Protein AF-A0A259Q2E7-F1 (afdb_monomer_lite)

Structure (mmCIF, N/CA/C/O backbone):
data_AF-A0A259Q2E7-F1
#
_entry.id   AF-A0A259Q2E7-F1
#
loop_
_atom_site.group_PDB
_atom_site.id
_atom_site.type_symbol
_atom_site.label_atom_id
_atom_site.labe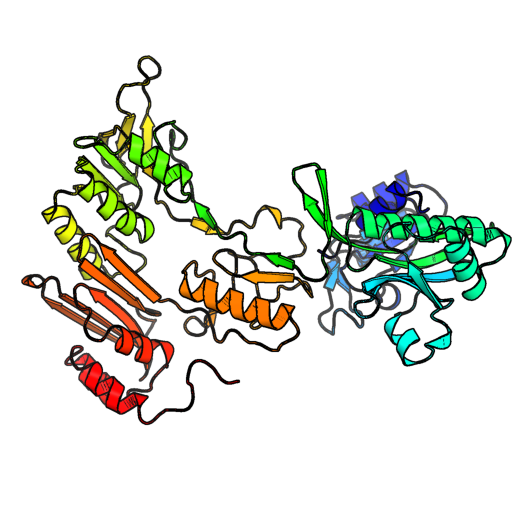l_alt_id
_atom_site.label_comp_id
_atom_site.label_asym_id
_atom_site.label_entity_id
_atom_site.label_seq_id
_atom_site.pdbx_PDB_ins_code
_atom_site.Cartn_x
_atom_site.Cartn_y
_atom_site.Cartn_z
_atom_site.occupancy
_atom_site.B_iso_or_equiv
_atom_site.auth_seq_id
_atom_site.auth_comp_id
_atom_site.auth_asym_id
_atom_site.auth_atom_id
_atom_site.pdbx_PDB_model_num
ATOM 1 N N . MET A 1 1 ? 10.352 0.093 -11.462 1.00 43.09 1 MET A N 1
ATOM 2 C CA . MET A 1 1 ? 10.428 1.561 -11.491 1.00 43.09 1 MET A CA 1
ATOM 3 C C . MET A 1 1 ? 11.126 1.940 -12.788 1.00 43.09 1 MET A C 1
ATOM 5 O O . MET A 1 1 ? 12.031 1.200 -13.150 1.00 43.09 1 MET A O 1
ATOM 9 N N . LYS A 1 2 ? 10.723 2.995 -13.514 1.00 50.88 2 LYS A N 1
ATOM 10 C CA . LYS A 1 2 ? 11.556 3.531 -14.607 1.00 50.88 2 LYS A CA 1
ATOM 11 C C . LYS A 1 2 ? 12.634 4.399 -13.967 1.00 50.88 2 LYS A C 1
ATOM 13 O O . LYS A 1 2 ? 12.293 5.363 -13.295 1.00 50.88 2 LYS A O 1
ATOM 18 N N . ILE A 1 3 ? 13.903 4.064 -14.150 1.00 61.28 3 ILE A N 1
ATOM 19 C CA . ILE A 1 3 ? 14.995 4.929 -13.691 1.00 61.28 3 ILE A CA 1
ATOM 20 C C . ILE A 1 3 ? 15.293 6.014 -14.732 1.00 61.28 3 ILE A C 1
ATOM 22 O O . ILE A 1 3 ? 14.985 5.855 -15.916 1.00 61.28 3 ILE A O 1
ATOM 26 N N . HIS A 1 4 ? 15.852 7.138 -14.292 1.00 71.56 4 HIS A N 1
ATOM 27 C CA . HIS A 1 4 ? 16.372 8.166 -15.191 1.00 71.56 4 HIS A CA 1
ATOM 28 C C . HIS A 1 4 ? 17.685 7.717 -15.843 1.00 71.56 4 HIS A C 1
ATOM 30 O O . HIS A 1 4 ? 18.417 6.896 -15.291 1.00 71.56 4 HIS A O 1
ATOM 36 N N . GLU A 1 5 ? 18.008 8.299 -16.997 1.00 79.00 5 GLU A N 1
ATOM 37 C CA . GLU A 1 5 ? 19.186 7.950 -17.801 1.00 79.00 5 GLU A CA 1
ATOM 38 C C . GLU A 1 5 ? 20.487 8.024 -16.989 1.00 79.00 5 GLU A C 1
ATOM 40 O O . GLU A 1 5 ? 21.319 7.125 -17.079 1.00 79.00 5 GLU A O 1
ATOM 45 N N . TYR A 1 6 ? 20.650 9.036 -16.126 1.00 78.12 6 TYR A N 1
ATOM 46 C CA . TYR A 1 6 ? 21.849 9.160 -15.283 1.00 78.12 6 TYR A CA 1
ATOM 47 C C . TYR A 1 6 ? 22.021 7.974 -14.309 1.00 78.12 6 TYR A C 1
ATOM 49 O O . TYR A 1 6 ? 23.143 7.540 -14.044 1.00 78.12 6 TYR A O 1
ATOM 57 N N . GLN A 1 7 ? 20.915 7.406 -13.815 1.00 75.38 7 GLN A N 1
ATOM 58 C CA . GLN A 1 7 ? 20.918 6.235 -12.931 1.00 75.38 7 GLN A CA 1
ATOM 59 C C . GLN A 1 7 ? 21.215 4.960 -13.724 1.00 75.38 7 GLN A C 1
ATOM 61 O O . GLN A 1 7 ? 22.003 4.129 -13.275 1.00 75.38 7 GLN A O 1
ATOM 66 N N . GLY A 1 8 ? 20.634 4.823 -14.922 1.00 79.19 8 GLY A N 1
ATOM 67 C CA . GLY A 1 8 ? 20.939 3.716 -15.829 1.00 79.19 8 GLY A CA 1
ATOM 68 C C . GLY A 1 8 ? 22.418 3.695 -16.211 1.00 79.19 8 GLY A C 1
ATOM 69 O O . GLY A 1 8 ? 23.067 2.654 -16.134 1.00 79.19 8 GLY A O 1
ATOM 70 N N . LYS A 1 9 ? 22.993 4.865 -16.504 1.00 83.56 9 LYS A N 1
ATOM 71 C CA . LYS A 1 9 ? 24.424 5.020 -16.790 1.00 83.56 9 LYS A CA 1
ATOM 72 C C . LYS A 1 9 ? 25.313 4.621 -15.619 1.00 83.56 9 LYS A C 1
ATOM 74 O O . LYS A 1 9 ? 26.355 4.012 -15.838 1.00 83.56 9 LYS A O 1
ATOM 79 N N . ALA A 1 10 ? 24.912 4.914 -14.383 1.00 81.19 10 ALA A N 1
ATOM 80 C CA . ALA A 1 10 ? 25.651 4.463 -13.206 1.00 81.19 10 ALA A CA 1
ATOM 81 C C . ALA A 1 10 ? 25.669 2.925 -13.086 1.00 81.19 10 ALA A C 1
ATOM 83 O O . ALA A 1 10 ? 26.722 2.354 -12.803 1.00 81.19 10 ALA A O 1
ATOM 84 N N . LEU A 1 11 ? 24.543 2.254 -13.369 1.00 80.50 11 LEU A N 1
ATOM 85 C CA . LEU A 1 11 ? 24.467 0.785 -13.384 1.00 80.50 11 LEU A CA 1
ATOM 86 C C . LEU A 1 11 ? 25.360 0.179 -14.472 1.00 80.50 11 LEU A C 1
ATOM 88 O O . LEU A 1 11 ? 26.127 -0.741 -14.199 1.00 80.50 11 LEU A O 1
ATOM 92 N N . LEU A 1 12 ? 25.296 0.732 -15.685 1.00 86.00 12 LEU A N 1
ATOM 93 C CA . LEU A 1 12 ? 26.120 0.313 -16.819 1.00 86.00 12 LEU A CA 1
ATOM 94 C C . LEU A 1 12 ? 27.617 0.492 -16.545 1.00 86.00 12 LEU A C 1
ATOM 96 O O . LEU A 1 12 ? 28.401 -0.438 -16.752 1.00 86.00 12 LEU A O 1
ATOM 100 N N . ARG A 1 13 ? 28.009 1.644 -15.988 1.00 87.88 13 ARG A N 1
ATOM 101 C CA . ARG A 1 13 ? 29.396 1.920 -15.589 1.00 87.88 13 ARG A CA 1
ATOM 102 C C . ARG A 1 13 ? 29.904 0.892 -14.578 1.00 87.88 13 ARG A C 1
ATOM 104 O O . ARG A 1 13 ? 31.007 0.379 -14.729 1.00 87.88 13 ARG A O 1
ATOM 111 N N . GLY A 1 14 ? 29.073 0.528 -13.599 1.00 82.12 14 GLY A N 1
ATOM 112 C CA . GLY A 1 14 ? 29.371 -0.518 -12.613 1.00 82.12 14 GLY A CA 1
ATOM 113 C C . GLY A 1 14 ? 29.479 -1.938 -13.187 1.00 82.12 14 GLY A C 1
ATOM 114 O O . GLY A 1 14 ? 29.803 -2.866 -12.445 1.00 82.12 14 GLY A O 1
ATOM 115 N N . ARG A 1 15 ? 29.198 -2.131 -14.482 1.00 90.19 15 ARG A N 1
ATOM 116 C CA . ARG A 1 15 ? 29.349 -3.395 -15.222 1.00 90.19 15 ARG A CA 1
ATOM 117 C C . ARG A 1 15 ? 30.327 -3.292 -16.391 1.00 90.19 15 ARG A C 1
ATOM 119 O O . ARG A 1 15 ? 30.357 -4.177 -17.241 1.00 90.19 15 ARG A O 1
ATOM 126 N N . GLY A 1 16 ? 31.147 -2.239 -16.405 1.00 87.88 16 GLY A N 1
ATOM 127 C CA . GLY A 1 16 ? 32.200 -2.044 -17.398 1.00 87.88 16 GLY A CA 1
ATOM 128 C C . GLY A 1 16 ? 31.703 -1.554 -18.757 1.00 87.88 16 GLY A C 1
ATOM 129 O O . GLY A 1 16 ? 32.487 -1.527 -19.699 1.00 87.88 16 GLY A O 1
ATOM 130 N N . VAL A 1 17 ? 30.434 -1.149 -18.876 1.00 92.44 17 VAL A N 1
ATOM 131 C CA . VAL A 1 17 ? 29.919 -0.544 -20.108 1.00 92.44 17 VAL A CA 1
ATOM 132 C C . VAL A 1 17 ? 30.342 0.929 -20.139 1.00 92.44 17 VAL A C 1
ATOM 134 O O . VAL A 1 17 ? 29.961 1.686 -19.237 1.00 92.44 17 VAL A O 1
ATOM 137 N N . PRO A 1 18 ? 31.117 1.370 -21.147 1.00 91.38 18 PRO A N 1
ATOM 138 C CA . PRO A 1 18 ? 31.534 2.760 -21.247 1.00 91.38 18 PRO A CA 1
ATOM 139 C C . PRO A 1 18 ? 30.323 3.669 -21.455 1.00 91.38 18 PRO A C 1
ATOM 141 O O . PRO A 1 18 ? 29.528 3.475 -22.370 1.00 91.38 18 PRO A O 1
ATOM 144 N N . VAL A 1 19 ? 30.193 4.683 -20.611 1.00 91.88 19 VAL A N 1
ATOM 145 C CA . VAL A 1 19 ? 29.165 5.729 -20.694 1.00 91.88 19 VAL A CA 1
ATOM 146 C C . VAL A 1 19 ? 29.867 7.079 -20.577 1.00 91.88 19 VAL A C 1
ATOM 148 O O . VAL A 1 19 ? 30.903 7.148 -19.902 1.00 91.88 19 VAL A O 1
ATOM 151 N N . PRO A 1 20 ? 29.353 8.158 -21.185 1.00 90.75 20 PRO A N 1
ATOM 152 C CA . PRO A 1 20 ? 29.958 9.466 -20.995 1.00 90.75 20 PRO A CA 1
ATOM 153 C C . PRO A 1 20 ? 29.922 9.896 -19.517 1.00 90.75 20 PRO A C 1
ATOM 155 O O . PRO A 1 20 ? 29.098 9.432 -18.712 1.00 90.75 20 PRO A O 1
ATOM 158 N N . ARG A 1 21 ? 30.861 10.764 -19.137 1.00 91.06 21 ARG A N 1
ATOM 159 C CA . ARG A 1 21 ? 30.836 11.415 -17.822 1.00 91.06 21 ARG A CA 1
ATOM 160 C C . ARG A 1 21 ? 29.732 12.464 -17.808 1.00 91.06 21 ARG A C 1
ATOM 162 O O . ARG A 1 21 ? 29.618 13.259 -18.736 1.00 91.06 21 ARG A O 1
ATOM 169 N N . GLY A 1 22 ? 28.938 12.470 -16.748 1.00 91.81 22 GLY A N 1
ATOM 170 C CA . GLY A 1 22 ? 27.852 13.422 -16.609 1.00 91.81 22 GLY A CA 1
ATOM 171 C C . GLY A 1 22 ? 27.283 13.452 -15.203 1.00 91.81 22 GLY A C 1
ATOM 172 O O . GLY A 1 22 ? 27.422 12.489 -14.444 1.00 91.81 22 GLY A O 1
ATOM 173 N N . GLU A 1 23 ? 26.633 14.562 -14.890 1.00 91.56 23 GLU A N 1
ATOM 174 C CA . GLU A 1 23 ? 26.089 14.875 -13.578 1.00 91.56 23 GLU A CA 1
ATOM 175 C C . GLU A 1 23 ? 24.659 15.411 -13.705 1.00 91.56 23 GLU A C 1
ATOM 177 O O . GLU A 1 23 ? 24.311 16.126 -14.651 1.00 91.56 23 GLU A O 1
ATOM 182 N N . ALA A 1 24 ? 23.797 15.001 -12.775 1.00 90.88 24 ALA A N 1
ATOM 183 C CA . ALA A 1 24 ? 22.419 15.463 -12.735 1.00 90.88 24 ALA A CA 1
ATOM 184 C C . ALA A 1 24 ? 22.351 16.850 -12.088 1.00 90.88 24 ALA A C 1
ATOM 186 O O . ALA A 1 24 ? 22.944 17.065 -11.038 1.00 90.88 24 ALA A O 1
ATOM 187 N N . ALA A 1 25 ? 21.574 17.750 -12.684 1.00 90.50 25 ALA A N 1
ATOM 188 C CA . ALA A 1 25 ? 21.369 19.105 -12.192 1.00 90.50 25 ALA A CA 1
ATOM 189 C C . ALA A 1 25 ? 19.873 19.400 -12.025 1.00 90.50 25 ALA A C 1
ATOM 191 O O . ALA A 1 25 ? 19.060 19.125 -12.914 1.00 90.50 25 ALA A O 1
ATOM 192 N N . TYR A 1 26 ? 19.509 19.975 -10.887 1.00 91.94 26 TYR A N 1
ATOM 193 C CA . TYR A 1 26 ? 18.155 20.400 -10.526 1.00 91.94 26 TYR A CA 1
ATOM 194 C C . TYR A 1 26 ? 17.976 21.910 -10.664 1.00 91.94 26 TYR A C 1
ATOM 196 O O . TYR A 1 26 ? 16.852 22.393 -10.800 1.00 91.94 26 TYR A O 1
ATOM 204 N N . THR A 1 27 ? 19.083 22.648 -10.674 1.00 94.75 27 THR A N 1
ATOM 205 C CA . THR A 1 27 ? 19.111 24.095 -10.870 1.00 94.75 27 THR A CA 1
ATOM 206 C C . THR A 1 27 ? 20.037 24.474 -12.023 1.00 94.75 27 THR A C 1
ATOM 208 O O . THR A 1 27 ? 20.866 23.688 -12.483 1.00 94.75 27 THR A O 1
ATOM 211 N N . VAL A 1 28 ? 19.883 25.704 -12.511 1.00 96.38 28 VAL A N 1
ATOM 212 C CA . VAL A 1 28 ? 20.761 26.266 -13.546 1.00 96.38 28 VAL A CA 1
ATOM 213 C C . VAL A 1 28 ? 22.198 26.410 -13.033 1.00 96.38 28 VAL A C 1
ATOM 215 O O . VAL A 1 28 ? 23.137 26.163 -13.785 1.00 96.38 28 VAL A O 1
ATOM 218 N N . ASP A 1 29 ? 22.372 26.758 -11.756 1.00 95.25 29 ASP A N 1
ATOM 219 C CA . ASP A 1 29 ? 23.695 26.906 -11.141 1.00 95.25 29 ASP A CA 1
ATOM 220 C C . ASP A 1 29 ? 24.403 25.551 -10.994 1.00 95.25 29 ASP A C 1
ATOM 222 O O . ASP A 1 29 ? 25.585 25.441 -11.313 1.00 95.25 29 ASP A O 1
ATOM 226 N N . GLU A 1 30 ? 23.674 24.497 -10.607 1.00 95.81 30 GLU A N 1
ATOM 227 C CA . GLU A 1 30 ? 24.200 23.124 -10.608 1.00 95.81 30 GLU A CA 1
ATOM 228 C C . GLU A 1 30 ? 24.604 22.671 -12.014 1.00 95.81 30 GLU A C 1
ATOM 230 O O . GLU A 1 30 ? 25.648 22.049 -12.184 1.00 95.81 30 GLU A O 1
ATOM 235 N N . ALA A 1 31 ? 23.817 23.013 -13.040 1.00 95.94 31 ALA A N 1
ATOM 236 C CA . ALA A 1 31 ? 24.141 22.661 -14.420 1.00 95.94 31 ALA A CA 1
ATOM 237 C C . ALA A 1 31 ? 25.429 23.346 -14.905 1.00 95.94 31 ALA A C 1
ATOM 239 O O . ALA A 1 31 ? 26.247 22.738 -15.598 1.00 95.94 31 ALA A O 1
ATOM 240 N N . GLU A 1 32 ? 25.621 24.610 -14.526 1.00 96.31 32 GLU A N 1
ATOM 241 C CA . GLU A 1 32 ? 26.844 25.347 -14.822 1.00 96.31 32 GLU A CA 1
ATOM 242 C C . GLU A 1 32 ? 28.052 24.761 -14.080 1.00 96.31 32 GLU A C 1
ATOM 244 O O . GLU A 1 32 ? 29.116 24.585 -14.676 1.00 96.31 32 GLU A O 1
ATOM 249 N N . HIS A 1 33 ? 27.887 24.435 -12.796 1.00 95.12 33 HIS A N 1
ATOM 250 C CA . HIS A 1 33 ? 28.933 23.811 -11.993 1.00 95.12 33 HIS A CA 1
ATOM 251 C C . HIS A 1 33 ? 29.357 22.459 -12.579 1.00 95.12 33 HIS A C 1
ATOM 253 O O . HIS A 1 33 ? 30.541 22.266 -12.850 1.00 95.12 33 HIS A O 1
ATOM 259 N N . ALA A 1 34 ? 28.395 21.590 -12.899 1.00 94.44 34 ALA A N 1
ATOM 260 C CA . ALA A 1 34 ? 28.642 20.306 -13.551 1.00 94.44 34 ALA A CA 1
ATOM 261 C C . ALA A 1 34 ? 29.429 20.465 -14.862 1.00 94.44 34 ALA A C 1
ATOM 263 O O . ALA A 1 34 ? 30.363 19.712 -15.131 1.00 94.44 34 ALA A O 1
ATOM 264 N N . ALA A 1 35 ? 29.104 21.471 -15.683 1.00 96.06 35 ALA A N 1
ATOM 265 C CA . ALA A 1 35 ? 29.851 21.731 -16.911 1.00 96.06 35 ALA A CA 1
ATOM 266 C C . ALA A 1 35 ? 31.315 22.121 -16.640 1.00 96.06 35 ALA A C 1
ATOM 268 O O . ALA A 1 35 ? 32.217 21.647 -17.335 1.00 96.06 35 ALA A O 1
ATOM 269 N N . ARG A 1 36 ? 31.565 22.949 -15.616 1.00 94.19 36 ARG A N 1
ATOM 270 C CA . ARG A 1 36 ? 32.927 23.340 -15.213 1.00 94.19 36 ARG A CA 1
ATOM 271 C C . ARG A 1 36 ? 33.740 22.138 -14.734 1.00 94.19 36 ARG A C 1
ATOM 273 O O . ARG A 1 36 ? 34.875 21.988 -15.176 1.00 94.19 36 ARG A O 1
ATOM 280 N N . GLU A 1 37 ? 33.150 21.280 -13.904 1.00 94.69 37 GLU A N 1
ATOM 281 C CA . GLU A 1 37 ? 33.806 20.078 -13.368 1.00 94.69 37 GLU A CA 1
ATOM 282 C C . GLU A 1 37 ? 34.097 19.033 -14.454 1.00 94.69 37 GLU A C 1
ATOM 284 O O . GLU A 1 37 ? 35.176 18.440 -14.491 1.00 94.69 37 GLU A O 1
ATOM 289 N N . LEU A 1 38 ? 33.161 18.820 -15.386 1.00 92.81 38 LEU A N 1
ATOM 290 C CA . LEU A 1 38 ? 33.359 17.885 -16.500 1.00 92.81 38 LEU A CA 1
ATOM 291 C C . LEU A 1 38 ? 34.497 18.328 -17.432 1.00 92.81 38 LEU A C 1
ATOM 293 O O . LEU A 1 38 ? 35.240 17.477 -17.944 1.00 92.81 38 LEU A O 1
ATOM 297 N N . GLY A 1 39 ? 34.622 19.645 -17.635 1.00 88.81 39 GLY A N 1
ATOM 298 C CA . GLY A 1 39 ? 35.561 20.258 -18.567 1.00 88.81 39 GLY A CA 1
ATOM 299 C C . GLY A 1 39 ? 35.335 19.829 -20.024 1.00 88.81 39 GLY A C 1
ATOM 300 O O . GLY A 1 39 ? 34.390 19.115 -20.356 1.00 88.81 39 GLY A O 1
ATOM 301 N N . GLY A 1 40 ? 36.236 20.255 -20.909 1.00 88.56 40 GLY A N 1
ATOM 302 C CA . GLY A 1 40 ? 36.216 19.883 -22.326 1.00 88.56 40 GLY A CA 1
ATOM 303 C C . GLY A 1 40 ? 35.577 20.927 -23.253 1.00 88.56 40 GLY A C 1
ATOM 304 O O . GLY A 1 40 ? 35.217 22.016 -22.814 1.00 88.56 40 GLY A O 1
ATOM 305 N N . PRO A 1 41 ? 35.509 20.639 -24.565 1.00 90.44 41 PRO A N 1
ATOM 306 C CA . PRO A 1 41 ? 35.090 21.618 -25.572 1.00 90.44 41 PRO A CA 1
ATOM 307 C C . PRO A 1 41 ? 33.579 21.622 -25.863 1.00 90.44 41 PRO A C 1
ATOM 309 O O . PRO A 1 41 ? 33.086 22.553 -26.499 1.00 90.44 41 PRO A O 1
ATOM 312 N N . VAL A 1 42 ? 32.847 20.571 -25.468 1.00 94.12 42 VAL A N 1
ATOM 313 C CA . VAL A 1 42 ? 31.422 20.378 -25.784 1.00 94.12 42 VAL A CA 1
ATOM 314 C C . VAL A 1 42 ? 30.718 19.662 -24.631 1.00 94.12 42 VAL A C 1
ATOM 316 O O . VAL A 1 42 ? 31.228 18.666 -24.118 1.00 94.12 42 VAL A O 1
ATOM 319 N N . TRP A 1 43 ? 29.511 20.118 -24.298 1.00 96.56 43 TRP A N 1
ATOM 320 C CA . TRP A 1 43 ? 28.591 19.492 -23.351 1.00 96.56 43 TRP A CA 1
ATOM 321 C C . TRP A 1 43 ? 27.249 19.187 -24.010 1.00 96.56 43 TRP A C 1
ATOM 323 O O . TRP A 1 43 ? 26.851 19.818 -24.991 1.00 96.56 43 TRP A O 1
ATOM 333 N N . VAL A 1 44 ? 26.515 18.246 -23.432 1.00 95.00 44 VAL A N 1
ATOM 334 C CA . VAL A 1 44 ? 25.134 17.935 -23.783 1.00 95.00 44 VAL A CA 1
ATOM 335 C C . VAL A 1 44 ? 24.246 18.241 -22.584 1.00 95.00 44 VAL A C 1
ATOM 337 O O . VAL A 1 44 ? 24.458 17.713 -21.496 1.00 95.00 44 VAL A O 1
ATOM 340 N N . VAL A 1 45 ? 23.229 19.073 -22.790 1.00 96.19 45 VAL A N 1
ATOM 341 C CA . VAL A 1 45 ? 22.177 19.372 -21.816 1.00 96.19 45 VAL A CA 1
ATOM 342 C C . VAL A 1 45 ? 20.966 18.508 -22.152 1.00 96.19 45 VAL A C 1
ATOM 344 O O . VAL A 1 45 ? 20.338 18.676 -23.201 1.00 96.19 45 VAL A O 1
ATOM 347 N N . LYS A 1 46 ? 20.647 17.544 -21.285 1.00 93.25 46 LYS A N 1
ATOM 348 C CA . LYS A 1 46 ? 19.594 16.544 -21.519 1.00 93.25 46 LYS A CA 1
ATOM 349 C C . LYS A 1 46 ? 18.487 16.635 -20.478 1.00 93.25 46 LYS A C 1
ATOM 351 O O . LYS A 1 46 ? 18.723 16.416 -19.295 1.00 93.25 46 LYS A O 1
ATOM 356 N N . ALA A 1 47 ? 17.253 16.844 -20.916 1.00 92.19 47 ALA A N 1
ATOM 357 C CA . ALA A 1 47 ? 16.069 16.761 -20.075 1.00 92.19 47 ALA A CA 1
ATOM 358 C C . ALA A 1 47 ? 15.880 15.337 -19.528 1.00 92.19 47 ALA A C 1
ATOM 360 O O . ALA A 1 47 ? 15.853 14.352 -20.278 1.00 92.19 47 ALA A O 1
ATOM 361 N N . GLN A 1 48 ? 15.711 15.230 -18.211 1.00 85.31 48 GLN A N 1
ATOM 362 C CA . GLN A 1 48 ? 15.497 13.961 -17.523 1.00 85.31 48 GLN A CA 1
ATOM 363 C C . GLN A 1 48 ? 13.999 13.759 -17.250 1.00 85.31 48 GLN A C 1
ATOM 365 O O . GLN A 1 48 ? 13.479 14.102 -16.189 1.00 85.31 48 GLN A O 1
ATOM 370 N N . ILE A 1 49 ? 13.307 13.177 -18.231 1.00 77.69 49 ILE A N 1
ATOM 371 C CA . ILE A 1 49 ? 11.893 12.773 -18.158 1.00 77.69 49 ILE A CA 1
ATOM 372 C C . ILE A 1 49 ? 11.746 11.283 -18.502 1.00 77.69 49 ILE A C 1
ATOM 374 O O . ILE A 1 49 ? 12.633 10.707 -19.129 1.00 77.69 49 ILE A O 1
ATOM 378 N N . HIS A 1 50 ? 10.642 10.636 -18.116 1.00 70.56 50 HIS A N 1
ATOM 379 C CA . HIS A 1 50 ? 10.440 9.192 -18.331 1.00 70.56 50 HIS A CA 1
ATOM 380 C C . HIS A 1 50 ? 9.778 8.872 -19.682 1.00 70.56 50 HIS A C 1
ATOM 382 O O . HIS A 1 50 ? 8.846 8.064 -19.755 1.00 70.56 50 HIS A O 1
ATOM 388 N N . ALA A 1 51 ? 10.282 9.501 -20.743 1.00 66.75 51 ALA A N 1
ATOM 389 C CA . ALA A 1 51 ? 9.811 9.334 -22.112 1.00 66.75 51 ALA A CA 1
ATOM 390 C C . ALA A 1 51 ? 10.986 9.329 -23.102 1.00 66.75 51 ALA A C 1
ATOM 392 O O . ALA A 1 51 ? 11.981 10.029 -22.911 1.00 66.75 51 ALA A O 1
ATOM 393 N N . GLY A 1 52 ? 10.856 8.545 -24.167 1.00 70.81 52 GLY A N 1
ATOM 394 C CA . GLY A 1 52 ? 11.707 8.573 -25.352 1.00 70.81 52 GLY A CA 1
ATOM 395 C C . GLY A 1 52 ? 11.369 9.742 -26.284 1.00 70.81 52 GLY A C 1
ATOM 396 O O . GLY A 1 52 ? 10.455 10.531 -26.032 1.00 70.81 52 GLY A O 1
ATOM 397 N N . GLY A 1 53 ? 12.142 9.889 -27.365 1.00 72.69 53 GLY A N 1
ATOM 398 C CA . GLY A 1 53 ? 11.945 10.959 -28.354 1.00 72.69 53 GLY A CA 1
ATOM 399 C C . GLY A 1 53 ? 12.322 12.366 -27.869 1.00 72.69 53 GLY A C 1
ATOM 400 O O . GLY A 1 53 ? 11.950 13.354 -28.500 1.00 72.69 53 GLY A O 1
ATOM 401 N N . ARG A 1 54 ? 13.068 12.472 -26.762 1.00 83.00 54 ARG A N 1
ATOM 402 C CA . ARG A 1 54 ? 13.450 13.743 -26.120 1.00 83.00 54 ARG A CA 1
ATOM 403 C C . ARG A 1 54 ? 14.219 14.669 -27.057 1.00 83.00 54 ARG A C 1
ATOM 405 O O . ARG A 1 54 ? 13.953 15.863 -27.053 1.00 83.00 54 ARG A O 1
ATOM 412 N N . GLY A 1 55 ? 15.112 14.130 -27.891 1.00 82.06 55 GLY A N 1
ATOM 413 C CA . GLY A 1 55 ? 15.852 14.919 -28.882 1.00 82.06 55 GLY A CA 1
ATOM 414 C C . GLY A 1 55 ? 14.930 15.635 -29.872 1.00 82.06 55 GLY A C 1
ATOM 415 O O . GLY A 1 55 ? 15.039 16.846 -30.041 1.00 82.06 55 GLY A O 1
ATOM 416 N N . LYS A 1 56 ? 13.945 14.915 -30.434 1.00 80.38 56 LYS A N 1
ATOM 417 C CA . LYS A 1 56 ? 12.934 15.482 -31.348 1.00 80.38 56 LYS A CA 1
ATOM 418 C C . LYS A 1 56 ? 12.065 16.547 -30.668 1.00 80.38 56 LYS A C 1
ATOM 420 O O . LYS A 1 56 ? 11.694 17.523 -31.306 1.00 80.38 56 LYS A O 1
ATOM 425 N N . GLY A 1 57 ? 11.785 16.387 -29.372 1.00 81.44 57 GLY A N 1
ATOM 426 C CA . GLY A 1 57 ? 11.040 17.361 -28.564 1.00 81.44 57 GLY A CA 1
ATOM 427 C C . GLY A 1 57 ? 11.858 18.567 -28.080 1.00 81.44 57 GLY A C 1
ATOM 428 O O . GLY A 1 57 ? 11.340 19.385 -27.330 1.00 81.44 57 GLY A O 1
ATOM 429 N N . GLY A 1 58 ? 13.140 18.683 -28.449 1.00 87.50 58 GLY A N 1
ATOM 430 C CA . GLY A 1 58 ? 14.017 19.765 -27.982 1.00 87.50 58 GLY A CA 1
ATOM 431 C C . GLY A 1 58 ? 14.596 19.561 -26.577 1.00 87.50 58 GLY A C 1
ATOM 432 O O . GLY A 1 58 ? 15.250 20.453 -26.047 1.00 87.50 58 GLY A O 1
ATOM 433 N N . GLY A 1 59 ? 14.405 18.379 -25.992 1.00 88.44 59 GLY A N 1
ATOM 434 C CA . GLY A 1 59 ? 14.909 17.976 -24.683 1.00 88.44 59 GLY A CA 1
ATOM 435 C C . GLY A 1 59 ? 16.372 17.523 -24.659 1.00 88.44 59 GLY A C 1
ATOM 436 O O . GLY A 1 59 ? 16.819 17.028 -23.632 1.00 88.44 59 GLY A O 1
ATOM 437 N N . VAL A 1 60 ? 17.113 17.631 -25.762 1.00 91.69 60 VAL A N 1
ATOM 438 C CA . VAL A 1 60 ? 18.554 17.338 -25.834 1.00 91.69 60 VAL A CA 1
ATOM 439 C C . VAL A 1 60 ? 19.215 18.438 -26.658 1.00 91.69 60 VAL A C 1
ATOM 441 O O . VAL A 1 60 ? 18.821 18.660 -27.804 1.00 91.69 60 VAL A O 1
ATOM 444 N N . LYS A 1 61 ? 20.185 19.150 -26.078 1.00 94.12 61 LYS A N 1
ATOM 445 C CA . LYS A 1 61 ? 20.862 20.293 -26.707 1.00 94.12 61 LYS A CA 1
ATOM 446 C C . LYS A 1 61 ? 22.370 20.216 -26.501 1.00 94.12 61 LYS A C 1
ATOM 448 O O . LYS A 1 61 ? 22.824 19.806 -25.440 1.00 94.12 61 LYS A O 1
ATOM 453 N N . LEU A 1 62 ? 23.134 20.612 -27.514 1.00 94.44 62 LEU A N 1
ATOM 454 C CA . LEU A 1 62 ? 24.590 20.732 -27.433 1.00 94.44 62 LEU A CA 1
ATOM 455 C C . LEU A 1 62 ? 24.971 22.140 -26.981 1.00 94.44 62 LEU A C 1
ATOM 457 O O . LEU A 1 62 ? 24.336 23.102 -27.401 1.00 94.44 62 LEU A O 1
ATOM 461 N N . ALA A 1 63 ? 26.023 22.234 -26.176 1.00 95.56 63 ALA A N 1
ATOM 462 C CA . ALA A 1 63 ? 26.629 23.477 -25.726 1.00 95.56 63 ALA A CA 1
ATOM 463 C C . ALA A 1 63 ? 28.141 23.439 -25.976 1.00 95.56 63 ALA A C 1
ATOM 465 O O . ALA A 1 63 ? 28.782 22.415 -25.754 1.00 95.56 63 ALA A O 1
ATOM 466 N N . ARG A 1 64 ? 28.726 24.553 -26.410 1.00 95.62 64 ARG A N 1
ATOM 467 C CA . ARG A 1 64 ? 30.166 24.726 -26.681 1.00 95.62 64 ARG A CA 1
ATOM 468 C C . ARG A 1 64 ? 30.856 25.635 -25.667 1.00 95.62 64 ARG A C 1
ATOM 470 O O . ARG A 1 64 ? 32.037 25.941 -25.793 1.00 95.62 64 ARG A O 1
ATOM 477 N N . SER A 1 65 ? 30.120 26.097 -24.663 1.00 96.06 65 SER A N 1
ATOM 478 C CA . SER A 1 65 ? 30.660 26.850 -23.537 1.00 96.06 65 SER A CA 1
ATOM 479 C C . SER A 1 65 ? 29.817 26.624 -22.287 1.00 96.06 65 SER A C 1
ATOM 481 O O . SER A 1 65 ? 28.621 26.345 -22.371 1.00 96.06 65 SER A O 1
ATOM 483 N N . VAL A 1 66 ? 30.428 26.817 -21.120 1.00 95.88 66 VAL A N 1
ATOM 484 C CA . VAL A 1 66 ? 29.734 26.799 -19.822 1.00 95.88 66 VAL A CA 1
ATOM 485 C C . VAL A 1 66 ? 28.594 27.830 -19.784 1.00 95.88 66 VAL A C 1
ATOM 487 O O . VAL A 1 66 ? 27.515 27.547 -19.267 1.00 95.88 66 VAL A O 1
ATOM 490 N N . GLY A 1 67 ? 28.787 29.001 -20.405 1.00 96.31 67 GLY A N 1
ATOM 491 C CA . GLY A 1 67 ? 27.734 30.013 -20.537 1.00 96.31 67 GLY A CA 1
ATOM 492 C C . GLY A 1 67 ? 26.536 29.520 -21.355 1.00 96.31 67 GLY A C 1
ATOM 493 O O . GLY A 1 67 ? 25.392 29.734 -20.963 1.00 96.31 67 GLY A O 1
ATOM 494 N N . GLU A 1 68 ? 26.783 28.790 -22.444 1.00 96.94 68 GLU A N 1
ATOM 495 C CA . GLU A 1 68 ? 25.723 28.181 -23.255 1.00 96.94 68 GLU A CA 1
ATOM 496 C C . GLU A 1 68 ? 24.993 27.058 -22.499 1.00 96.94 68 GLU A C 1
ATOM 498 O O . GLU A 1 68 ? 23.769 26.968 -22.596 1.00 96.94 68 GLU A O 1
ATOM 503 N N . VAL A 1 69 ? 25.694 26.269 -21.667 1.00 97.31 69 VAL A N 1
ATOM 504 C CA . VAL A 1 69 ? 25.048 25.307 -20.751 1.00 97.31 69 VAL A CA 1
ATOM 505 C C . VAL A 1 69 ? 24.079 26.026 -19.814 1.00 97.31 69 VAL A C 1
ATOM 507 O O . VAL A 1 69 ? 22.933 25.595 -19.693 1.00 97.31 69 VAL A O 1
ATOM 510 N N . ARG A 1 70 ? 24.496 27.144 -19.202 1.00 97.50 70 ARG A N 1
ATOM 511 C CA . ARG A 1 70 ? 23.641 27.956 -18.319 1.00 97.50 70 ARG A CA 1
ATOM 512 C C . ARG A 1 70 ? 22.382 28.437 -19.046 1.00 97.50 70 ARG A C 1
ATOM 514 O O . ARG A 1 70 ? 21.273 28.291 -18.531 1.00 97.50 70 ARG A O 1
ATOM 521 N N . THR A 1 71 ? 22.539 28.980 -20.255 1.00 97.44 71 THR A N 1
ATOM 522 C CA . THR A 1 71 ? 21.418 29.459 -21.077 1.00 97.44 71 THR A CA 1
ATOM 523 C C . THR A 1 71 ? 20.441 28.335 -21.416 1.00 97.44 71 THR A C 1
ATOM 525 O O . THR A 1 71 ? 19.239 28.482 -21.194 1.00 97.44 71 THR A O 1
ATOM 528 N N . LEU A 1 72 ? 20.939 27.201 -21.913 1.00 97.44 72 LEU A N 1
ATOM 529 C CA . LEU A 1 72 ? 20.105 26.056 -22.280 1.00 97.44 72 LEU A CA 1
ATOM 530 C C . LEU A 1 72 ? 19.423 25.436 -21.057 1.00 97.44 72 LEU A C 1
ATOM 532 O O . LEU A 1 72 ? 18.246 25.090 -21.123 1.00 97.44 72 LEU A O 1
ATOM 536 N N . ALA A 1 73 ? 20.120 25.351 -19.923 1.00 96.88 73 ALA A N 1
ATOM 537 C CA . ALA A 1 73 ? 19.547 24.852 -18.681 1.00 96.88 73 ALA A CA 1
ATOM 538 C C . ALA A 1 73 ? 18.373 25.719 -18.205 1.00 96.88 73 ALA A C 1
ATOM 540 O O . ALA A 1 73 ? 17.336 25.178 -17.822 1.00 96.88 73 ALA A O 1
ATOM 541 N N . GLY A 1 74 ? 18.500 27.048 -18.296 1.00 96.25 74 GLY A N 1
ATOM 542 C CA . GLY A 1 74 ? 17.424 27.985 -17.963 1.00 96.25 74 GLY A CA 1
ATOM 543 C C . GLY A 1 74 ? 16.222 27.910 -18.907 1.00 96.25 74 GLY A C 1
ATOM 544 O O . GLY A 1 74 ? 15.097 28.136 -18.476 1.00 96.25 74 GLY A O 1
ATOM 545 N N . GLN A 1 75 ? 16.439 27.556 -20.176 1.00 95.56 75 GLN A N 1
ATOM 546 C CA . GLN A 1 75 ? 15.357 27.331 -21.142 1.00 95.56 75 GLN A CA 1
ATOM 547 C C . GLN A 1 75 ? 14.658 25.982 -20.937 1.00 95.56 75 GLN A C 1
ATOM 549 O O . GLN A 1 75 ? 13.463 25.862 -21.198 1.00 95.56 75 GLN A O 1
ATOM 554 N N . MET A 1 76 ? 15.402 24.957 -20.515 1.00 95.75 76 MET A N 1
ATOM 555 C CA . MET A 1 76 ? 14.895 23.591 -20.407 1.00 95.75 76 MET A CA 1
ATOM 556 C C . MET A 1 76 ? 14.258 23.294 -19.049 1.00 95.75 76 MET A C 1
ATOM 558 O O . MET A 1 76 ? 13.261 22.579 -19.014 1.00 95.75 76 MET A O 1
ATOM 562 N N . LEU A 1 77 ? 14.790 23.800 -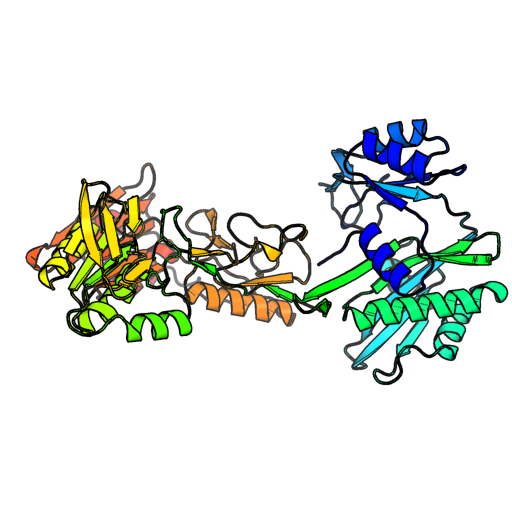17.934 1.00 92.50 77 LEU A N 1
ATOM 563 C CA . LEU A 1 77 ? 14.174 23.609 -16.616 1.00 92.50 77 LEU A CA 1
ATOM 564 C C . LEU A 1 77 ? 12.831 24.346 -16.546 1.00 92.50 77 LEU A C 1
ATOM 566 O O . LEU A 1 77 ? 12.733 25.528 -16.850 1.00 92.50 77 LEU A O 1
ATOM 570 N N . GLY A 1 78 ? 11.778 23.632 -16.150 1.00 88.00 78 GLY A N 1
ATOM 571 C CA . GLY A 1 78 ? 10.403 24.138 -16.140 1.00 88.00 78 GLY A CA 1
ATOM 572 C C . GLY A 1 78 ? 9.683 24.054 -17.490 1.00 88.00 78 GLY A C 1
ATOM 573 O O . GLY A 1 78 ? 8.468 24.235 -17.529 1.00 88.00 78 GLY A O 1
ATOM 574 N N . MET A 1 79 ? 10.379 23.712 -18.580 1.00 92.56 79 MET A N 1
ATOM 575 C CA . MET A 1 79 ? 9.766 23.516 -19.896 1.00 92.56 79 MET A CA 1
ATOM 576 C C . MET A 1 79 ? 8.802 22.325 -19.885 1.00 92.56 79 MET A C 1
ATOM 578 O O . MET A 1 79 ? 9.105 21.269 -19.322 1.00 92.56 79 MET A O 1
ATOM 582 N N . GLN A 1 80 ? 7.666 22.461 -20.572 1.00 91.38 80 GLN A N 1
ATOM 583 C CA . GLN A 1 80 ? 6.774 21.341 -20.861 1.00 91.38 80 GLN A CA 1
ATOM 584 C C . GLN A 1 80 ? 7.282 20.595 -22.103 1.00 91.38 80 GLN A C 1
ATOM 586 O O . GLN A 1 80 ? 7.081 21.034 -23.233 1.00 91.38 80 GLN A O 1
ATOM 591 N N . LEU A 1 81 ? 7.978 19.477 -21.902 1.00 89.00 81 LEU A N 1
ATOM 592 C CA . LEU A 1 81 ? 8.577 18.711 -22.991 1.00 89.00 81 LEU A CA 1
ATOM 593 C C . LEU A 1 81 ? 7.547 17.761 -23.602 1.00 89.00 81 LEU A C 1
ATOM 595 O O . LEU A 1 81 ? 7.129 16.795 -22.963 1.00 89.00 81 LEU A O 1
ATOM 599 N N . VAL A 1 82 ? 7.154 18.037 -24.843 1.00 87.25 82 VAL A N 1
ATOM 600 C CA . VAL A 1 82 ? 6.238 17.197 -25.620 1.00 87.25 82 VAL A CA 1
ATOM 601 C C . VAL A 1 82 ? 7.038 16.235 -26.492 1.00 87.25 82 VAL A C 1
ATOM 603 O O . VAL A 1 82 ? 7.873 16.637 -27.301 1.00 87.25 82 VAL A O 1
ATOM 606 N N . THR A 1 83 ? 6.763 14.947 -26.341 1.00 81.31 83 THR A N 1
ATOM 607 C CA . THR A 1 83 ? 7.230 13.871 -27.213 1.00 81.31 83 THR A CA 1
ATOM 608 C C . THR A 1 83 ? 6.037 13.014 -27.637 1.00 81.31 83 THR A C 1
ATOM 610 O O . THR A 1 83 ? 4.954 13.095 -27.052 1.00 81.31 83 THR A O 1
ATOM 613 N N . HIS A 1 84 ? 6.234 12.142 -28.627 1.00 75.00 84 HIS A N 1
ATOM 614 C CA . HIS A 1 84 ? 5.217 11.167 -29.034 1.00 75.00 84 HIS A CA 1
ATOM 615 C C . HIS A 1 84 ? 4.764 10.247 -27.875 1.00 75.00 84 HIS A C 1
ATOM 617 O O . HIS A 1 84 ? 3.654 9.729 -27.915 1.00 75.00 84 HIS A O 1
ATOM 623 N N . GLN A 1 85 ? 5.577 10.099 -26.816 1.00 68.50 85 GLN A N 1
ATOM 624 C CA . GLN A 1 85 ? 5.278 9.276 -25.634 1.00 68.50 85 GLN A CA 1
ATOM 625 C C . GLN A 1 85 ? 4.673 10.053 -24.455 1.00 68.50 85 GLN A C 1
ATOM 627 O O . GLN A 1 85 ? 4.070 9.438 -23.579 1.00 68.50 85 GLN A O 1
ATOM 632 N N . THR A 1 86 ? 4.814 11.381 -24.394 1.00 74.56 86 THR A N 1
ATOM 633 C CA . THR A 1 86 ? 4.218 12.199 -23.314 1.00 74.56 86 THR A CA 1
ATOM 634 C C . THR A 1 86 ? 2.813 12.705 -23.647 1.00 74.56 86 THR A C 1
ATOM 636 O O . THR A 1 86 ? 2.133 13.241 -22.775 1.00 74.56 86 THR A O 1
ATOM 639 N N . GLY A 1 87 ? 2.384 12.589 -24.908 1.00 78.25 87 GLY A N 1
ATOM 640 C CA . GLY A 1 87 ? 1.125 13.152 -25.395 1.00 78.25 87 GLY A CA 1
ATOM 641 C C . GLY A 1 87 ? 1.108 14.692 -25.436 1.00 78.25 87 GLY A C 1
ATOM 642 O O . GLY A 1 87 ? 2.119 15.330 -25.125 1.00 78.25 87 GLY A O 1
ATOM 643 N N . PRO A 1 88 ? -0.041 15.306 -25.791 1.00 77.81 88 PRO A N 1
ATOM 644 C CA . PRO A 1 88 ? -0.159 16.753 -26.020 1.00 77.81 88 PRO A CA 1
ATOM 645 C C . PRO A 1 88 ? 0.139 17.614 -24.787 1.00 77.81 88 PRO A C 1
ATOM 647 O O . PRO A 1 88 ? 0.558 18.758 -24.920 1.00 77.81 88 PRO A O 1
ATOM 650 N N . GLY A 1 89 ? -0.072 17.065 -23.586 1.00 79.56 89 GLY A N 1
ATOM 651 C CA . GLY A 1 89 ? 0.200 17.755 -22.324 1.00 79.56 89 GLY A CA 1
ATOM 652 C C . GLY A 1 89 ? 1.684 17.823 -21.954 1.00 79.56 89 GLY A C 1
ATOM 653 O O . GLY A 1 89 ? 2.037 18.576 -21.052 1.00 79.56 89 GLY A O 1
ATOM 654 N N . GLY A 1 90 ? 2.553 17.060 -22.628 1.00 85.06 90 GLY A N 1
ATOM 655 C CA . GLY A 1 90 ? 3.988 16.994 -22.341 1.00 85.06 90 GLY A CA 1
ATOM 656 C C . GLY A 1 90 ? 4.326 16.549 -20.914 1.00 85.06 90 GLY A C 1
ATOM 657 O O . GLY A 1 90 ? 3.455 16.205 -20.116 1.00 85.06 90 GLY A O 1
ATOM 658 N N . GLN A 1 91 ? 5.608 16.606 -20.560 1.00 82.12 91 GLN A N 1
ATOM 659 C CA . GLN A 1 91 ? 6.070 16.441 -19.183 1.00 82.12 91 GLN A CA 1
ATOM 660 C C . GLN A 1 91 ? 6.972 17.607 -18.772 1.00 82.12 91 GLN A C 1
ATOM 662 O O . GLN A 1 91 ? 7.903 17.960 -19.493 1.00 82.12 91 GLN A O 1
ATOM 667 N N . THR A 1 92 ? 6.724 18.189 -17.596 1.00 88.56 92 THR A N 1
ATOM 668 C CA . THR A 1 92 ? 7.558 19.272 -17.067 1.00 88.56 92 THR A CA 1
ATOM 669 C C . THR A 1 92 ? 8.956 18.751 -16.751 1.00 88.56 92 THR A C 1
ATOM 671 O O . THR A 1 92 ? 9.122 17.803 -15.977 1.00 88.56 92 THR A O 1
ATOM 674 N N . VAL A 1 93 ? 9.971 19.394 -17.313 1.00 89.69 93 VAL A N 1
ATOM 675 C CA . VAL A 1 93 ? 11.374 19.071 -17.062 1.00 89.69 93 VAL A CA 1
ATOM 676 C C . VAL A 1 93 ? 11.782 19.663 -15.714 1.00 89.69 93 VAL A C 1
ATOM 678 O O . VAL A 1 93 ? 11.884 20.874 -15.558 1.00 89.69 93 VAL A O 1
ATOM 681 N N . ARG A 1 94 ? 12.010 18.807 -14.717 1.00 89.81 94 ARG A N 1
ATOM 682 C CA . ARG A 1 94 ? 12.409 19.222 -13.353 1.00 89.81 94 ARG A CA 1
ATOM 683 C C . ARG A 1 94 ? 13.889 19.003 -13.048 1.00 89.81 94 ARG A C 1
ATOM 685 O O . ARG A 1 94 ? 14.331 19.236 -11.931 1.00 89.81 94 ARG A O 1
ATOM 692 N N . ARG A 1 95 ? 14.608 18.429 -14.005 1.00 90.50 95 ARG A N 1
ATOM 693 C CA . ARG A 1 95 ? 15.974 17.945 -13.845 1.00 90.50 95 ARG A CA 1
ATOM 694 C C . ARG A 1 95 ? 16.623 17.781 -15.204 1.00 90.50 95 ARG A C 1
ATOM 696 O O . ARG A 1 95 ? 15.965 17.396 -16.179 1.00 90.50 95 ARG A O 1
ATOM 703 N N . LEU A 1 96 ? 17.916 18.036 -15.232 1.00 93.69 96 LEU A N 1
ATOM 704 C CA . LEU A 1 96 ? 18.785 17.905 -16.383 1.00 93.69 96 LEU A CA 1
ATOM 705 C C . LEU A 1 96 ? 19.896 16.904 -16.076 1.00 93.69 96 LEU A C 1
ATOM 707 O O . LEU A 1 96 ? 20.201 16.620 -14.922 1.00 93.69 96 LEU A O 1
ATOM 711 N N . LEU A 1 97 ? 20.490 16.367 -17.128 1.00 93.81 97 LEU A N 1
ATOM 712 C CA . LEU A 1 97 ? 21.771 15.682 -17.103 1.00 93.81 97 LEU A CA 1
ATOM 713 C C . LEU A 1 97 ? 22.715 16.514 -17.964 1.00 93.81 97 LEU A C 1
ATOM 715 O O . LEU A 1 97 ? 22.420 16.736 -19.142 1.00 93.81 97 LEU A O 1
ATOM 719 N N . ILE A 1 98 ? 23.799 16.986 -17.359 1.00 96.56 98 ILE A N 1
ATOM 720 C CA . ILE A 1 98 ? 24.895 17.657 -18.051 1.00 96.56 98 ILE A CA 1
ATOM 721 C C . ILE A 1 98 ? 25.966 16.615 -18.294 1.00 96.56 98 ILE A C 1
ATOM 723 O O . ILE A 1 98 ? 26.395 15.932 -17.370 1.00 96.56 98 ILE A O 1
ATOM 727 N N . GLU A 1 99 ? 26.349 16.445 -19.547 1.00 93.44 99 GLU A N 1
ATOM 728 C CA . GLU A 1 99 ? 27.196 15.341 -19.977 1.00 93.44 99 GLU A CA 1
ATOM 729 C C . GLU A 1 99 ? 28.277 15.838 -20.933 1.00 93.44 99 GLU A C 1
ATOM 731 O O . GLU A 1 99 ? 28.058 16.801 -21.663 1.00 93.44 99 GLU A O 1
ATOM 736 N N . GLU A 1 100 ? 29.444 15.198 -20.944 1.00 92.62 100 GLU A N 1
ATOM 737 C CA . GLU A 1 100 ? 30.471 15.479 -21.952 1.00 92.62 100 GLU A CA 1
ATOM 738 C C . GLU A 1 100 ? 29.980 15.120 -23.368 1.00 92.62 100 GLU A C 1
ATOM 740 O O . GLU A 1 100 ? 29.245 14.149 -23.572 1.00 92.62 100 GLU A O 1
ATOM 745 N N . GLY A 1 101 ? 30.387 15.898 -24.371 1.00 88.06 101 GLY A N 1
ATOM 746 C CA . GLY A 1 101 ? 30.101 15.583 -25.769 1.00 88.06 101 GLY A CA 1
ATOM 747 C C . GLY A 1 101 ? 30.732 14.256 -26.208 1.00 88.06 101 GLY A C 1
ATOM 748 O O . GLY A 1 101 ? 31.838 13.908 -25.793 1.00 88.06 101 GLY A O 1
ATOM 749 N N . ALA A 1 102 ? 30.046 13.530 -27.090 1.00 87.06 102 ALA A N 1
ATOM 750 C CA . ALA A 1 102 ? 30.582 12.346 -27.752 1.00 87.06 102 ALA A CA 1
ATOM 751 C C . ALA A 1 102 ? 30.727 12.603 -29.258 1.00 87.06 102 ALA A C 1
ATOM 753 O O . ALA A 1 102 ? 29.842 13.191 -29.878 1.00 87.06 102 ALA A O 1
ATOM 754 N N . ASP A 1 103 ? 31.839 12.156 -29.840 1.00 88.38 103 ASP A N 1
ATOM 755 C CA . ASP A 1 103 ? 32.081 12.203 -31.288 1.00 88.38 103 ASP A CA 1
ATOM 756 C C . ASP A 1 103 ? 31.359 11.034 -31.966 1.00 88.38 103 ASP A C 1
ATOM 758 O O . ASP A 1 103 ? 31.926 9.956 -32.087 1.00 88.38 103 ASP A O 1
ATOM 762 N N . ILE A 1 104 ? 30.082 11.204 -32.306 1.00 89.81 104 ILE A N 1
ATOM 763 C CA . ILE A 1 104 ? 29.225 10.131 -32.828 1.00 89.81 104 ILE A CA 1
ATOM 764 C C . ILE A 1 104 ? 29.512 9.924 -34.319 1.00 89.81 104 ILE A C 1
ATOM 766 O O . ILE A 1 104 ? 29.180 10.782 -35.135 1.00 89.81 104 ILE A O 1
ATOM 770 N N . ARG A 1 105 ? 30.067 8.765 -34.695 1.00 90.88 105 ARG A N 1
ATOM 771 C CA . ARG A 1 105 ? 30.174 8.360 -36.108 1.00 90.88 105 ARG A CA 1
ATOM 772 C C . ARG A 1 105 ? 29.036 7.471 -36.566 1.00 90.88 105 ARG A C 1
ATOM 774 O O . ARG A 1 105 ? 28.608 7.576 -37.711 1.00 90.88 105 ARG A O 1
ATOM 781 N N . GLN A 1 106 ? 28.577 6.581 -35.695 1.00 91.75 106 GLN A N 1
ATOM 782 C CA . GLN A 1 106 ? 27.492 5.664 -36.008 1.00 91.75 106 GLN A CA 1
ATOM 783 C C . GLN A 1 106 ? 26.720 5.298 -34.745 1.00 91.75 106 GLN A C 1
ATOM 785 O O . GLN A 1 106 ? 27.310 5.176 -33.669 1.00 91.75 106 GLN A O 1
ATOM 790 N N . GLU A 1 107 ? 25.410 5.126 -34.888 1.00 93.25 107 GLU A N 1
ATOM 791 C CA . GLU A 1 107 ? 24.481 4.823 -33.803 1.00 93.25 107 GLU A CA 1
ATOM 792 C C . GLU A 1 107 ? 23.858 3.444 -34.012 1.00 93.25 107 GLU A C 1
ATOM 794 O O . GLU A 1 107 ? 23.443 3.096 -35.112 1.00 93.25 107 GLU A O 1
ATOM 799 N N . TYR A 1 108 ? 23.762 2.679 -32.933 1.00 95.56 108 TYR A N 1
ATOM 800 C CA . TYR A 1 108 ? 23.193 1.340 -32.889 1.00 95.56 108 TYR A CA 1
ATOM 801 C C . TYR A 1 108 ? 22.173 1.237 -31.761 1.00 95.56 108 TYR A C 1
ATOM 803 O O . TYR A 1 108 ? 22.157 2.041 -30.826 1.00 95.56 108 TYR A O 1
ATOM 811 N N . TYR A 1 109 ? 21.340 0.210 -31.829 1.00 94.25 109 TYR A N 1
ATOM 812 C CA . TYR A 1 109 ? 20.415 -0.167 -30.770 1.00 94.25 109 TYR A CA 1
ATOM 813 C C . TYR A 1 109 ? 20.881 -1.457 -30.094 1.00 94.25 109 TYR A C 1
ATOM 815 O O . TYR A 1 109 ? 21.299 -2.390 -30.783 1.00 94.25 109 TYR A O 1
ATOM 823 N N . ALA A 1 110 ? 20.741 -1.545 -28.769 1.00 95.25 110 ALA A N 1
ATOM 824 C CA . ALA A 1 110 ? 20.853 -2.798 -28.028 1.00 95.25 110 ALA A CA 1
ATOM 825 C C . ALA A 1 110 ? 19.790 -2.874 -26.923 1.00 95.25 110 ALA A C 1
ATOM 827 O O . ALA A 1 110 ? 19.678 -1.966 -26.105 1.00 95.25 110 ALA A O 1
ATOM 828 N N . GLY A 1 111 ? 19.037 -3.968 -26.858 1.00 92.25 111 GLY A N 1
ATOM 829 C CA . GLY A 1 111 ? 17.958 -4.163 -25.891 1.00 92.25 111 GLY A CA 1
ATOM 830 C C . GLY A 1 111 ? 17.838 -5.613 -25.441 1.00 92.25 111 GLY A C 1
ATOM 831 O O . GLY A 1 111 ? 18.081 -6.531 -26.217 1.00 92.25 111 GLY A O 1
ATOM 832 N N . LEU A 1 112 ? 17.478 -5.832 -24.180 1.00 92.06 112 LEU A N 1
ATOM 833 C CA . LEU A 1 112 ? 17.253 -7.151 -23.596 1.00 92.06 112 LEU A CA 1
ATOM 834 C C . LEU A 1 112 ? 15.865 -7.216 -22.992 1.00 92.06 112 LEU A C 1
ATOM 836 O O . LEU A 1 112 ? 15.487 -6.327 -22.229 1.00 92.06 112 LEU A O 1
ATOM 840 N N . VAL A 1 113 ? 15.145 -8.289 -23.298 1.00 86.12 113 VAL A N 1
ATOM 841 C CA . VAL A 1 113 ? 13.835 -8.616 -22.723 1.00 86.12 113 VAL A CA 1
ATOM 842 C C . VAL A 1 113 ? 13.744 -10.117 -22.463 1.00 86.12 113 VAL A C 1
ATOM 844 O O . VAL A 1 113 ? 14.552 -10.894 -22.970 1.00 86.12 113 VAL A O 1
ATOM 847 N N . ILE A 1 114 ? 12.749 -10.540 -21.686 1.00 84.06 114 ILE A N 1
ATOM 848 C CA . ILE A 1 114 ? 12.430 -11.961 -21.520 1.00 84.06 114 ILE A CA 1
ATOM 849 C C . ILE A 1 114 ? 11.545 -12.405 -22.687 1.00 84.06 114 ILE A C 1
ATOM 851 O O . ILE A 1 114 ? 10.432 -11.901 -22.860 1.00 84.06 114 ILE A O 1
ATOM 855 N N . ASP A 1 115 ? 12.014 -13.377 -23.467 1.00 85.12 115 ASP A N 1
ATOM 856 C CA . ASP A 1 115 ? 11.168 -14.086 -24.418 1.00 85.12 115 ASP A CA 1
ATOM 857 C C . ASP A 1 115 ? 10.389 -15.165 -23.662 1.00 85.12 115 ASP A C 1
ATOM 859 O O . ASP A 1 115 ? 10.928 -16.193 -23.252 1.00 85.12 115 ASP A O 1
ATOM 863 N N . ARG A 1 116 ? 9.095 -14.920 -23.453 1.00 80.50 116 ARG A N 1
ATOM 864 C CA . ARG A 1 116 ? 8.229 -15.823 -22.684 1.00 80.50 116 ARG A CA 1
ATOM 865 C C . ARG A 1 116 ? 7.993 -17.164 -23.372 1.00 80.50 116 ARG A C 1
ATOM 867 O O . ARG A 1 116 ? 7.725 -18.136 -22.675 1.00 80.50 116 ARG A O 1
ATOM 874 N N . ALA A 1 117 ? 8.058 -17.214 -24.703 1.00 77.75 117 ALA A N 1
ATOM 875 C CA . ALA A 1 117 ? 7.861 -18.452 -25.448 1.00 77.75 117 ALA A CA 1
ATOM 876 C C . ALA A 1 117 ? 9.110 -19.335 -25.362 1.00 77.75 117 ALA A C 1
ATOM 878 O O . ALA A 1 117 ? 8.995 -20.535 -25.130 1.00 77.75 117 ALA A O 1
ATOM 879 N N . ALA A 1 118 ? 10.292 -18.727 -25.490 1.00 83.69 118 ALA A N 1
ATOM 880 C CA . ALA A 1 118 ? 11.573 -19.421 -25.353 1.00 83.69 118 ALA A CA 1
ATOM 881 C C . ALA A 1 118 ? 12.022 -19.607 -23.888 1.00 83.69 118 ALA A C 1
ATOM 883 O O . ALA A 1 118 ? 12.968 -20.344 -23.626 1.00 83.69 118 ALA A O 1
ATOM 884 N N . GLN A 1 119 ? 11.344 -18.952 -22.940 1.00 85.62 119 GLN A N 1
ATOM 885 C CA . GLN A 1 119 ? 11.621 -18.983 -21.498 1.00 85.62 119 GLN A CA 1
ATOM 886 C C . GLN A 1 119 ? 13.054 -18.566 -21.131 1.00 85.62 119 GLN A C 1
ATOM 888 O O . GLN A 1 119 ? 13.628 -19.056 -20.159 1.00 85.62 119 GLN A O 1
ATOM 893 N N . CYS A 1 120 ? 13.635 -17.642 -21.893 1.00 90.19 120 CYS A N 1
ATOM 894 C CA . CYS A 1 120 ? 14.988 -17.150 -21.669 1.00 90.19 120 CYS A CA 1
ATOM 895 C C . CYS A 1 120 ? 15.125 -15.671 -22.054 1.00 90.19 120 CYS A C 1
ATOM 897 O O . CYS A 1 120 ? 14.204 -15.049 -22.591 1.00 90.19 120 CYS A O 1
ATOM 899 N N . VAL A 1 121 ? 16.279 -15.083 -21.740 1.00 91.56 121 VAL A N 1
ATOM 900 C CA . VAL A 1 121 ? 16.584 -13.696 -22.105 1.00 91.56 121 VAL A CA 1
ATOM 901 C C . VAL A 1 121 ? 16.929 -13.640 -23.589 1.00 91.56 121 VAL A C 1
ATOM 903 O O . VAL A 1 121 ? 17.795 -14.380 -24.055 1.00 91.56 121 VAL A O 1
ATOM 906 N N . VAL A 1 122 ? 16.289 -12.732 -24.324 1.00 95.44 122 VAL A N 1
ATOM 907 C CA . VAL A 1 122 ? 16.652 -12.416 -25.705 1.00 95.44 122 VAL A CA 1
ATOM 908 C C . VAL A 1 122 ? 17.379 -11.077 -25.752 1.00 95.44 122 VAL A C 1
ATOM 910 O O . VAL A 1 122 ? 16.866 -10.050 -25.305 1.00 95.44 122 VAL A O 1
ATOM 913 N N . VAL A 1 123 ? 18.591 -11.095 -26.302 1.00 96.88 123 VAL A N 1
ATOM 914 C CA . VAL A 1 123 ? 19.372 -9.904 -26.638 1.00 96.88 123 VAL A CA 1
ATOM 915 C C . VAL A 1 123 ? 19.034 -9.526 -28.069 1.00 96.88 123 VAL A C 1
ATOM 917 O O . VAL A 1 123 ? 19.161 -10.340 -28.980 1.00 96.88 123 VAL A O 1
ATOM 920 N N . MET A 1 124 ? 18.599 -8.292 -28.267 1.00 96.31 124 MET A N 1
ATOM 921 C CA . MET A 1 124 ? 18.245 -7.718 -29.555 1.00 96.31 124 MET A CA 1
ATOM 922 C C . MET A 1 124 ? 19.198 -6.570 -29.859 1.00 96.31 124 MET A C 1
ATOM 924 O O . MET A 1 124 ? 19.464 -5.741 -28.992 1.00 96.31 124 MET A O 1
ATOM 928 N N . ALA A 1 125 ? 19.690 -6.489 -31.087 1.00 97.00 125 ALA A N 1
ATOM 929 C CA . ALA A 1 125 ? 20.486 -5.357 -31.533 1.00 97.00 125 ALA A CA 1
ATOM 930 C C . ALA A 1 125 ? 20.127 -4.973 -32.969 1.00 97.00 125 ALA A C 1
ATOM 932 O O . ALA A 1 125 ? 19.687 -5.820 -33.746 1.00 97.00 125 ALA A O 1
ATOM 933 N N . SER A 1 126 ? 20.307 -3.701 -33.317 1.00 97.12 126 SER A N 1
ATOM 934 C CA . SER A 1 126 ? 20.002 -3.179 -34.654 1.00 97.12 126 SER A CA 1
ATOM 935 C C . SER A 1 126 ? 20.999 -2.104 -35.085 1.00 97.12 126 SER A C 1
ATOM 937 O O . SER A 1 126 ? 21.575 -1.409 -34.244 1.00 97.12 126 SER A O 1
ATOM 939 N N . SER A 1 127 ? 21.178 -1.958 -36.402 1.00 95.00 127 SER A N 1
ATOM 940 C CA . SER A 1 127 ? 21.897 -0.837 -37.029 1.00 95.00 127 SER A CA 1
ATOM 941 C C . SER A 1 127 ? 21.161 0.500 -36.894 1.00 95.00 127 SER A C 1
ATOM 943 O O . SER A 1 127 ? 21.723 1.547 -37.188 1.00 95.00 127 SER A O 1
ATOM 945 N N . GLU A 1 128 ? 19.899 0.471 -36.468 1.00 91.69 128 GLU A N 1
ATOM 946 C CA . GLU A 1 128 ? 19.018 1.632 -36.370 1.00 91.69 128 GLU A CA 1
ATOM 947 C C . GLU A 1 128 ? 19.016 2.211 -34.944 1.00 91.69 128 GLU A C 1
ATOM 949 O O . GLU A 1 128 ? 18.019 2.136 -34.222 1.00 91.69 128 GLU A O 1
ATOM 954 N N . GLY A 1 129 ? 20.153 2.758 -34.505 1.00 85.62 129 GLY A N 1
ATOM 955 C CA . GLY A 1 129 ? 20.241 3.486 -33.235 1.00 85.62 129 GLY A CA 1
ATOM 956 C C . GLY A 1 129 ? 19.587 4.870 -33.282 1.00 85.62 129 GLY A C 1
ATOM 957 O O . GLY A 1 129 ? 19.398 5.450 -34.347 1.00 85.62 129 GLY A O 1
ATOM 958 N N . GLY A 1 130 ? 19.215 5.409 -32.118 1.00 76.88 130 GLY A N 1
ATOM 959 C CA . GLY A 1 130 ? 18.641 6.757 -31.987 1.00 76.88 130 GLY A CA 1
ATOM 960 C C . GLY A 1 130 ? 17.170 6.870 -32.417 1.00 76.88 130 GLY A C 1
ATOM 961 O O . GLY A 1 130 ? 16.568 7.945 -32.311 1.00 76.88 130 GLY A O 1
ATOM 962 N N . MET A 1 131 ? 16.571 5.764 -32.865 1.00 77.75 131 MET A N 1
ATOM 963 C CA . MET A 1 131 ? 15.179 5.657 -33.307 1.00 77.75 131 MET A CA 1
ATOM 964 C C . MET A 1 131 ? 14.348 4.785 -32.362 1.00 77.75 131 MET A C 1
ATOM 966 O O . MET A 1 131 ? 14.883 4.134 -31.466 1.00 77.75 131 MET A O 1
ATOM 970 N N . ASP A 1 132 ? 13.027 4.829 -32.518 1.00 76.19 132 ASP A N 1
ATOM 971 C CA . ASP A 1 132 ? 12.105 3.988 -31.756 1.00 76.19 132 ASP A CA 1
ATOM 972 C C . ASP A 1 132 ? 12.188 2.544 -32.289 1.00 76.19 132 ASP A C 1
ATOM 974 O O . ASP A 1 132 ? 12.084 2.322 -33.499 1.00 76.19 132 ASP A O 1
ATOM 978 N N . ILE A 1 133 ? 12.473 1.568 -31.420 1.00 84.75 133 ILE A N 1
ATOM 979 C CA . ILE A 1 133 ? 12.745 0.194 -31.867 1.00 84.75 133 ILE A CA 1
ATOM 980 C C . ILE A 1 133 ? 11.461 -0.509 -32.308 1.00 84.75 133 ILE A C 1
ATOM 982 O O . ILE A 1 133 ? 11.502 -1.383 -33.172 1.00 84.75 133 ILE A O 1
ATOM 986 N N . GLU A 1 134 ? 10.315 -0.106 -31.768 1.00 82.81 134 GLU A N 1
ATOM 987 C CA . GLU A 1 134 ? 9.006 -0.596 -32.162 1.00 82.81 134 GLU A CA 1
ATOM 988 C C . GLU A 1 134 ? 8.676 -0.184 -33.605 1.00 82.81 134 GLU A C 1
ATOM 990 O O . GLU A 1 134 ? 8.155 -1.003 -34.367 1.00 82.81 134 GLU A O 1
ATOM 995 N N . ASP A 1 135 ? 9.066 1.027 -34.022 1.00 79.38 135 ASP A N 1
ATOM 996 C CA . ASP A 1 135 ? 8.939 1.473 -35.417 1.00 79.38 135 ASP A CA 1
ATOM 997 C C . ASP A 1 135 ? 9.808 0.624 -36.358 1.00 79.38 135 ASP A C 1
ATOM 999 O O . ASP A 1 135 ? 9.341 0.205 -37.422 1.00 79.38 135 ASP A O 1
ATOM 1003 N N . VAL A 1 136 ? 11.051 0.327 -35.959 1.00 87.06 136 VAL A N 1
ATOM 1004 C CA . VAL A 1 136 ? 11.959 -0.551 -36.719 1.00 87.06 136 VAL A CA 1
ATOM 1005 C C . VAL A 1 136 ? 11.382 -1.965 -36.797 1.00 87.06 136 VAL A C 1
ATOM 1007 O O . VAL A 1 136 ? 11.397 -2.566 -37.865 1.00 87.06 136 VAL A O 1
ATOM 1010 N N . ALA A 1 137 ? 10.818 -2.493 -35.709 1.00 87.19 137 ALA A N 1
ATOM 1011 C CA . ALA A 1 137 ? 10.207 -3.821 -35.68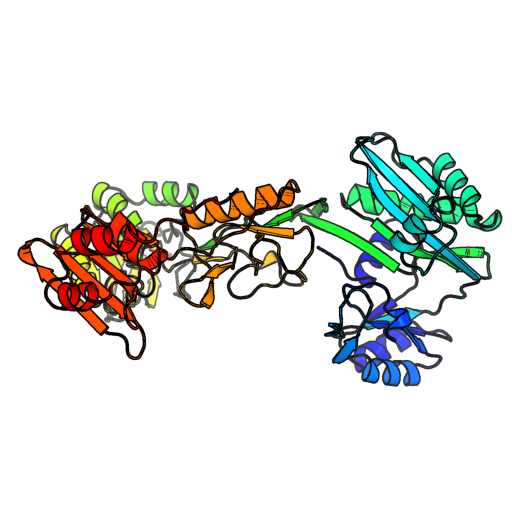5 1.00 87.19 137 ALA A CA 1
ATOM 1012 C C . ALA A 1 137 ? 8.958 -3.923 -36.576 1.00 87.19 137 ALA A C 1
ATOM 1014 O O . ALA A 1 137 ? 8.692 -4.986 -37.133 1.00 87.19 137 ALA A O 1
ATOM 1015 N N . ALA A 1 138 ? 8.194 -2.838 -36.713 1.00 86.69 138 ALA A N 1
ATOM 1016 C CA . ALA A 1 138 ? 6.997 -2.805 -37.545 1.00 86.69 138 ALA A CA 1
ATOM 1017 C C . ALA A 1 138 ? 7.310 -2.668 -39.044 1.00 86.69 138 ALA A C 1
ATOM 1019 O O . ALA A 1 138 ? 6.621 -3.275 -39.864 1.00 86.69 138 ALA A O 1
ATOM 1020 N N . HIS A 1 139 ? 8.328 -1.879 -39.405 1.00 91.00 139 HIS A N 1
ATOM 1021 C CA . HIS A 1 139 ? 8.581 -1.502 -40.802 1.00 91.00 139 HIS A CA 1
ATOM 1022 C C . HIS A 1 139 ? 9.813 -2.169 -41.422 1.00 91.00 139 HIS A C 1
ATOM 1024 O O . HIS A 1 139 ? 9.806 -2.450 -42.617 1.00 91.00 139 HIS A O 1
ATOM 1030 N N . THR A 1 140 ? 10.858 -2.415 -40.631 1.00 93.44 140 THR A N 1
ATOM 1031 C CA . THR A 1 140 ? 12.132 -3.016 -41.070 1.00 93.44 140 THR A CA 1
ATOM 1032 C C . THR A 1 140 ? 12.632 -4.065 -40.060 1.00 93.44 140 THR A C 1
ATOM 1034 O O . THR A 1 140 ? 13.729 -3.920 -39.499 1.00 93.44 140 THR A O 1
ATOM 1037 N N . PRO A 1 141 ? 11.826 -5.099 -39.738 1.00 92.94 141 PRO A N 1
ATOM 1038 C CA . PRO A 1 141 ? 12.163 -6.092 -38.715 1.00 92.94 141 PRO A CA 1
ATOM 1039 C C . PRO A 1 141 ? 13.457 -6.859 -39.009 1.00 92.94 141 PRO A C 1
ATOM 1041 O O . PRO A 1 141 ? 14.107 -7.339 -38.083 1.00 92.94 141 PRO A O 1
ATOM 1044 N N . GLU A 1 142 ? 13.858 -6.961 -40.277 1.00 94.56 142 GLU A N 1
ATOM 1045 C CA . GLU A 1 142 ? 15.078 -7.632 -40.728 1.00 94.56 142 GLU A CA 1
ATOM 1046 C C . GLU A 1 142 ? 16.367 -6.994 -40.197 1.00 94.56 142 GLU A C 1
ATOM 1048 O O . GLU A 1 142 ? 17.394 -7.670 -40.124 1.00 94.56 142 GLU A O 1
ATOM 1053 N N . LYS A 1 143 ? 16.311 -5.720 -39.785 1.00 94.69 143 LYS A N 1
ATOM 1054 C CA . LYS A 1 143 ? 17.438 -5.009 -39.167 1.00 94.69 143 LYS A CA 1
ATOM 1055 C C . LYS A 1 143 ? 17.626 -5.348 -37.686 1.00 94.69 143 LYS A C 1
ATOM 1057 O O . LYS A 1 143 ? 18.646 -4.992 -37.101 1.00 94.69 143 LYS A O 1
ATOM 1062 N N . ILE A 1 144 ? 16.653 -6.021 -37.065 1.00 96.75 144 ILE A N 1
ATOM 1063 C CA . ILE A 1 144 ? 16.717 -6.436 -35.662 1.00 96.75 144 ILE A CA 1
ATOM 1064 C C . ILE A 1 144 ? 17.241 -7.864 -35.596 1.00 96.75 144 ILE A C 1
ATOM 1066 O O . ILE A 1 144 ? 16.554 -8.836 -35.911 1.00 96.75 144 ILE A O 1
ATOM 1070 N N . HIS A 1 145 ? 18.463 -8.001 -35.108 1.00 97.75 145 HIS A N 1
ATOM 1071 C CA . HIS A 1 145 ? 19.090 -9.292 -34.887 1.00 97.75 145 HIS A CA 1
ATOM 1072 C C . HIS A 1 145 ? 18.919 -9.718 -33.434 1.00 97.75 145 HIS A C 1
ATOM 1074 O O . HIS A 1 145 ? 18.979 -8.891 -32.526 1.00 97.75 145 HIS A O 1
ATOM 1080 N N . LYS A 1 146 ? 18.692 -11.017 -33.217 1.00 96.81 146 LYS A N 1
ATOM 1081 C CA . LYS A 1 146 ? 18.380 -11.584 -31.903 1.00 96.81 146 LYS A CA 1
ATOM 1082 C C . LYS A 1 146 ? 19.318 -12.732 -31.548 1.00 96.81 146 LYS A C 1
ATOM 1084 O O . LYS A 1 146 ? 19.724 -13.493 -32.427 1.00 96.81 146 LYS A O 1
ATOM 1089 N N . VAL A 1 147 ? 19.616 -12.855 -30.261 1.00 97.06 147 VAL A N 1
ATOM 1090 C CA . VAL A 1 147 ? 20.317 -13.981 -29.636 1.00 97.06 147 VAL A CA 1
ATOM 1091 C C . VAL A 1 147 ? 19.533 -14.372 -28.389 1.00 97.06 147 VAL A C 1
ATOM 1093 O O . VAL A 1 147 ? 19.291 -13.529 -27.528 1.00 97.06 147 VAL A O 1
ATOM 1096 N N . TRP A 1 148 ? 19.146 -15.640 -28.287 1.00 96.31 148 TRP A N 1
ATOM 1097 C CA . TRP A 1 148 ? 18.545 -16.205 -27.080 1.00 96.31 148 TRP A CA 1
ATOM 1098 C C . TRP A 1 148 ? 19.652 -16.777 -26.209 1.00 96.31 148 TRP A C 1
ATOM 1100 O O . TRP A 1 148 ? 20.459 -17.575 -26.679 1.00 96.31 148 TRP A O 1
ATOM 1110 N N . VAL A 1 149 ? 19.708 -16.334 -24.961 1.00 94.31 149 VAL A N 1
ATOM 1111 C CA . VAL A 1 149 ? 20.808 -16.643 -24.051 1.00 94.31 149 VAL A CA 1
ATOM 1112 C C . VAL A 1 149 ? 20.430 -17.813 -23.158 1.00 94.31 149 VAL A C 1
ATOM 1114 O O . VAL A 1 149 ? 19.350 -17.814 -22.568 1.00 94.31 149 VAL A O 1
ATOM 1117 N N . ASP A 1 150 ? 21.334 -18.785 -23.026 1.00 88.00 150 ASP A N 1
ATOM 1118 C CA . ASP A 1 150 ? 21.198 -19.858 -22.043 1.00 88.00 150 ASP A CA 1
ATOM 1119 C C . ASP A 1 150 ? 21.184 -19.261 -20.618 1.00 88.00 150 ASP A C 1
ATOM 1121 O O . ASP A 1 150 ? 22.165 -18.616 -20.216 1.00 88.00 150 ASP A O 1
ATOM 1125 N N . PRO A 1 151 ? 20.112 -19.478 -19.830 1.00 79.38 151 PRO A N 1
ATOM 1126 C CA . PRO A 1 151 ? 20.015 -18.986 -18.458 1.00 79.38 151 PRO A CA 1
ATOM 1127 C C . PRO A 1 151 ? 21.167 -19.420 -17.538 1.00 79.38 151 PRO A C 1
ATOM 1129 O O . PRO A 1 151 ? 21.408 -18.761 -16.528 1.00 79.38 151 PRO A O 1
ATOM 1132 N N . LEU A 1 152 ? 21.872 -20.512 -17.854 1.00 82.12 152 LEU A N 1
ATOM 1133 C CA . LEU A 1 152 ? 22.967 -21.042 -17.036 1.00 82.12 152 LEU A CA 1
ATOM 1134 C C . LEU A 1 152 ? 24.323 -20.379 -17.317 1.00 82.12 152 LEU A C 1
ATOM 1136 O O . LEU A 1 152 ? 25.187 -20.379 -16.440 1.00 82.12 152 LEU A O 1
ATOM 1140 N N . GLY A 1 153 ? 24.531 -19.841 -18.524 1.00 80.19 153 GLY A N 1
ATOM 1141 C CA . GLY A 1 153 ? 25.851 -19.396 -18.996 1.00 80.19 153 GLY A CA 1
ATOM 1142 C C . GLY A 1 153 ? 26.036 -17.881 -19.105 1.00 80.19 153 GLY A C 1
ATOM 1143 O O . GLY A 1 153 ? 27.171 -17.408 -19.183 1.00 80.19 153 GLY A O 1
ATOM 1144 N N . GLY A 1 154 ? 24.943 -17.112 -19.110 1.00 89.44 154 GLY A N 1
ATOM 1145 C CA . GLY A 1 154 ? 24.979 -15.698 -19.493 1.00 89.44 154 GLY A CA 1
ATOM 1146 C C . GLY A 1 154 ? 25.342 -15.502 -20.971 1.00 89.44 154 GLY A C 1
ATOM 1147 O O . GLY A 1 154 ? 25.543 -16.474 -21.689 1.00 89.44 154 GLY A O 1
ATOM 1148 N N . LEU A 1 155 ? 25.395 -14.254 -21.457 1.00 95.56 155 LEU A N 1
ATOM 1149 C CA . LEU A 1 155 ? 25.651 -13.976 -22.880 1.00 95.56 155 LEU A CA 1
ATOM 1150 C C . LEU A 1 155 ? 27.089 -14.381 -23.283 1.00 95.56 155 LEU A C 1
ATOM 1152 O O . LEU A 1 155 ? 28.040 -13.703 -22.860 1.00 95.56 155 LEU A O 1
ATOM 1156 N N . PRO A 1 156 ? 27.278 -15.418 -24.125 1.00 95.44 156 PRO A N 1
ATOM 1157 C CA . PRO A 1 156 ? 28.604 -15.824 -24.571 1.00 95.44 156 PRO A CA 1
ATOM 1158 C C . PRO A 1 156 ? 29.252 -14.740 -25.434 1.00 95.44 156 PRO A C 1
ATOM 1160 O O . PRO A 1 156 ? 28.586 -14.060 -26.216 1.00 95.44 156 PRO A O 1
ATOM 1163 N N . GLU A 1 157 ? 30.571 -14.591 -25.324 1.00 95.38 157 GLU A N 1
ATOM 1164 C CA . GLU A 1 157 ? 31.312 -13.580 -26.091 1.00 95.38 157 GLU A CA 1
ATOM 1165 C C . GLU A 1 157 ? 31.178 -13.802 -27.603 1.00 95.38 157 GLU A C 1
ATOM 1167 O O . GLU A 1 157 ? 30.970 -12.848 -28.348 1.00 95.38 157 GLU A O 1
ATOM 1172 N N . ALA A 1 158 ? 31.220 -15.061 -28.052 1.00 96.62 158 ALA A N 1
ATOM 1173 C CA . ALA A 1 158 ? 31.051 -15.416 -29.459 1.00 96.62 158 ALA A CA 1
ATOM 1174 C C . ALA A 1 158 ? 29.696 -14.951 -30.019 1.00 96.62 158 ALA A C 1
ATOM 1176 O O . ALA A 1 158 ? 29.642 -14.406 -31.123 1.00 96.62 158 ALA A O 1
ATOM 1177 N N . ASP A 1 159 ? 28.620 -15.093 -29.243 1.00 97.00 159 ASP A N 1
ATOM 1178 C CA . ASP A 1 159 ? 27.286 -14.657 -29.654 1.00 97.00 159 ASP A CA 1
ATOM 1179 C C . ASP A 1 159 ? 27.169 -13.132 -29.663 1.00 97.00 159 ASP A C 1
ATOM 1181 O O . ASP A 1 159 ? 26.591 -12.557 -30.587 1.00 97.00 159 ASP A O 1
ATOM 1185 N N . ALA A 1 160 ? 27.762 -12.460 -28.672 1.00 97.19 160 ALA A N 1
ATOM 1186 C CA . ALA A 1 160 ? 27.824 -11.004 -28.630 1.00 97.19 160 ALA A CA 1
ATOM 1187 C C . ALA A 1 160 ? 28.615 -10.436 -29.826 1.00 97.19 160 ALA A C 1
ATOM 1189 O O . ALA A 1 160 ? 28.154 -9.503 -30.484 1.00 97.19 160 ALA A O 1
ATOM 1190 N N . LEU A 1 161 ? 29.762 -11.036 -30.166 1.00 97.56 161 LEU A N 1
ATOM 1191 C CA . LEU A 1 161 ? 30.565 -10.685 -31.342 1.00 97.56 161 LEU A CA 1
ATOM 1192 C C . LEU A 1 161 ? 29.806 -10.931 -32.647 1.00 97.56 161 LEU A C 1
ATOM 1194 O O . LEU A 1 161 ? 29.819 -10.076 -33.537 1.00 97.56 161 LEU A O 1
ATOM 1198 N N . ALA A 1 162 ? 29.123 -12.072 -32.762 1.00 97.38 162 ALA A N 1
ATOM 1199 C CA . ALA A 1 162 ? 28.299 -12.390 -33.922 1.00 97.38 162 ALA A CA 1
ATOM 1200 C C . ALA A 1 162 ? 27.146 -11.389 -34.077 1.00 97.38 162 ALA A C 1
ATOM 1202 O O . ALA A 1 162 ? 26.849 -10.957 -35.192 1.00 97.38 162 ALA A O 1
ATOM 1203 N N . LEU A 1 163 ? 26.523 -10.976 -32.969 1.00 97.19 163 LEU A N 1
ATOM 1204 C CA . LEU A 1 163 ? 25.470 -9.969 -32.973 1.00 97.19 163 LEU A CA 1
ATOM 1205 C C . LEU A 1 163 ? 26.007 -8.597 -33.407 1.00 97.19 163 LEU A C 1
ATOM 1207 O O . LEU A 1 163 ? 25.413 -7.978 -34.289 1.00 97.19 163 LEU A O 1
ATOM 1211 N N . CYS A 1 164 ? 27.163 -8.168 -32.884 1.00 97.69 164 CYS A N 1
ATOM 1212 C CA . CYS A 1 164 ? 27.857 -6.956 -33.333 1.00 97.69 164 CYS A CA 1
ATOM 1213 C C . CYS A 1 164 ? 28.195 -7.000 -34.831 1.00 97.69 164 CYS A C 1
ATOM 1215 O O . CYS A 1 164 ? 27.989 -6.018 -35.542 1.00 97.69 164 CYS A O 1
ATOM 1217 N N . ALA A 1 165 ? 28.684 -8.133 -35.337 1.00 97.12 165 ALA A N 1
ATOM 1218 C CA . ALA A 1 165 ? 28.975 -8.285 -36.759 1.00 97.12 165 ALA A CA 1
ATOM 1219 C C . ALA A 1 165 ? 27.708 -8.156 -37.623 1.00 97.12 165 ALA A C 1
ATOM 1221 O O . ALA A 1 165 ? 27.748 -7.474 -38.645 1.00 97.12 165 ALA A O 1
ATOM 1222 N N . LYS A 1 166 ? 26.583 -8.751 -37.196 1.00 97.00 166 LYS A N 1
ATOM 1223 C CA . LYS A 1 166 ? 25.300 -8.694 -37.919 1.00 97.00 166 LYS A CA 1
ATOM 1224 C C . LYS A 1 166 ? 24.735 -7.280 -38.029 1.00 97.00 166 LYS A C 1
ATOM 1226 O O . LYS A 1 166 ? 24.293 -6.902 -39.104 1.00 97.00 166 LYS A O 1
ATOM 1231 N N . ILE A 1 167 ? 24.805 -6.487 -36.956 1.00 96.25 167 ILE A N 1
ATOM 1232 C CA . ILE A 1 167 ? 24.351 -5.083 -36.985 1.00 96.25 167 ILE A CA 1
ATOM 1233 C C . ILE A 1 167 ? 25.315 -4.154 -37.733 1.00 96.25 167 ILE A C 1
ATOM 1235 O O . ILE A 1 167 ? 25.020 -2.973 -37.877 1.00 96.25 167 ILE A O 1
ATOM 1239 N N . GLY A 1 168 ? 26.458 -4.663 -38.205 1.00 95.38 168 GLY A N 1
ATOM 1240 C CA . GLY A 1 168 ? 27.421 -3.893 -38.985 1.00 95.38 168 GLY A CA 1
ATOM 1241 C C . GLY A 1 168 ? 28.436 -3.108 -38.155 1.00 95.38 168 GLY A C 1
ATOM 1242 O O . GLY A 1 168 ? 29.042 -2.185 -38.696 1.00 95.38 168 GLY A O 1
ATOM 1243 N N . LEU A 1 169 ? 28.673 -3.469 -36.883 1.00 95.50 169 LEU A N 1
ATOM 1244 C CA . LEU A 1 169 ? 29.735 -2.827 -36.100 1.00 95.50 169 LEU A CA 1
ATOM 1245 C C . LEU A 1 169 ? 31.101 -3.012 -36.803 1.00 95.50 169 LEU A C 1
ATOM 1247 O O . LEU A 1 169 ? 31.437 -4.152 -37.176 1.00 95.50 169 LEU A O 1
ATOM 1251 N N . PRO A 1 170 ? 31.914 -1.942 -36.947 1.00 95.31 170 PRO A N 1
ATOM 1252 C CA . PRO A 1 170 ? 33.254 -2.030 -37.520 1.00 95.31 170 PRO A CA 1
ATOM 1253 C C . PRO A 1 170 ? 34.105 -3.049 -36.773 1.00 95.31 170 PRO A C 1
ATOM 1255 O O . PRO A 1 170 ? 34.033 -3.134 -35.550 1.00 95.31 170 PRO A O 1
ATOM 1258 N N . GLU A 1 171 ? 34.934 -3.801 -37.497 1.00 94.69 171 GLU A N 1
ATOM 1259 C CA . GLU A 1 171 ? 35.728 -4.902 -36.937 1.00 94.69 171 GLU A CA 1
ATOM 1260 C C . GLU A 1 171 ? 36.546 -4.483 -35.708 1.00 94.69 171 GLU A C 1
ATOM 1262 O O . GLU A 1 171 ? 36.481 -5.146 -34.675 1.00 94.69 171 GLU A O 1
ATOM 1267 N N . ALA A 1 172 ? 37.200 -3.320 -35.780 1.00 93.50 172 ALA A N 1
ATOM 1268 C CA . ALA A 1 172 ? 37.977 -2.747 -34.682 1.00 93.50 172 ALA A CA 1
ATOM 1269 C C . ALA A 1 172 ? 37.146 -2.438 -33.418 1.00 93.50 172 ALA A C 1
ATOM 1271 O O . ALA A 1 172 ? 37.684 -2.432 -32.315 1.00 93.50 172 ALA A O 1
ATOM 1272 N N . SER A 1 173 ? 35.836 -2.214 -33.557 1.00 96.12 173 SER A N 1
ATOM 1273 C CA . SER A 1 173 ? 34.919 -1.871 -32.461 1.00 96.12 173 SER A CA 1
ATOM 1274 C C . SER A 1 173 ? 34.173 -3.085 -31.896 1.00 96.12 173 SER A C 1
ATOM 1276 O O . SER A 1 173 ? 33.556 -2.983 -30.835 1.00 96.12 173 SER A O 1
ATOM 1278 N N . ARG A 1 174 ? 34.198 -4.245 -32.575 1.00 96.62 174 ARG A N 1
ATOM 1279 C CA . ARG A 1 174 ? 33.372 -5.416 -32.214 1.00 96.62 174 ARG A CA 1
ATOM 1280 C C . ARG A 1 174 ? 33.686 -5.972 -30.834 1.00 96.62 174 ARG A C 1
ATOM 1282 O O . ARG A 1 174 ? 32.751 -6.308 -30.120 1.00 96.62 174 ARG A O 1
ATOM 1289 N N . ALA A 1 175 ? 34.958 -6.029 -30.441 1.00 96.19 175 ALA A N 1
ATOM 1290 C CA . ALA A 1 175 ? 35.343 -6.515 -29.114 1.00 96.19 175 ALA A CA 1
ATOM 1291 C C . ALA A 1 175 ? 34.740 -5.643 -27.999 1.00 96.19 175 ALA A C 1
ATOM 1293 O O . ALA A 1 175 ? 34.155 -6.149 -27.043 1.00 96.19 175 ALA A O 1
ATOM 1294 N N . GLN A 1 176 ? 34.797 -4.318 -28.157 1.00 96.00 176 GLN A N 1
ATOM 1295 C CA . GLN A 1 176 ? 34.211 -3.394 -27.189 1.00 96.00 176 GLN A CA 1
ATOM 1296 C C . GLN A 1 176 ? 32.677 -3.400 -27.237 1.00 96.00 176 GLN A C 1
ATOM 1298 O O . GLN A 1 176 ? 32.034 -3.311 -26.193 1.00 96.00 176 GLN A O 1
ATOM 1303 N N . GLY A 1 177 ? 32.086 -3.551 -28.425 1.00 96.25 177 GLY A N 1
ATOM 1304 C CA . GLY A 1 177 ? 30.647 -3.749 -28.593 1.00 96.25 177 GLY A CA 1
ATOM 1305 C C . GLY A 1 177 ? 30.152 -5.016 -27.893 1.00 96.25 177 GLY A C 1
ATOM 1306 O O . GLY A 1 177 ? 29.187 -4.957 -27.135 1.00 96.25 177 GLY A O 1
ATOM 1307 N N . ALA A 1 178 ? 30.856 -6.136 -28.061 1.00 97.38 178 ALA A N 1
ATOM 1308 C CA . ALA A 1 178 ? 30.550 -7.392 -27.387 1.00 97.38 178 ALA A CA 1
ATOM 1309 C C . ALA A 1 178 ? 30.664 -7.253 -25.863 1.00 97.38 178 ALA A C 1
ATOM 1311 O O . ALA A 1 178 ? 29.743 -7.639 -25.142 1.00 97.38 178 ALA A O 1
ATOM 1312 N N . ALA A 1 179 ? 31.727 -6.607 -25.371 1.00 96.81 179 ALA A N 1
ATOM 1313 C CA . ALA A 1 179 ? 31.883 -6.313 -23.948 1.00 96.81 179 ALA A CA 1
ATOM 1314 C C . ALA A 1 179 ? 30.742 -5.428 -23.409 1.00 96.81 179 ALA A C 1
ATOM 1316 O O . ALA A 1 179 ? 30.239 -5.666 -22.309 1.00 96.81 179 ALA A O 1
ATOM 1317 N N . ALA A 1 180 ? 30.281 -4.444 -24.191 1.00 95.94 180 ALA A N 1
ATOM 1318 C CA . ALA A 1 180 ? 29.139 -3.605 -23.836 1.00 95.94 180 ALA A CA 1
ATOM 1319 C C . ALA A 1 180 ? 27.825 -4.404 -23.779 1.00 95.94 180 ALA A C 1
ATOM 1321 O O . ALA A 1 180 ? 27.061 -4.234 -22.830 1.00 95.94 180 ALA A O 1
ATOM 1322 N N . LEU A 1 181 ? 27.579 -5.310 -24.732 1.00 97.00 181 LEU A N 1
ATOM 1323 C CA . LEU A 1 181 ? 26.411 -6.202 -24.723 1.00 97.00 181 LEU A CA 1
ATOM 1324 C C . LEU A 1 181 ? 26.435 -7.165 -23.530 1.00 97.00 181 LEU A C 1
ATOM 1326 O O . LEU A 1 181 ? 25.414 -7.356 -22.874 1.00 97.00 181 LEU A O 1
ATOM 1330 N N . GLN A 1 182 ? 27.597 -7.730 -23.196 1.00 96.56 182 GLN A N 1
ATOM 1331 C CA . GLN A 1 182 ? 27.755 -8.577 -22.012 1.00 96.56 182 GLN A CA 1
ATOM 1332 C C . GLN A 1 182 ? 27.579 -7.785 -20.712 1.00 96.56 182 GLN A C 1
ATOM 1334 O O . GLN A 1 182 ? 26.958 -8.272 -19.769 1.00 96.56 182 GLN A O 1
ATOM 1339 N N . GLY A 1 183 ? 28.085 -6.553 -20.649 1.00 94.38 183 GLY A N 1
ATOM 1340 C CA . GLY A 1 183 ? 27.866 -5.659 -19.514 1.00 94.38 183 GLY A CA 1
ATOM 1341 C C . GLY A 1 183 ? 26.394 -5.262 -19.363 1.00 94.38 183 GLY A C 1
ATOM 1342 O O . GLY A 1 183 ? 25.877 -5.267 -18.246 1.00 94.38 183 GLY A O 1
ATOM 1343 N N . LEU A 1 184 ? 25.694 -5.009 -20.474 1.00 93.12 184 LEU A N 1
ATOM 1344 C CA . LEU A 1 184 ? 24.248 -4.787 -20.498 1.00 93.12 184 LEU A CA 1
ATOM 1345 C C . LEU A 1 184 ? 23.483 -6.039 -20.043 1.00 93.12 184 LEU A C 1
ATOM 1347 O O . LEU A 1 184 ? 22.554 -5.914 -19.251 1.00 93.12 184 LEU A O 1
ATOM 1351 N N . TYR A 1 185 ? 23.911 -7.236 -20.458 1.00 94.12 185 TYR A N 1
ATOM 1352 C CA . TYR A 1 185 ? 23.364 -8.503 -19.969 1.00 94.12 185 TYR A CA 1
ATOM 1353 C C . TYR A 1 185 ? 23.541 -8.661 -18.461 1.00 94.12 185 TYR A C 1
ATOM 1355 O O . TYR A 1 185 ? 22.576 -8.950 -17.766 1.00 94.12 185 TYR A O 1
ATOM 1363 N N . ARG A 1 186 ? 24.737 -8.411 -17.918 1.00 92.31 186 ARG A N 1
ATOM 1364 C CA . ARG A 1 186 ? 24.960 -8.451 -16.462 1.00 92.31 186 ARG A CA 1
ATOM 1365 C C . ARG A 1 186 ? 24.131 -7.393 -15.738 1.00 92.31 186 ARG A C 1
ATOM 1367 O O . ARG A 1 186 ? 23.591 -7.663 -14.676 1.00 92.31 186 ARG A O 1
ATOM 1374 N N . ALA A 1 187 ? 23.985 -6.197 -16.308 1.00 84.06 187 ALA A N 1
ATOM 1375 C CA . ALA A 1 187 ? 23.117 -5.167 -15.744 1.00 84.06 187 ALA A CA 1
ATOM 1376 C C . ALA A 1 187 ? 21.637 -5.590 -15.761 1.00 84.06 187 ALA A C 1
ATOM 1378 O O . ALA A 1 187 ? 20.924 -5.330 -14.796 1.00 84.06 187 ALA A O 1
ATOM 1379 N N . PHE A 1 188 ? 21.180 -6.266 -16.816 1.00 85.56 188 PHE A N 1
ATOM 1380 C CA . PHE A 1 188 ? 19.852 -6.869 -16.877 1.00 85.56 188 PHE A CA 1
ATOM 1381 C C . PHE A 1 188 ? 19.699 -7.960 -15.810 1.00 85.56 188 PHE A C 1
ATOM 1383 O O . PHE A 1 188 ? 18.795 -7.880 -14.989 1.00 85.56 188 PHE A O 1
ATOM 1390 N N . TRP A 1 189 ? 20.621 -8.921 -15.777 1.00 86.88 189 TRP A N 1
ATOM 1391 C CA . TRP A 1 189 ? 20.553 -10.129 -14.959 1.00 86.88 189 TRP A CA 1
ATOM 1392 C C . TRP A 1 189 ? 20.751 -9.868 -13.464 1.00 86.88 189 TRP A C 1
ATOM 1394 O O . TRP A 1 189 ? 19.901 -10.226 -12.658 1.00 86.88 189 TRP A O 1
ATOM 1404 N N . ASP A 1 190 ? 21.821 -9.170 -13.075 1.00 84.94 190 ASP A N 1
ATOM 1405 C CA . ASP A 1 190 ? 22.146 -8.908 -11.662 1.00 84.94 190 ASP A CA 1
ATOM 1406 C C . ASP A 1 190 ? 21.120 -8.006 -10.973 1.00 84.94 190 ASP A C 1
ATOM 1408 O O . ASP A 1 190 ? 21.068 -7.926 -9.746 1.00 84.94 190 ASP A O 1
ATOM 1412 N N . ASN A 1 191 ? 20.363 -7.251 -11.768 1.00 69.94 191 ASN A N 1
ATOM 1413 C CA . ASN A 1 191 ? 19.297 -6.403 -11.267 1.00 69.94 191 ASN A CA 1
ATOM 1414 C C . ASN A 1 191 ? 17.906 -6.963 -11.602 1.00 69.94 191 ASN A C 1
ATOM 1416 O O . ASN A 1 191 ? 16.920 -6.272 -11.343 1.00 69.94 191 ASN A O 1
ATOM 1420 N N . ASP A 1 192 ? 17.854 -8.164 -12.191 1.00 72.69 192 ASP A N 1
ATOM 1421 C CA . ASP A 1 192 ? 16.662 -8.930 -12.570 1.00 72.69 192 ASP A CA 1
ATOM 1422 C C . ASP A 1 192 ? 15.639 -8.104 -13.394 1.00 72.69 192 ASP A C 1
ATOM 1424 O O . ASP A 1 192 ? 14.423 -8.237 -13.326 1.00 72.69 192 ASP A O 1
ATOM 1428 N N . ALA A 1 193 ? 16.152 -7.180 -14.212 1.00 66.75 193 ALA A N 1
ATOM 1429 C CA . ALA A 1 193 ? 15.353 -6.234 -14.979 1.00 66.75 193 ALA A CA 1
ATOM 1430 C C . ALA A 1 193 ? 14.456 -6.922 -16.022 1.00 66.75 193 ALA A C 1
ATOM 1432 O O . ALA A 1 193 ? 14.880 -7.859 -16.674 1.00 66.75 193 ALA A O 1
ATOM 1433 N N . SER A 1 194 ? 13.250 -6.400 -16.286 1.00 67.88 194 SER A N 1
ATOM 1434 C CA . SER A 1 194 ? 12.419 -6.905 -17.406 1.00 67.88 194 SER A CA 1
ATOM 1435 C C . SER A 1 194 ? 12.808 -6.359 -18.776 1.00 67.88 194 SER A C 1
ATOM 1437 O O . SER A 1 194 ? 12.372 -6.853 -19.810 1.00 67.88 194 SER A O 1
ATOM 1439 N N . LEU A 1 195 ? 13.489 -5.218 -18.769 1.00 76.44 195 LEU A N 1
ATOM 1440 C CA . LEU A 1 195 ? 13.965 -4.513 -19.948 1.00 76.44 195 LEU A CA 1
ATOM 1441 C C . LEU A 1 195 ? 15.270 -3.840 -19.553 1.00 76.44 195 LEU A C 1
ATOM 1443 O O . LEU A 1 195 ? 15.288 -3.114 -18.556 1.00 76.44 195 LEU A O 1
ATOM 1447 N N . ALA A 1 196 ? 16.319 -4.064 -20.330 1.00 83.00 196 ALA A N 1
ATOM 1448 C CA . ALA A 1 196 ? 17.523 -3.252 -20.302 1.00 83.00 196 ALA A CA 1
ATOM 1449 C C . ALA A 1 196 ? 17.798 -2.772 -21.720 1.00 83.00 196 ALA A C 1
ATOM 1451 O O . ALA A 1 196 ? 17.951 -3.586 -22.620 1.00 83.00 196 ALA A O 1
ATOM 1452 N N . GLU A 1 197 ? 17.828 -1.464 -21.924 1.00 86.94 197 GLU A N 1
ATOM 1453 C CA . GLU A 1 197 ? 17.957 -0.874 -23.256 1.00 86.94 197 GLU A CA 1
ATOM 1454 C C . GLU A 1 197 ? 19.070 0.163 -23.269 1.00 86.94 197 GLU A C 1
ATOM 1456 O O . GLU A 1 197 ? 19.111 1.010 -22.378 1.00 86.94 197 GLU A O 1
ATOM 1461 N N . ILE A 1 198 ? 19.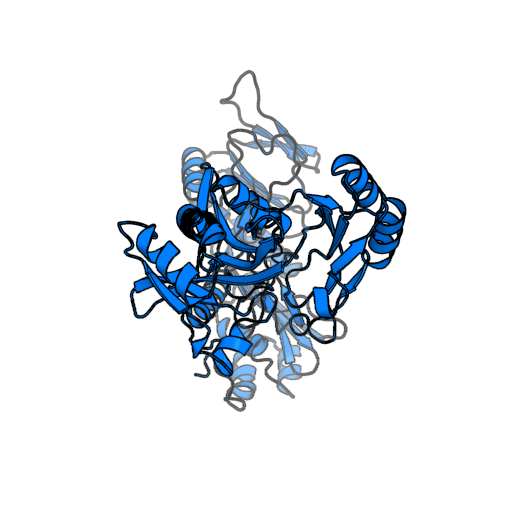917 0.104 -24.298 1.00 88.81 198 ILE A N 1
ATOM 1462 C CA . ILE A 1 198 ? 20.864 1.135 -24.705 1.00 88.81 198 ILE A CA 1
ATOM 1463 C C . ILE A 1 198 ? 20.435 1.665 -26.071 1.00 88.81 198 ILE A C 1
ATOM 1465 O O . ILE A 1 198 ? 20.498 0.951 -27.074 1.00 88.81 198 ILE A O 1
ATOM 1469 N N . ASN A 1 199 ? 20.027 2.933 -26.114 1.00 88.38 199 ASN A N 1
ATOM 1470 C CA . ASN A 1 199 ? 19.591 3.564 -27.354 1.00 88.38 199 ASN A CA 1
ATOM 1471 C C . ASN A 1 199 ? 19.914 5.076 -27.391 1.00 88.38 199 ASN A C 1
ATOM 1473 O O . ASN A 1 199 ? 19.144 5.866 -26.839 1.00 88.38 199 ASN A O 1
ATOM 1477 N N . PRO A 1 200 ? 21.013 5.512 -28.037 1.00 88.69 200 PRO A N 1
ATOM 1478 C CA . PRO A 1 200 ? 21.916 4.714 -28.869 1.00 88.69 200 PRO A CA 1
ATOM 1479 C C . PRO A 1 200 ? 23.121 4.123 -28.114 1.00 88.69 200 PRO A C 1
ATOM 1481 O O . PRO A 1 200 ? 23.627 4.688 -27.139 1.00 88.69 200 PRO A O 1
ATOM 1484 N N . LEU A 1 201 ? 23.619 2.997 -28.624 1.00 92.25 201 LEU A N 1
ATOM 1485 C CA . LEU A 1 201 ? 24.995 2.528 -28.460 1.00 92.25 201 LEU A CA 1
ATOM 1486 C C . LEU A 1 201 ? 25.801 3.110 -29.627 1.00 92.25 201 LEU A C 1
ATOM 1488 O O . LEU A 1 201 ? 25.461 2.861 -30.777 1.00 92.25 201 LEU A O 1
ATOM 1492 N N . ILE A 1 202 ? 26.835 3.900 -29.368 1.00 93.50 202 ILE A N 1
ATOM 1493 C CA . ILE A 1 202 ? 27.563 4.614 -30.423 1.00 93.50 202 ILE A CA 1
ATOM 1494 C C . ILE A 1 202 ? 28.938 4.020 -30.681 1.00 93.50 202 ILE A C 1
ATOM 1496 O O . ILE A 1 202 ? 29.560 3.479 -29.769 1.00 93.50 202 ILE A O 1
ATOM 1500 N N . VAL A 1 203 ? 29.430 4.216 -31.903 1.00 94.12 203 VAL A N 1
ATOM 1501 C CA . VAL A 1 203 ? 30.851 4.121 -32.252 1.00 94.12 203 VAL A CA 1
ATOM 1502 C C . VAL A 1 203 ? 31.395 5.532 -32.456 1.00 94.12 203 VAL A C 1
ATOM 1504 O O . VAL A 1 203 ? 30.802 6.341 -33.178 1.00 94.12 203 VAL A O 1
ATOM 1507 N N . GLN A 1 204 ? 32.517 5.822 -31.806 1.00 91.38 204 GLN A N 1
ATOM 1508 C CA . GLN A 1 204 ? 33.201 7.102 -31.867 1.00 91.38 204 GLN A CA 1
ATOM 1509 C C . GLN A 1 204 ? 34.197 7.185 -33.025 1.00 91.38 204 GLN A C 1
ATOM 1511 O O . GLN A 1 204 ? 34.509 6.184 -33.673 1.00 91.38 204 GLN A O 1
ATOM 1516 N N . GLY A 1 205 ? 34.725 8.382 -33.302 1.00 87.94 205 GLY A N 1
ATOM 1517 C CA . GLY A 1 205 ? 35.672 8.563 -34.398 1.00 87.94 205 GLY A CA 1
ATOM 1518 C C . GLY A 1 205 ? 37.022 7.873 -34.244 1.00 87.94 205 GLY A C 1
ATOM 1519 O O . GLY A 1 205 ? 37.663 7.574 -35.252 1.00 87.94 205 GLY A O 1
ATOM 1520 N N . ASP A 1 206 ? 37.407 7.555 -33.013 1.00 89.06 206 ASP A N 1
ATOM 1521 C CA . ASP A 1 206 ? 38.562 6.721 -32.675 1.00 89.06 206 ASP A CA 1
ATOM 1522 C C . ASP A 1 206 ? 38.244 5.211 -32.682 1.00 89.06 206 ASP A C 1
ATOM 1524 O O . ASP A 1 206 ? 39.117 4.394 -32.403 1.00 89.06 206 ASP A O 1
ATOM 1528 N N . GLY A 1 207 ? 37.004 4.833 -33.013 1.00 88.12 207 GLY A N 1
ATOM 1529 C CA . GLY A 1 207 ? 36.528 3.451 -33.020 1.00 88.12 207 GLY A CA 1
ATOM 1530 C C . GLY A 1 207 ? 36.018 2.946 -31.669 1.00 88.12 207 GLY A C 1
ATOM 1531 O O . GLY A 1 207 ? 35.573 1.798 -31.600 1.00 88.12 207 GLY A O 1
ATOM 1532 N N . SER A 1 208 ? 36.037 3.762 -30.610 1.00 91.81 208 SER A N 1
ATOM 1533 C CA . SER A 1 208 ? 35.554 3.346 -29.291 1.00 91.81 208 SER A CA 1
ATOM 1534 C C . SER A 1 208 ? 34.022 3.293 -29.201 1.00 91.81 208 SER A C 1
ATOM 1536 O O . SER A 1 208 ? 33.313 4.023 -29.888 1.00 91.81 208 SER A O 1
ATOM 1538 N N . VAL A 1 209 ? 33.486 2.416 -28.353 1.00 93.00 209 VAL A N 1
ATOM 1539 C CA . VAL A 1 209 ? 32.049 2.187 -28.153 1.00 93.00 209 VAL A CA 1
ATOM 1540 C C . VAL A 1 209 ? 31.584 2.796 -26.832 1.00 93.00 209 VAL A C 1
ATOM 1542 O O . VAL A 1 209 ? 32.185 2.537 -25.788 1.00 93.00 209 VAL A O 1
ATOM 1545 N N . LYS A 1 210 ? 30.481 3.557 -26.853 1.00 90.94 210 LYS A N 1
ATOM 1546 C CA . LYS A 1 210 ? 29.839 4.119 -25.647 1.00 90.94 210 LYS A CA 1
ATOM 1547 C C . LYS A 1 210 ? 28.321 3.949 -25.665 1.00 90.94 210 LYS A C 1
ATOM 1549 O O . LYS A 1 210 ? 27.682 4.064 -26.703 1.00 90.94 210 LYS A O 1
ATOM 1554 N N . ALA A 1 211 ? 27.726 3.744 -24.497 1.00 87.62 211 ALA A N 1
ATOM 1555 C CA . ALA A 1 211 ? 26.283 3.744 -24.293 1.00 87.62 211 ALA A CA 1
ATOM 1556 C C . ALA A 1 211 ? 25.795 5.159 -23.943 1.00 87.62 211 ALA A C 1
ATOM 1558 O O . ALA A 1 211 ? 26.170 5.714 -22.905 1.00 87.62 211 ALA A O 1
ATOM 1559 N N . LEU A 1 212 ? 24.969 5.763 -24.803 1.00 80.88 212 LEU A N 1
ATOM 1560 C CA . LEU A 1 212 ? 24.489 7.135 -24.608 1.00 80.88 212 LEU A CA 1
ATOM 1561 C C . LEU A 1 212 ? 23.154 7.242 -23.867 1.00 80.88 212 LEU A C 1
ATOM 1563 O O . LEU A 1 212 ? 22.881 8.323 -23.354 1.00 80.88 212 LEU A O 1
ATOM 1567 N N . ASP A 1 213 ? 22.355 6.180 -23.775 1.00 74.25 213 ASP A N 1
ATOM 1568 C CA . ASP A 1 213 ? 21.118 6.111 -22.976 1.00 74.25 213 ASP A CA 1
ATOM 1569 C C . ASP A 1 213 ? 21.013 4.719 -22.330 1.00 74.25 213 ASP A C 1
ATOM 1571 O O . ASP A 1 213 ? 21.559 3.763 -22.873 1.00 74.25 213 ASP A O 1
ATOM 1575 N N . ALA A 1 214 ? 20.363 4.607 -21.170 1.00 60.78 214 ALA A N 1
ATOM 1576 C CA . ALA A 1 214 ? 20.201 3.352 -20.438 1.00 60.78 214 ALA A CA 1
ATOM 1577 C C . ALA A 1 214 ? 18.922 3.337 -19.585 1.00 60.78 214 ALA A C 1
ATOM 1579 O O . ALA A 1 214 ? 18.730 4.226 -18.750 1.00 60.78 214 ALA A O 1
ATOM 1580 N N . ARG A 1 215 ? 18.076 2.303 -19.716 1.00 59.09 215 ARG A N 1
ATOM 1581 C CA . ARG A 1 215 ? 16.863 2.117 -18.880 1.00 59.09 215 ARG A CA 1
ATOM 1582 C C . ARG A 1 215 ? 16.783 0.702 -18.300 1.00 59.09 215 ARG A C 1
ATOM 1584 O O . ARG A 1 215 ? 16.946 -0.239 -19.062 1.00 59.09 215 ARG A O 1
ATOM 1591 N N . THR A 1 216 ? 16.471 0.545 -17.002 1.00 54.72 216 THR A N 1
ATOM 1592 C CA . THR A 1 216 ? 16.196 -0.765 -16.351 1.00 54.72 216 THR A CA 1
ATOM 1593 C C . THR A 1 216 ? 15.035 -0.720 -15.333 1.00 54.72 216 THR A C 1
ATOM 1595 O O . THR A 1 216 ? 14.714 0.352 -14.809 1.00 54.72 216 THR A O 1
ATOM 1598 N N . LYS A 1 217 ? 14.380 -1.871 -15.055 1.00 55.81 217 LYS A N 1
ATOM 1599 C CA . LYS A 1 217 ? 13.306 -2.029 -14.038 1.00 55.81 217 LYS A CA 1
ATOM 1600 C C . LYS A 1 217 ? 13.738 -2.903 -12.855 1.00 55.81 217 LYS A C 1
ATOM 1602 O O . LYS A 1 217 ? 13.706 -4.119 -12.961 1.00 55.81 217 LYS A O 1
ATOM 1607 N N . THR A 1 218 ? 14.053 -2.296 -11.715 1.00 59.41 218 THR A N 1
ATOM 1608 C CA . THR A 1 218 ? 14.628 -3.025 -10.569 1.00 59.41 218 THR A CA 1
ATOM 1609 C C . THR A 1 218 ? 13.996 -2.570 -9.244 1.00 59.41 218 THR A C 1
ATOM 1611 O O . THR A 1 218 ? 13.541 -1.430 -9.126 1.00 59.41 218 THR A O 1
ATOM 1614 N N . LEU A 1 219 ? 13.994 -3.441 -8.243 1.00 58.19 219 LEU A N 1
ATOM 1615 C CA . LEU A 1 219 ? 13.771 -3.228 -6.817 1.00 58.19 219 LEU A CA 1
ATOM 1616 C C . LEU A 1 219 ? 15.118 -3.337 -6.102 1.00 58.19 219 LEU A C 1
ATOM 1618 O O . LEU A 1 219 ? 15.890 -4.250 -6.380 1.00 58.19 219 LEU A O 1
ATOM 1622 N N . ALA A 1 220 ? 15.390 -2.436 -5.165 1.00 58.47 220 ALA A N 1
ATOM 1623 C CA . ALA A 1 220 ? 16.490 -2.602 -4.223 1.00 58.47 220 ALA A CA 1
ATOM 1624 C C . ALA A 1 220 ? 15.957 -3.272 -2.952 1.00 58.47 220 ALA A C 1
ATOM 1626 O O . ALA A 1 220 ? 14.914 -2.871 -2.435 1.00 58.47 220 ALA A O 1
ATOM 1627 N N . LEU A 1 221 ? 16.663 -4.288 -2.466 1.00 62.38 221 LEU A N 1
ATOM 1628 C CA . LEU A 1 221 ? 16.389 -4.944 -1.194 1.00 62.38 221 LEU A CA 1
ATOM 1629 C C . LEU A 1 221 ? 17.208 -4.275 -0.089 1.00 62.38 221 LEU A C 1
ATOM 1631 O O . LEU A 1 221 ? 18.351 -3.879 -0.312 1.00 62.38 221 LEU A O 1
ATOM 1635 N N . GLU A 1 222 ? 16.664 -4.219 1.127 1.00 49.72 222 GLU A N 1
ATOM 1636 C CA . GLU A 1 222 ? 17.394 -3.713 2.303 1.00 49.72 222 GLU A CA 1
ATOM 1637 C C . GLU A 1 222 ? 18.671 -4.520 2.594 1.00 49.72 222 GLU A C 1
ATOM 1639 O O . GLU A 1 222 ? 19.633 -3.989 3.138 1.00 49.72 222 GLU A O 1
ATOM 1644 N N . THR A 1 223 ? 18.721 -5.785 2.167 1.00 60.19 223 THR A N 1
ATOM 1645 C CA . THR A 1 223 ? 19.896 -6.663 2.276 1.00 60.19 223 THR A CA 1
ATOM 1646 C C . THR A 1 223 ? 21.008 -6.342 1.268 1.00 60.19 223 THR A C 1
ATOM 1648 O O . THR A 1 223 ? 22.016 -7.043 1.231 1.00 60.19 223 THR A O 1
ATOM 1651 N N . GLY A 1 224 ? 20.841 -5.308 0.433 1.00 42.03 224 GLY A N 1
ATOM 1652 C CA . GLY A 1 224 ? 21.816 -4.877 -0.576 1.00 42.03 224 GLY A CA 1
ATOM 1653 C C . GLY A 1 224 ? 21.675 -5.560 -1.942 1.00 42.03 224 GLY A C 1
ATOM 1654 O O . GLY A 1 224 ? 22.369 -5.180 -2.884 1.00 42.03 224 GLY A O 1
ATOM 1655 N N . GLY A 1 225 ? 20.766 -6.532 -2.076 1.00 48.62 225 GLY A N 1
ATOM 1656 C CA . GLY A 1 225 ? 20.444 -7.186 -3.346 1.00 48.62 225 GLY A CA 1
ATOM 1657 C C . GLY A 1 225 ? 19.522 -6.352 -4.238 1.00 48.62 225 GLY A C 1
ATOM 1658 O O . GLY A 1 225 ? 18.885 -5.396 -3.790 1.00 48.62 225 GLY A O 1
ATOM 1659 N N . ARG A 1 226 ? 19.419 -6.733 -5.511 1.00 59.72 226 ARG A N 1
ATOM 1660 C CA . ARG A 1 226 ? 18.428 -6.184 -6.436 1.00 59.72 226 ARG A CA 1
ATOM 1661 C C . ARG A 1 226 ? 17.636 -7.315 -7.063 1.00 59.72 226 ARG A C 1
ATOM 1663 O O . ARG A 1 226 ? 18.196 -8.346 -7.408 1.00 59.72 226 ARG A O 1
ATOM 1670 N N . LEU A 1 227 ? 16.335 -7.100 -7.159 1.00 56.19 227 LEU A N 1
ATOM 1671 C CA . LEU A 1 227 ? 15.421 -7.930 -7.931 1.00 56.19 227 LEU A CA 1
ATOM 1672 C C . LEU A 1 227 ? 14.903 -7.061 -9.056 1.00 56.19 227 LEU A C 1
ATOM 1674 O O . LEU A 1 227 ? 14.890 -5.843 -8.933 1.00 56.19 227 LEU A O 1
ATOM 1678 N N . GLY A 1 228 ? 14.382 -7.628 -10.108 1.00 60.06 228 GLY A N 1
ATOM 1679 C CA . GLY A 1 228 ? 13.590 -6.874 -11.037 1.00 60.06 228 GLY A CA 1
ATOM 1680 C C . GLY A 1 228 ? 12.371 -7.685 -11.379 1.00 60.06 228 GLY A C 1
ATOM 1681 O O . GLY A 1 228 ? 11.951 -8.575 -10.641 1.00 60.06 228 GLY A O 1
ATOM 1682 N N . PHE A 1 229 ? 11.631 -7.166 -12.340 1.00 65.88 229 PHE A N 1
ATOM 1683 C CA . PHE A 1 229 ? 10.256 -7.583 -12.491 1.00 65.88 229 PHE A CA 1
ATOM 1684 C C . PHE A 1 229 ? 9.705 -7.183 -13.842 1.00 65.88 229 PHE A C 1
ATOM 1686 O O . PHE A 1 229 ? 9.863 -6.040 -14.286 1.00 65.88 229 PHE A O 1
ATOM 1693 N N . ASP A 1 230 ? 8.935 -8.093 -14.431 1.00 65.25 230 ASP A N 1
ATOM 1694 C CA . ASP A 1 230 ? 8.053 -7.800 -15.559 1.00 65.25 230 ASP A CA 1
ATOM 1695 C C . ASP A 1 230 ? 6.897 -6.905 -15.133 1.00 65.25 230 ASP A C 1
ATOM 1697 O O . ASP A 1 230 ? 6.569 -5.908 -15.785 1.00 65.25 230 ASP A O 1
ATOM 1701 N N . THR A 1 231 ? 6.277 -7.281 -14.016 1.00 80.50 231 THR A N 1
ATOM 1702 C CA . THR A 1 231 ? 5.114 -6.627 -13.430 1.00 80.50 231 THR A CA 1
ATOM 1703 C C . THR A 1 231 ? 5.253 -6.619 -11.914 1.00 80.50 231 THR A C 1
ATOM 1705 O O . THR A 1 231 ? 5.654 -7.617 -11.324 1.00 80.50 231 THR A O 1
ATOM 1708 N N . LEU A 1 232 ? 4.924 -5.495 -11.284 1.00 87.25 232 LEU A N 1
ATOM 1709 C CA . LEU A 1 232 ? 5.037 -5.311 -9.838 1.00 87.25 232 LEU A CA 1
ATOM 1710 C C . LEU A 1 232 ? 3.668 -5.025 -9.234 1.00 87.25 232 LEU A C 1
ATOM 1712 O O . LEU A 1 232 ? 2.953 -4.159 -9.732 1.00 87.25 232 LEU A O 1
ATOM 1716 N N . LEU A 1 233 ? 3.350 -5.689 -8.125 1.00 96.25 233 LEU A N 1
ATOM 1717 C CA . LEU A 1 233 ? 2.238 -5.320 -7.256 1.00 96.25 233 LEU A CA 1
ATOM 1718 C C . LEU A 1 233 ? 2.774 -4.715 -5.957 1.00 96.25 233 LEU A C 1
ATOM 1720 O O . LEU A 1 233 ? 3.501 -5.365 -5.210 1.00 96.25 233 LEU A O 1
ATOM 1724 N N . ILE A 1 234 ? 2.374 -3.483 -5.667 1.00 96.31 234 ILE A N 1
ATOM 1725 C CA . ILE A 1 234 ? 2.595 -2.829 -4.382 1.00 96.31 234 ILE A CA 1
ATOM 1726 C C . ILE A 1 234 ? 1.418 -3.187 -3.469 1.00 96.31 234 ILE A C 1
ATOM 1728 O O . ILE A 1 234 ? 0.322 -2.651 -3.614 1.00 96.31 234 ILE A O 1
ATOM 1732 N N . ALA A 1 235 ? 1.652 -4.109 -2.537 1.00 96.88 235 ALA A N 1
ATOM 1733 C CA . ALA A 1 235 ? 0.671 -4.566 -1.548 1.00 96.88 235 ALA A CA 1
ATOM 1734 C C . ALA A 1 235 ? 1.221 -4.419 -0.119 1.00 96.88 235 ALA A C 1
ATOM 1736 O O . ALA A 1 235 ? 1.143 -5.325 0.706 1.00 96.88 235 ALA A O 1
ATOM 1737 N N . THR A 1 236 ? 1.848 -3.276 0.169 1.00 95.50 236 THR A N 1
ATOM 1738 C CA . THR A 1 236 ? 2.560 -3.031 1.435 1.00 95.50 236 THR A CA 1
ATOM 1739 C C . THR A 1 236 ? 1.647 -2.703 2.611 1.00 95.50 236 THR A C 1
ATOM 1741 O O . THR A 1 236 ? 2.128 -2.581 3.740 1.00 95.50 236 THR A O 1
ATOM 1744 N N . GLY A 1 237 ? 0.342 -2.580 2.357 1.00 96.38 237 GLY A N 1
ATOM 1745 C CA . GLY A 1 237 ? -0.668 -2.314 3.369 1.00 96.38 237 GLY A CA 1
ATOM 1746 C C . GLY A 1 237 ? -0.427 -0.993 4.102 1.00 96.38 237 GLY A C 1
ATOM 1747 O O . GLY A 1 237 ? 0.027 -0.000 3.529 1.00 96.38 237 GLY A O 1
ATOM 1748 N N . SER A 1 238 ? -0.731 -0.986 5.394 1.00 95.75 238 SER A N 1
ATOM 1749 C CA . SER A 1 238 ? -0.537 0.165 6.272 1.00 95.75 238 SER A CA 1
ATOM 1750 C C . SER A 1 238 ? 0.414 -0.140 7.430 1.00 95.75 238 SER A C 1
ATOM 1752 O O . SER A 1 238 ? 0.819 -1.278 7.667 1.00 95.75 238 SER A O 1
ATOM 1754 N N . ARG A 1 239 ? 0.779 0.910 8.164 1.00 93.94 239 ARG A N 1
ATOM 1755 C CA . ARG A 1 239 ? 1.435 0.843 9.469 1.00 93.94 239 ARG A CA 1
ATOM 1756 C C . ARG A 1 239 ? 0.625 1.619 10.512 1.00 93.94 239 ARG A C 1
ATOM 1758 O O . ARG A 1 239 ? -0.043 2.591 10.145 1.00 93.94 239 ARG A O 1
ATOM 1765 N N . PRO A 1 240 ? 0.704 1.259 11.801 1.00 93.50 240 PRO A N 1
ATOM 1766 C CA . PRO A 1 240 ? 0.078 2.035 12.865 1.00 93.50 240 PRO A CA 1
ATOM 1767 C C . PRO A 1 240 ? 0.573 3.478 12.891 1.00 93.50 240 PRO A C 1
ATOM 1769 O O . PRO A 1 240 ? 1.761 3.753 12.711 1.00 93.50 240 PRO A O 1
ATOM 1772 N N . ALA A 1 241 ? -0.340 4.408 13.145 1.00 91.50 241 ALA A N 1
ATOM 1773 C CA . ALA A 1 241 ? 0.013 5.779 13.453 1.00 91.50 241 ALA A CA 1
ATOM 1774 C C . ALA A 1 241 ? 0.437 5.864 14.923 1.00 91.50 241 ALA A C 1
ATOM 1776 O O . ALA A 1 241 ? -0.320 5.491 15.819 1.00 91.50 241 ALA A O 1
ATOM 1777 N N . LEU A 1 242 ? 1.637 6.387 15.171 1.00 89.38 242 LEU A N 1
ATOM 1778 C CA . LEU A 1 242 ? 2.085 6.730 16.515 1.00 89.38 242 LEU A CA 1
ATOM 1779 C C . LEU A 1 242 ? 1.873 8.232 16.732 1.00 89.38 242 LEU A C 1
ATOM 1781 O O . LEU A 1 242 ? 2.444 9.037 15.990 1.00 89.38 242 LEU A O 1
ATOM 1785 N N . PRO A 1 243 ? 1.025 8.630 17.692 1.00 92.19 243 PRO A N 1
ATOM 1786 C CA . PRO A 1 243 ? 0.865 10.031 18.037 1.00 92.19 243 PRO A CA 1
ATOM 1787 C C . PRO A 1 243 ? 2.115 10.538 18.775 1.00 92.19 243 PRO A C 1
ATOM 1789 O O . PRO A 1 243 ? 2.784 9.753 19.452 1.00 92.19 243 PRO A O 1
ATOM 1792 N N . PRO A 1 244 ? 2.435 11.839 18.675 1.00 94.44 244 PRO A N 1
ATOM 1793 C CA . PRO A 1 244 ? 3.625 12.433 19.282 1.00 94.44 244 PRO A CA 1
ATOM 1794 C C . PRO A 1 244 ? 3.439 12.633 20.796 1.00 94.44 244 PRO A C 1
ATOM 1796 O O . PRO A 1 244 ? 3.356 13.756 21.284 1.00 94.44 244 PRO A O 1
ATOM 1799 N N . ILE A 1 245 ? 3.325 11.534 21.540 1.00 96.62 245 ILE A N 1
ATOM 1800 C CA . ILE A 1 245 ? 3.123 11.523 22.991 1.00 96.62 245 ILE A CA 1
ATOM 1801 C C . ILE A 1 245 ? 4.449 11.133 23.660 1.00 96.62 245 ILE A C 1
ATOM 1803 O O . ILE A 1 245 ? 4.987 10.063 23.358 1.00 96.62 245 ILE A O 1
ATOM 1807 N N . PRO A 1 246 ? 4.993 11.948 24.580 1.00 97.56 246 PRO A N 1
ATOM 1808 C CA . PRO A 1 246 ? 6.126 11.556 25.411 1.00 97.56 246 PRO A CA 1
ATOM 1809 C C . PRO A 1 246 ? 5.891 10.195 26.082 1.00 97.56 246 PRO A C 1
ATOM 1811 O O . PRO A 1 246 ? 4.901 10.010 26.787 1.00 97.56 246 PRO A O 1
ATOM 1814 N N . GLY A 1 247 ? 6.793 9.241 25.838 1.00 95.25 247 GLY A N 1
ATOM 1815 C CA . GLY A 1 247 ? 6.697 7.875 26.363 1.00 95.25 247 GLY A CA 1
ATOM 1816 C C . GLY A 1 247 ? 5.883 6.885 25.524 1.00 95.25 247 GLY A C 1
ATOM 1817 O O . GLY A 1 247 ? 5.751 5.733 25.926 1.00 95.25 247 GLY A O 1
ATOM 1818 N N . ILE A 1 248 ? 5.397 7.266 24.334 1.00 96.12 248 ILE A N 1
ATOM 1819 C CA . ILE A 1 248 ? 4.676 6.355 23.418 1.00 96.12 248 ILE A CA 1
ATOM 1820 C C . ILE A 1 248 ? 5.502 5.133 22.976 1.00 96.12 248 ILE A C 1
ATOM 1822 O O . ILE A 1 248 ? 4.942 4.137 22.534 1.00 96.12 248 ILE A O 1
ATOM 1826 N N . HIS A 1 249 ? 6.828 5.201 23.109 1.00 94.44 249 HIS A N 1
ATOM 1827 C CA . HIS A 1 249 ? 7.763 4.120 22.785 1.00 94.44 249 HIS A CA 1
ATOM 1828 C C . HIS A 1 249 ? 8.203 3.300 24.010 1.00 94.44 249 HIS A C 1
ATOM 1830 O O . HIS A 1 249 ? 9.132 2.501 23.904 1.00 94.44 249 HIS A O 1
ATOM 1836 N N . ALA A 1 250 ? 7.596 3.507 25.184 1.00 93.56 250 ALA A N 1
ATOM 1837 C CA . ALA A 1 250 ? 7.929 2.719 26.366 1.00 93.56 250 ALA A CA 1
ATOM 1838 C C . ALA A 1 250 ? 7.577 1.233 26.158 1.00 93.56 250 ALA A C 1
ATOM 1840 O O . ALA A 1 250 ? 6.630 0.896 25.456 1.00 93.56 250 ALA A O 1
ATOM 1841 N N . GLN A 1 251 ? 8.326 0.333 26.802 1.00 91.81 251 GLN A N 1
ATOM 1842 C CA . GLN A 1 251 ? 8.292 -1.116 26.541 1.00 91.81 251 GLN A CA 1
ATOM 1843 C C . GLN A 1 251 ? 6.899 -1.767 26.656 1.00 91.81 251 GLN A C 1
ATOM 1845 O O . GLN A 1 251 ? 6.629 -2.740 25.962 1.00 91.81 251 GLN A O 1
ATOM 1850 N N . ARG A 1 252 ? 6.029 -1.246 27.532 1.00 95.38 252 ARG A N 1
ATOM 1851 C CA . ARG A 1 252 ? 4.657 -1.742 27.770 1.00 95.38 252 ARG A CA 1
ATOM 1852 C C . ARG A 1 252 ? 3.592 -0.968 26.981 1.00 95.38 252 ARG A C 1
ATOM 1854 O O . ARG A 1 252 ? 2.404 -1.064 27.287 1.00 95.38 252 ARG A O 1
ATOM 1861 N N . VAL A 1 253 ? 4.009 -0.166 26.003 1.00 96.69 253 VAL A N 1
ATOM 1862 C CA . VAL A 1 253 ? 3.126 0.510 25.053 1.00 96.69 253 VAL A CA 1
ATOM 1863 C C . VAL A 1 253 ? 3.178 -0.260 23.743 1.00 96.69 253 VAL A C 1
ATOM 1865 O O . VAL A 1 253 ? 4.225 -0.357 23.108 1.00 96.69 253 VAL A O 1
ATOM 1868 N N . HIS A 1 254 ? 2.043 -0.807 23.329 1.00 96.62 254 HIS A N 1
ATOM 1869 C CA . HIS A 1 254 ? 1.951 -1.621 22.124 1.00 96.62 254 HIS A CA 1
ATOM 1870 C C . HIS A 1 254 ? 0.948 -1.022 21.147 1.00 96.62 254 HIS A C 1
ATOM 1872 O O . HIS A 1 254 ? -0.125 -0.561 21.526 1.00 96.62 254 HIS A O 1
ATOM 1878 N N . THR A 1 255 ? 1.261 -1.068 19.859 1.00 94.81 255 THR A N 1
ATOM 1879 C CA . THR A 1 255 ? 0.215 -1.091 18.831 1.00 94.81 255 THR A CA 1
ATOM 1880 C C . THR A 1 255 ? -0.427 -2.475 18.818 1.00 94.81 255 THR A C 1
ATOM 1882 O O . THR A 1 255 ? 0.106 -3.396 19.421 1.00 94.81 255 THR A O 1
ATOM 1885 N N . CYS A 1 256 ? -1.553 -2.656 18.134 1.00 93.06 256 CYS A N 1
ATOM 1886 C CA . CYS A 1 256 ? -2.124 -3.985 17.898 1.00 93.06 256 CYS A CA 1
ATOM 1887 C C . CYS A 1 256 ? -2.366 -4.154 16.397 1.00 93.06 256 CYS A C 1
ATOM 1889 O O . CYS A 1 256 ? -3.472 -3.947 15.902 1.00 93.06 256 CYS A O 1
ATOM 1891 N N . TRP A 1 257 ? -1.288 -4.417 15.662 1.00 92.44 257 TRP A N 1
ATOM 1892 C CA . TRP A 1 257 ? -1.286 -4.492 14.200 1.00 92.44 257 TRP A CA 1
ATOM 1893 C C . TRP A 1 257 ? -0.762 -5.826 13.690 1.00 92.44 257 TRP A C 1
ATOM 1895 O O . TRP A 1 257 ? -1.305 -6.391 12.745 1.00 92.44 257 TRP A O 1
ATOM 1905 N N . THR A 1 258 ? 0.287 -6.349 14.324 1.00 90.62 258 THR A N 1
ATOM 1906 C CA . THR A 1 258 ? 0.895 -7.626 13.941 1.00 90.62 258 THR A CA 1
ATOM 1907 C C . THR A 1 258 ? 0.514 -8.755 14.897 1.00 90.62 258 THR A C 1
ATOM 1909 O O . THR A 1 258 ? 0.099 -8.537 16.034 1.00 90.62 258 THR A O 1
ATOM 1912 N N . LEU A 1 259 ? 0.720 -10.003 14.470 1.00 89.75 259 LEU A N 1
ATOM 1913 C CA . LEU A 1 259 ? 0.572 -11.157 15.362 1.00 89.75 259 LEU A CA 1
ATOM 1914 C C . LEU A 1 259 ? 1.549 -11.102 16.550 1.00 89.75 259 LEU A C 1
ATOM 1916 O O . LEU A 1 259 ? 1.231 -11.582 17.637 1.00 89.75 259 LEU A O 1
ATOM 1920 N N . ASN A 1 260 ? 2.729 -10.509 16.358 1.00 91.00 260 ASN A N 1
ATOM 1921 C CA . ASN A 1 260 ? 3.697 -10.321 17.437 1.00 91.00 260 ASN A CA 1
ATOM 1922 C C . ASN A 1 260 ? 3.185 -9.316 18.469 1.00 91.00 260 ASN A C 1
ATOM 1924 O O . ASN A 1 260 ? 3.289 -9.585 19.664 1.00 91.00 260 ASN A O 1
ATOM 1928 N N . ASP A 1 261 ? 2.552 -8.233 18.018 1.00 93.00 261 ASP A N 1
ATOM 1929 C CA . ASP A 1 261 ? 1.881 -7.280 18.902 1.00 93.00 261 ASP A CA 1
ATOM 1930 C C . ASP A 1 261 ? 0.818 -7.985 19.750 1.00 93.00 261 ASP A C 1
ATOM 1932 O O . ASP A 1 261 ? 0.817 -7.868 20.972 1.00 93.00 261 ASP A O 1
ATOM 1936 N N . ALA A 1 262 ? -0.049 -8.781 19.114 1.00 91.81 262 ALA A N 1
ATOM 1937 C CA . ALA A 1 262 ? -1.106 -9.514 19.805 1.00 91.81 262 ALA A CA 1
ATOM 1938 C C . ALA A 1 262 ? -0.547 -10.491 20.856 1.00 91.81 262 ALA A C 1
ATOM 1940 O O . ALA A 1 262 ? -1.095 -10.601 21.953 1.00 91.81 262 ALA A O 1
ATOM 1941 N N . ARG A 1 263 ? 0.564 -11.176 20.552 1.00 93.81 263 ARG A N 1
ATOM 1942 C CA . ARG A 1 263 ? 1.257 -12.065 21.501 1.00 93.81 263 ARG A CA 1
ATOM 1943 C C . ARG A 1 263 ? 1.849 -11.292 22.680 1.00 93.81 263 ARG A C 1
ATOM 1945 O O . ARG A 1 263 ? 1.679 -11.730 23.814 1.00 93.81 263 ARG A O 1
ATOM 1952 N N . ALA A 1 264 ? 2.494 -10.153 22.429 1.00 94.19 264 ALA A N 1
ATOM 1953 C CA . ALA A 1 264 ? 3.050 -9.298 23.478 1.00 94.19 264 ALA A CA 1
ATOM 1954 C C . ALA A 1 264 ? 1.946 -8.717 24.379 1.00 94.19 264 ALA A C 1
ATOM 1956 O O . ALA A 1 264 ? 2.022 -8.808 25.603 1.00 94.19 264 ALA A O 1
ATOM 1957 N N . ILE A 1 265 ? 0.858 -8.226 23.779 1.00 96.00 265 ILE A N 1
ATOM 1958 C CA . ILE A 1 265 ? -0.336 -7.764 24.496 1.00 96.00 265 ILE A CA 1
ATOM 1959 C C . ILE A 1 265 ? -0.916 -8.889 25.354 1.00 96.00 265 ILE A C 1
ATOM 1961 O O . ILE A 1 265 ? -1.222 -8.665 26.521 1.00 96.00 265 ILE A O 1
ATOM 1965 N N . ALA A 1 266 ? -1.046 -10.106 24.822 1.00 95.38 266 ALA A N 1
ATOM 1966 C CA . ALA A 1 266 ? -1.616 -11.230 25.560 1.00 95.38 266 ALA A CA 1
ATOM 1967 C C . ALA A 1 266 ? -0.807 -11.602 26.817 1.00 95.38 266 ALA A C 1
ATOM 1969 O O . ALA A 1 266 ? -1.405 -12.027 27.806 1.00 95.38 266 ALA A O 1
ATOM 1970 N N . GLN A 1 267 ? 0.517 -11.423 26.803 1.00 95.75 267 GLN A N 1
ATOM 1971 C CA . GLN A 1 267 ? 1.371 -11.665 27.974 1.00 95.75 267 GLN A CA 1
ATOM 1972 C C . GLN A 1 267 ? 1.107 -10.666 29.110 1.00 95.75 267 GLN A C 1
ATOM 1974 O O . GLN A 1 267 ? 1.206 -11.036 30.275 1.00 95.75 267 GLN A O 1
ATOM 1979 N N . LEU A 1 268 ? 0.747 -9.422 28.779 1.00 96.69 268 LEU A N 1
ATOM 1980 C CA . LEU A 1 268 ? 0.509 -8.347 29.751 1.00 96.69 268 LEU A CA 1
ATOM 1981 C C . LEU A 1 268 ? -0.969 -8.212 30.148 1.00 96.69 268 LEU A C 1
ATOM 1983 O O . LEU A 1 268 ? -1.283 -7.856 31.282 1.00 96.69 268 LEU A O 1
ATOM 1987 N N . ALA A 1 269 ? -1.890 -8.517 29.232 1.00 97.38 269 ALA A N 1
ATOM 1988 C CA . ALA A 1 269 ? -3.334 -8.462 29.438 1.00 97.38 269 ALA A CA 1
ATOM 1989 C C . ALA A 1 269 ? -3.828 -9.695 30.213 1.00 97.38 269 ALA A C 1
ATOM 1991 O O . ALA A 1 269 ? -4.536 -10.550 29.674 1.00 97.38 269 ALA A O 1
ATOM 1992 N N . VAL A 1 270 ? -3.410 -9.817 31.468 1.00 97.44 270 VAL A N 1
ATOM 1993 C CA . VAL A 1 270 ? -3.852 -10.860 32.406 1.00 97.44 270 VAL A CA 1
ATOM 1994 C C . VAL A 1 270 ? -5.043 -10.372 33.246 1.00 97.44 270 VAL A C 1
ATOM 1996 O O . VAL A 1 270 ? -5.273 -9.161 33.323 1.00 97.44 270 VAL A O 1
ATOM 1999 N N . PRO A 1 271 ? -5.820 -11.272 33.883 1.00 98.38 271 PRO A N 1
ATOM 2000 C CA . PRO A 1 271 ? -6.936 -10.867 34.735 1.00 98.38 271 PRO A CA 1
ATOM 2001 C C . PRO A 1 271 ? -6.515 -9.838 35.793 1.00 98.38 271 PRO A C 1
ATOM 2003 O O . PRO A 1 271 ? -5.541 -10.042 36.511 1.00 98.38 271 PRO A O 1
ATOM 2006 N N . GLY A 1 272 ? -7.252 -8.730 35.881 1.00 97.44 272 GLY A N 1
ATOM 2007 C CA . GLY A 1 272 ? -6.988 -7.632 36.811 1.00 97.44 272 GLY A CA 1
ATOM 2008 C C . GLY A 1 272 ? -5.942 -6.607 36.357 1.00 97.44 272 GLY A C 1
ATOM 2009 O O . GLY A 1 272 ? -5.864 -5.553 36.984 1.00 97.44 272 GLY A O 1
ATOM 2010 N N . ALA A 1 273 ? -5.189 -6.854 35.276 1.00 98.12 273 ALA A N 1
ATOM 2011 C CA . ALA A 1 273 ? -4.229 -5.883 34.745 1.00 98.12 273 ALA A CA 1
ATOM 2012 C C . ALA A 1 273 ? -4.933 -4.580 34.339 1.00 98.12 273 ALA A C 1
ATOM 2014 O O . ALA A 1 273 ? -6.015 -4.615 33.754 1.00 98.12 273 ALA A O 1
ATOM 2015 N N . ARG A 1 274 ? -4.324 -3.427 34.622 1.00 98.50 274 ARG A N 1
ATOM 2016 C CA . ARG A 1 274 ? -4.848 -2.113 34.229 1.00 98.50 274 ARG A CA 1
ATOM 2017 C C . ARG A 1 274 ? -4.3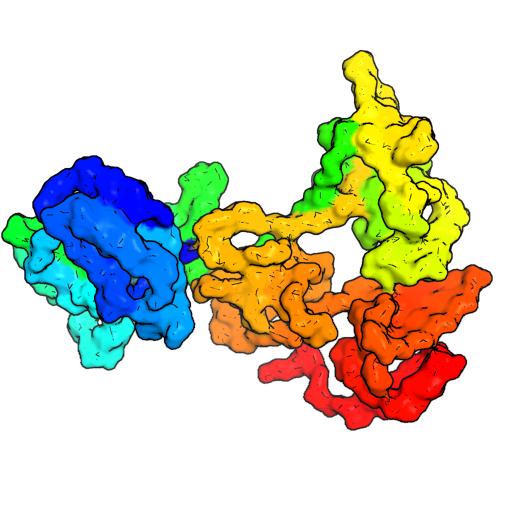81 -1.785 32.826 1.00 98.50 274 ARG A C 1
ATOM 2019 O O . ARG A 1 274 ? -3.183 -1.639 32.582 1.00 98.50 274 ARG A O 1
ATOM 2026 N N . VAL A 1 275 ? -5.326 -1.671 31.907 1.00 98.62 275 VAL A N 1
ATOM 2027 C CA . VAL A 1 275 ? -5.054 -1.443 30.492 1.00 98.62 275 VAL A CA 1
ATOM 2028 C C . VAL A 1 275 ? -5.641 -0.105 30.086 1.00 98.62 275 VAL A C 1
ATOM 2030 O O . VAL A 1 275 ? -6.833 0.134 30.275 1.00 98.62 275 VAL A O 1
ATOM 2033 N N . ILE A 1 276 ? -4.814 0.753 29.491 1.00 98.50 276 ILE A N 1
ATOM 2034 C CA . ILE A 1 276 ? -5.283 1.991 28.866 1.00 98.50 276 ILE A CA 1
ATOM 2035 C C . ILE A 1 276 ? -5.228 1.834 27.354 1.00 98.50 276 ILE A C 1
ATOM 2037 O O . ILE A 1 276 ? -4.167 1.600 26.784 1.00 98.50 276 ILE A O 1
ATOM 2041 N N . GLN A 1 277 ? -6.364 1.992 26.690 1.00 97.88 277 GLN A N 1
ATOM 2042 C CA . GLN A 1 277 ? -6.446 2.012 25.238 1.00 97.88 277 GLN A CA 1
ATOM 2043 C C . GLN A 1 277 ? -6.581 3.450 24.741 1.00 97.88 277 GLN A C 1
ATOM 2045 O O . GLN A 1 277 ? -7.537 4.147 25.072 1.00 97.88 277 GLN A O 1
ATOM 2050 N N . LEU A 1 278 ? -5.648 3.879 23.900 1.00 96.19 278 LEU A N 1
ATOM 2051 C CA . LEU A 1 278 ? -5.721 5.141 23.180 1.00 96.19 278 LEU A CA 1
ATOM 2052 C C . LEU A 1 278 ? -6.496 4.945 21.873 1.00 96.19 278 LEU A C 1
ATOM 2054 O O . LEU A 1 278 ? -6.017 4.274 20.961 1.00 96.19 278 LEU A O 1
ATOM 2058 N N . GLY A 1 279 ? -7.660 5.578 21.777 1.00 94.12 279 GLY A N 1
ATOM 2059 C CA . GLY A 1 279 ? -8.553 5.548 20.625 1.00 94.12 279 GLY A CA 1
ATOM 2060 C C . GLY A 1 279 ? -9.774 4.650 20.832 1.00 94.12 279 GLY A C 1
ATOM 2061 O O . GLY A 1 279 ? -9.669 3.476 21.198 1.00 94.12 279 GLY A O 1
ATOM 2062 N N . ALA A 1 280 ? -10.945 5.201 20.519 1.00 93.38 280 ALA A N 1
ATOM 2063 C CA . ALA A 1 280 ? -12.241 4.525 20.453 1.00 93.38 280 ALA A CA 1
ATOM 2064 C C . ALA A 1 280 ? -12.781 4.475 19.011 1.00 93.38 280 ALA A C 1
ATOM 2066 O O . ALA A 1 280 ? -13.991 4.477 18.775 1.00 93.38 280 ALA A O 1
ATOM 2067 N N . GLY A 1 281 ? -11.878 4.467 18.027 1.00 90.75 281 GLY A N 1
ATOM 2068 C CA . GLY A 1 281 ? -12.205 4.211 16.627 1.00 90.75 281 GLY A CA 1
ATOM 2069 C C . GLY A 1 281 ? -12.449 2.725 16.342 1.00 90.75 281 GLY A C 1
ATOM 2070 O O . GLY A 1 281 ? -12.538 1.902 17.251 1.00 90.75 281 GLY A O 1
ATOM 2071 N N . PHE A 1 282 ? -12.497 2.376 15.055 1.00 87.50 282 PHE A N 1
ATOM 2072 C CA . PHE A 1 282 ? -12.783 1.018 14.577 1.00 87.50 282 PHE A CA 1
ATOM 2073 C C . PHE A 1 282 ? -11.857 -0.047 15.192 1.00 87.50 282 PHE A C 1
ATOM 2075 O O . PHE A 1 282 ? -12.322 -0.970 15.853 1.00 87.50 282 PHE A O 1
ATOM 2082 N N . ILE A 1 283 ? -10.537 0.138 15.062 1.00 88.81 283 ILE A N 1
ATOM 2083 C CA . ILE A 1 283 ? -9.519 -0.767 15.625 1.00 88.81 283 ILE A CA 1
ATOM 2084 C C . ILE A 1 283 ? -9.677 -0.888 17.147 1.00 88.81 283 ILE A C 1
ATOM 2086 O O . ILE A 1 283 ? -9.661 -1.990 17.691 1.00 88.81 283 ILE A O 1
ATOM 2090 N N . GLY A 1 284 ? -9.874 0.242 17.831 1.00 92.44 284 GLY A N 1
ATOM 2091 C CA . GLY A 1 284 ? -10.034 0.268 19.282 1.00 92.44 284 GLY A CA 1
ATOM 2092 C C . GLY A 1 284 ? -11.252 -0.524 19.764 1.00 92.44 284 GLY A C 1
ATOM 2093 O O . GLY A 1 284 ? -11.166 -1.232 20.763 1.00 92.44 284 GLY A O 1
ATOM 2094 N N . CYS A 1 285 ? -12.376 -0.458 19.054 1.00 92.56 285 CYS A N 1
ATOM 2095 C CA . CYS A 1 285 ? -13.578 -1.203 19.431 1.00 92.56 285 CYS A CA 1
ATOM 2096 C C . CYS A 1 285 ? -13.417 -2.720 19.242 1.00 92.56 285 CYS A C 1
ATOM 2098 O O . CYS A 1 285 ? -13.869 -3.482 20.091 1.00 92.56 285 CYS A O 1
ATOM 2100 N N . ILE A 1 286 ? -12.700 -3.161 18.201 1.00 89.12 286 ILE A N 1
ATOM 2101 C CA . ILE A 1 286 ? -12.414 -4.589 17.969 1.00 89.12 286 ILE A CA 1
ATOM 2102 C C . ILE A 1 286 ? -11.510 -5.156 19.074 1.00 89.12 286 ILE A C 1
ATOM 2104 O O . ILE A 1 286 ? -11.755 -6.237 19.610 1.00 89.12 286 ILE A O 1
ATOM 2108 N N . ILE A 1 287 ? -10.456 -4.422 19.443 1.00 92.31 287 ILE A N 1
ATOM 2109 C CA . ILE A 1 287 ? -9.508 -4.862 20.478 1.00 92.31 287 ILE A CA 1
ATOM 2110 C C . ILE A 1 287 ? -10.193 -4.941 21.849 1.00 92.31 287 ILE A C 1
ATOM 2112 O O . ILE A 1 287 ? -9.925 -5.866 22.623 1.00 92.31 287 ILE A O 1
ATOM 2116 N N . MET A 1 288 ? -11.101 -4.003 22.132 1.00 94.19 288 MET A N 1
ATOM 2117 C CA . MET A 1 288 ? -11.818 -3.888 23.402 1.00 94.19 288 MET A CA 1
ATOM 2118 C C . MET A 1 288 ? -12.469 -5.201 23.835 1.00 94.19 288 MET A C 1
ATOM 2120 O O . MET A 1 288 ? -12.342 -5.587 24.995 1.00 94.19 288 MET A O 1
ATOM 2124 N N . GLU A 1 289 ? -13.122 -5.919 22.919 1.00 91.44 289 GLU A N 1
ATOM 2125 C CA . GLU A 1 289 ? -13.772 -7.186 23.257 1.00 91.44 289 GLU A CA 1
ATOM 2126 C C . GLU A 1 289 ? -12.785 -8.232 23.764 1.00 91.44 289 GLU A C 1
ATOM 2128 O O . GLU A 1 289 ? -13.022 -8.881 24.786 1.00 91.44 289 GLU A O 1
ATOM 2133 N N . SER A 1 290 ? -11.642 -8.350 23.094 1.00 93.19 290 SER A N 1
ATOM 2134 C CA . SER A 1 290 ? -10.595 -9.283 23.501 1.00 93.19 290 SER A CA 1
ATOM 2135 C C . SER A 1 290 ? -10.037 -8.929 24.880 1.00 93.19 290 SER A C 1
ATOM 2137 O O . SER A 1 290 ? -9.817 -9.820 25.697 1.00 93.19 290 SER A O 1
ATOM 2139 N N . LEU A 1 291 ? -9.860 -7.640 25.178 1.00 96.06 291 LEU A N 1
ATOM 2140 C CA . LEU A 1 291 ? -9.380 -7.171 26.481 1.00 96.06 291 LEU A CA 1
ATOM 2141 C C . LEU A 1 291 ? -10.391 -7.441 27.600 1.00 96.06 291 LEU A C 1
ATOM 2143 O O . LEU A 1 291 ? -10.032 -8.015 28.629 1.00 96.06 291 LEU A O 1
ATOM 2147 N N . VAL A 1 292 ? -11.664 -7.103 27.383 1.00 96.12 292 VAL A N 1
ATOM 2148 C CA . VAL A 1 292 ? -12.741 -7.344 28.356 1.00 96.12 292 VAL A CA 1
ATOM 2149 C C . VAL A 1 292 ? -12.891 -8.841 28.641 1.00 96.12 292 VAL A C 1
ATOM 2151 O O . VAL A 1 292 ? -12.955 -9.240 29.804 1.00 96.12 292 VAL A O 1
ATOM 2154 N N . ARG A 1 293 ? -12.844 -9.703 27.613 1.00 94.44 293 ARG A N 1
ATOM 2155 C CA . ARG A 1 293 ? -12.883 -11.170 27.787 1.00 94.44 293 ARG A CA 1
ATOM 2156 C C . ARG A 1 293 ? -11.705 -11.710 28.605 1.00 94.44 293 ARG A C 1
ATOM 2158 O O . ARG A 1 293 ? -11.853 -12.723 29.287 1.00 94.44 293 ARG A O 1
ATOM 2165 N N . ARG A 1 294 ? -10.555 -11.028 28.588 1.00 95.75 294 ARG A N 1
ATOM 2166 C CA . ARG A 1 294 ? -9.381 -11.349 29.422 1.00 95.75 294 ARG A CA 1
ATOM 2167 C C . ARG A 1 294 ? -9.479 -10.816 30.854 1.00 95.75 294 ARG A C 1
ATOM 2169 O O . ARG A 1 294 ? -8.581 -11.077 31.650 1.00 95.75 294 ARG A O 1
ATOM 2176 N N . ARG A 1 295 ? -10.585 -10.145 31.206 1.00 97.56 295 ARG A N 1
ATOM 2177 C CA . ARG A 1 295 ? -10.889 -9.622 32.549 1.00 97.56 295 ARG A CA 1
ATOM 2178 C C . ARG A 1 295 ? -9.882 -8.576 33.032 1.00 97.56 295 ARG A C 1
ATOM 2180 O O . ARG A 1 295 ? -9.550 -8.535 34.215 1.00 97.56 295 ARG A O 1
ATOM 2187 N N . VAL A 1 296 ? -9.375 -7.755 32.116 1.00 98.44 296 VAL A N 1
ATOM 2188 C CA . VAL A 1 296 ? -8.532 -6.602 32.463 1.00 98.44 296 VAL A CA 1
ATOM 2189 C C . VAL A 1 296 ? -9.400 -5.450 32.985 1.00 98.44 296 VAL A C 1
ATOM 2191 O O . VAL A 1 296 ? -10.592 -5.380 32.685 1.00 98.44 296 VAL A O 1
ATOM 2194 N N . GLN A 1 297 ? -8.808 -4.520 33.729 1.00 98.44 297 GLN A N 1
ATOM 2195 C CA . GLN A 1 297 ? -9.429 -3.236 34.057 1.00 98.44 297 GLN A CA 1
ATOM 2196 C C . GLN A 1 297 ? -9.156 -2.263 32.906 1.00 98.44 297 GLN A C 1
ATOM 2198 O O . GLN A 1 297 ? -8.033 -1.780 32.765 1.00 98.44 297 GLN A O 1
ATOM 2203 N N . LEU A 1 298 ? -10.151 -2.030 32.049 1.00 98.50 298 LEU A N 1
ATOM 2204 C CA . LEU A 1 298 ? -9.972 -1.279 30.806 1.00 98.50 298 LEU A CA 1
ATOM 2205 C C . LEU A 1 298 ? -10.459 0.171 30.922 1.00 98.50 298 LEU A C 1
ATOM 2207 O O . LEU A 1 298 ? -11.642 0.410 31.178 1.00 98.50 298 LEU A O 1
ATOM 2211 N N . SER A 1 299 ? -9.569 1.114 30.613 1.00 98.31 299 SER A N 1
ATOM 2212 C CA . SER A 1 299 ? -9.899 2.523 30.376 1.00 98.31 299 SER A CA 1
ATOM 2213 C C . SER A 1 299 ? -9.589 2.900 28.927 1.00 98.31 299 SER A C 1
ATOM 2215 O O . SER A 1 299 ? -8.489 2.672 28.430 1.00 98.31 299 SER A O 1
ATOM 2217 N N . VAL A 1 300 ? -10.553 3.490 28.230 1.00 97.81 300 VAL A N 1
ATOM 2218 C CA . VAL A 1 300 ? -10.440 3.932 26.836 1.00 97.81 300 VAL A CA 1
ATOM 2219 C C . VAL A 1 300 ? -10.379 5.450 26.810 1.00 97.81 300 VAL A C 1
ATOM 2221 O O . VAL A 1 300 ? -11.235 6.111 27.391 1.00 97.81 300 VAL A O 1
ATOM 2224 N N . VAL A 1 301 ? -9.390 6.006 26.119 1.00 97.31 301 VAL A N 1
ATOM 2225 C CA . VAL A 1 301 ? -9.197 7.451 25.971 1.00 97.31 301 VAL A CA 1
ATOM 2226 C C . VAL A 1 301 ? -9.401 7.828 24.510 1.00 97.31 301 VAL A C 1
ATOM 2228 O O . VAL A 1 301 ? -8.650 7.384 23.644 1.00 97.31 301 VAL A O 1
ATOM 2231 N N . GLU A 1 302 ? -10.410 8.644 24.231 1.00 95.25 302 GLU A N 1
ATOM 2232 C CA . GLU A 1 302 ? -10.763 9.130 22.900 1.00 95.25 302 GLU A CA 1
ATOM 2233 C C . GLU A 1 302 ? -10.678 10.656 22.852 1.00 95.25 302 GLU A C 1
ATOM 2235 O O . GLU A 1 302 ? -11.261 11.362 23.676 1.00 95.25 302 GLU A O 1
ATOM 2240 N N . MET A 1 303 ? -9.959 11.159 21.848 1.00 93.94 303 MET A N 1
ATOM 2241 C CA . MET A 1 303 ? -9.775 12.592 21.643 1.00 93.94 303 MET A CA 1
ATOM 2242 C C . MET A 1 303 ? -11.059 13.269 21.157 1.00 93.94 303 MET A C 1
ATOM 2244 O O . MET A 1 303 ? -11.295 14.431 21.485 1.00 93.94 303 MET A O 1
ATOM 2248 N N . GLY A 1 304 ? -11.857 12.568 20.354 1.00 91.88 304 GLY A N 1
ATOM 2249 C CA . GLY A 1 304 ? -13.180 12.999 19.935 1.00 91.88 304 GLY A CA 1
ATOM 2250 C C . GLY A 1 304 ? -14.167 13.066 21.097 1.00 91.88 304 GLY A C 1
ATOM 2251 O O . GLY A 1 304 ? -14.003 12.435 22.137 1.00 91.88 304 GLY A O 1
ATOM 2252 N N . ASP A 1 305 ? -15.233 13.824 20.896 1.00 92.88 305 ASP A N 1
ATOM 2253 C CA . ASP A 1 305 ? -16.346 14.000 21.834 1.00 92.88 305 ASP A CA 1
ATOM 2254 C C . ASP A 1 305 ? -17.193 12.728 22.043 1.00 92.88 305 ASP A C 1
ATOM 2256 O O . ASP A 1 305 ? -17.954 12.641 23.007 1.00 92.88 305 ASP A O 1
ATOM 2260 N N . ARG A 1 306 ? -17.039 11.720 21.177 1.00 94.69 306 ARG A N 1
ATOM 2261 C CA . ARG A 1 306 ? -17.788 10.457 21.190 1.00 94.69 306 ARG A CA 1
ATOM 2262 C C . ARG A 1 306 ? -16.952 9.273 20.720 1.00 94.69 306 ARG A C 1
ATOM 2264 O O . ARG A 1 306 ? -15.915 9.445 20.084 1.00 94.69 306 ARG A O 1
ATOM 2271 N N . MET A 1 307 ? -17.454 8.062 20.969 1.00 94.81 307 MET A N 1
ATOM 2272 C CA . MET A 1 307 ? -16.899 6.844 20.375 1.00 94.81 307 MET A CA 1
ATOM 2273 C C . MET A 1 307 ? -17.214 6.758 18.878 1.00 94.81 307 MET A C 1
ATOM 2275 O O . MET A 1 307 ? -18.264 7.205 18.419 1.00 94.81 307 MET A O 1
ATOM 2279 N N . VAL A 1 308 ? -16.296 6.148 18.125 1.00 93.19 308 VAL A N 1
ATOM 2280 C CA . VAL A 1 308 ? -16.396 5.918 16.675 1.00 93.19 308 VAL A CA 1
ATOM 2281 C C . VAL A 1 308 ? -16.785 7.176 15.858 1.00 93.19 308 VAL A C 1
ATOM 2283 O O . VAL A 1 308 ? -17.622 7.102 14.954 1.00 93.19 308 VAL A O 1
ATOM 2286 N N . PRO A 1 309 ? -16.154 8.347 16.094 1.00 90.69 309 PRO A N 1
ATOM 2287 C CA . PRO A 1 309 ? -16.612 9.637 15.553 1.00 90.69 309 PRO A CA 1
ATOM 2288 C C . PRO A 1 309 ? -16.513 9.753 14.023 1.00 90.69 309 PRO A C 1
ATOM 2290 O O . PRO A 1 309 ? -17.081 10.666 13.431 1.00 90.69 309 PRO A O 1
ATOM 2293 N N . ARG A 1 310 ? -15.789 8.834 13.369 1.00 88.00 310 ARG A N 1
ATOM 2294 C CA . ARG A 1 310 ? -15.662 8.750 11.903 1.00 88.00 310 ARG A CA 1
ATOM 2295 C C . ARG A 1 310 ? -16.738 7.888 11.233 1.00 88.00 310 ARG A C 1
ATOM 2297 O O . ARG A 1 310 ? -16.734 7.781 10.011 1.00 88.00 310 ARG A O 1
ATOM 2304 N N . MET A 1 311 ? -17.615 7.257 12.010 1.00 89.62 311 MET A N 1
ATOM 2305 C CA . MET A 1 311 ? -18.690 6.397 11.500 1.00 89.62 311 MET A CA 1
ATOM 2306 C C . MET A 1 311 ? -20.072 6.774 12.019 1.00 89.62 311 MET A C 1
ATOM 2308 O O . MET A 1 311 ? -21.056 6.361 11.415 1.00 89.62 311 MET A O 1
ATOM 2312 N N . MET A 1 312 ? -20.140 7.465 13.156 1.00 92.88 312 MET A N 1
ATOM 2313 C CA . MET A 1 312 ? -21.368 7.631 13.919 1.00 92.88 312 MET A CA 1
ATOM 2314 C C . MET A 1 312 ? -21.597 9.096 14.281 1.00 92.88 312 MET A C 1
ATOM 2316 O O . MET A 1 312 ? -20.674 9.816 14.688 1.00 92.88 312 MET A O 1
ATOM 2320 N N . GLY A 1 313 ? -22.861 9.507 14.184 1.00 92.50 313 GLY A N 1
ATOM 2321 C CA . GLY A 1 313 ? -23.346 10.761 14.750 1.00 92.50 313 GLY A CA 1
ATOM 2322 C C . GLY A 1 313 ? -23.294 10.770 16.281 1.00 92.50 313 GLY A C 1
ATOM 2323 O O . GLY A 1 313 ? -22.972 9.771 16.929 1.00 92.50 313 GLY A O 1
ATOM 2324 N N . GLU A 1 314 ? -23.630 11.915 16.870 1.00 93.31 314 GLU A N 1
ATOM 2325 C CA . GLU A 1 314 ? -23.547 12.147 18.315 1.00 93.31 314 GLU A CA 1
ATOM 2326 C C . GLU A 1 314 ? -24.370 11.154 19.140 1.00 93.31 314 GLU A C 1
ATOM 2328 O O . GLU A 1 314 ? -23.843 10.508 20.049 1.00 93.31 314 GLU A O 1
ATOM 2333 N N . VAL A 1 315 ? -25.639 10.973 18.768 1.00 94.50 315 VAL A N 1
ATOM 2334 C CA . VAL A 1 315 ? -26.572 10.058 19.438 1.00 94.50 315 VAL A CA 1
ATOM 2335 C C . VAL A 1 315 ? -26.023 8.635 19.441 1.00 94.50 315 VAL A C 1
ATOM 2337 O O . VAL A 1 315 ? -25.923 8.004 20.493 1.00 94.50 315 VAL A O 1
ATOM 2340 N N . ALA A 1 316 ? -25.623 8.162 18.264 1.00 95.19 316 ALA A N 1
ATOM 2341 C CA . ALA A 1 316 ? -25.123 6.820 18.046 1.00 95.19 316 ALA A CA 1
ATOM 2342 C C . ALA A 1 316 ? -23.812 6.560 18.815 1.00 95.19 316 ALA A C 1
ATOM 2344 O O . ALA A 1 316 ? -23.710 5.596 19.574 1.00 95.19 316 ALA A O 1
ATOM 2345 N N . GLY A 1 317 ? -22.830 7.458 18.698 1.00 95.44 317 GLY A N 1
ATOM 2346 C CA . GLY A 1 317 ? -21.560 7.345 19.422 1.00 95.44 317 GLY A CA 1
ATOM 2347 C C . GLY A 1 317 ? -21.729 7.381 20.946 1.00 95.44 317 GLY A C 1
ATOM 2348 O O . GLY A 1 317 ? -21.043 6.647 21.658 1.00 95.44 317 GLY A O 1
ATOM 2349 N N . GLY A 1 318 ? -22.676 8.180 21.451 1.00 95.94 318 GLY A N 1
ATOM 2350 C CA . GLY A 1 318 ? -23.042 8.202 22.869 1.00 95.94 318 GLY A CA 1
ATOM 2351 C C . GLY A 1 318 ? -23.668 6.888 23.342 1.00 95.94 318 GLY A C 1
ATOM 2352 O O . GLY A 1 318 ? -23.288 6.373 24.388 1.00 95.94 318 GLY A O 1
ATOM 2353 N N . MET A 1 319 ? -24.555 6.287 22.544 1.00 97.06 319 MET A N 1
ATOM 2354 C CA . MET A 1 319 ? -25.149 4.982 22.868 1.00 97.06 319 MET A CA 1
ATOM 2355 C C . MET A 1 319 ? -24.103 3.861 22.931 1.00 97.06 319 MET A C 1
ATOM 2357 O O . MET A 1 319 ? -24.184 3.007 23.812 1.00 97.06 319 MET A O 1
ATOM 2361 N N . ILE A 1 320 ? -23.098 3.872 22.044 1.00 96.88 320 ILE A N 1
ATOM 2362 C CA . ILE A 1 320 ? -21.978 2.913 22.098 1.00 96.88 320 ILE A CA 1
ATOM 2363 C C . ILE A 1 320 ? -21.183 3.096 23.394 1.00 96.88 320 ILE A C 1
ATOM 2365 O O . ILE A 1 320 ? -20.853 2.108 24.050 1.00 96.88 320 ILE A O 1
ATOM 2369 N N . ARG A 1 321 ? -20.913 4.345 23.796 1.00 96.88 321 ARG A N 1
ATOM 2370 C CA . ARG A 1 321 ? -20.248 4.647 25.070 1.00 96.88 321 ARG A CA 1
ATOM 2371 C C . ARG A 1 321 ? -21.032 4.078 26.252 1.00 96.88 321 ARG A C 1
ATOM 2373 O O . ARG A 1 321 ? -20.466 3.330 27.046 1.00 96.88 321 ARG A O 1
ATOM 2380 N N . ASP A 1 322 ? -22.322 4.381 26.340 1.00 96.81 322 ASP A N 1
ATOM 2381 C CA . ASP A 1 322 ? -23.171 3.926 27.446 1.00 96.81 322 ASP A CA 1
ATOM 2382 C C . ASP A 1 322 ? -23.226 2.384 27.503 1.00 96.81 322 ASP A C 1
ATOM 2384 O O . ASP A 1 322 ? -23.134 1.785 28.576 1.00 96.81 322 ASP A O 1
ATOM 2388 N N . TRP A 1 323 ? -23.274 1.728 26.337 1.00 97.31 323 TRP A N 1
ATOM 2389 C CA . TRP A 1 323 ? -23.253 0.270 26.209 1.00 97.31 323 TRP A CA 1
ATOM 2390 C C . TRP A 1 323 ? -21.971 -0.378 26.745 1.00 97.31 323 TRP A C 1
ATOM 2392 O O . TRP A 1 323 ? -22.037 -1.394 27.444 1.00 97.31 323 TRP A O 1
ATOM 2402 N N . VAL A 1 324 ? -20.797 0.176 26.425 1.00 97.31 324 VAL A N 1
ATOM 2403 C CA . VAL A 1 324 ? -19.523 -0.385 26.908 1.00 97.31 324 VAL A CA 1
ATOM 2404 C C . VAL A 1 324 ? -19.271 -0.049 28.379 1.00 97.31 324 VAL A C 1
ATOM 2406 O O . VAL A 1 324 ? -18.717 -0.877 29.104 1.00 97.31 324 VAL A O 1
ATOM 2409 N N . GLN A 1 325 ? -19.746 1.107 28.855 1.00 97.44 325 GLN A N 1
ATOM 2410 C CA . GLN A 1 325 ? -19.681 1.475 30.272 1.00 97.44 325 GLN A CA 1
ATOM 2411 C C . GLN A 1 325 ? -20.529 0.548 31.143 1.00 97.44 325 GLN A C 1
ATOM 2413 O O . GLN A 1 325 ? -20.061 0.103 32.191 1.00 97.44 325 GLN A O 1
ATOM 2418 N N . ALA A 1 326 ? -21.720 0.159 30.677 1.00 96.56 326 ALA A N 1
ATOM 2419 C CA . ALA A 1 326 ? -22.549 -0.845 31.347 1.00 96.56 326 ALA A CA 1
ATOM 2420 C C . ALA A 1 326 ? -21.859 -2.221 31.468 1.00 96.56 326 ALA A C 1
ATOM 2422 O O . ALA A 1 326 ? -22.246 -3.036 32.303 1.00 96.56 326 ALA A O 1
ATOM 2423 N N . LYS A 1 327 ? -20.813 -2.476 30.669 1.00 96.56 327 LYS A N 1
ATOM 2424 C CA . LYS A 1 327 ? -19.973 -3.683 30.728 1.00 96.56 327 LYS A CA 1
ATOM 2425 C C . LYS A 1 327 ? -18.671 -3.506 31.515 1.00 96.56 327 LYS A C 1
ATOM 2427 O O . LYS A 1 327 ? -17.817 -4.389 31.483 1.00 96.56 327 LYS A O 1
ATOM 2432 N N . GLY A 1 328 ? -18.513 -2.390 32.226 1.00 96.31 328 GLY A N 1
ATOM 2433 C CA . GLY A 1 328 ? -17.369 -2.140 33.103 1.00 96.31 328 GLY A CA 1
ATOM 2434 C C . GLY A 1 328 ? -16.148 -1.518 32.422 1.00 96.31 328 GLY A C 1
ATOM 2435 O O . GLY A 1 328 ? -15.087 -1.466 33.038 1.00 96.31 328 GLY A O 1
ATOM 2436 N N . VAL A 1 329 ? -16.272 -1.030 31.183 1.00 98.12 329 VAL A N 1
ATOM 2437 C CA . VAL A 1 329 ? -15.208 -0.259 30.517 1.00 98.12 329 VAL A CA 1
ATOM 2438 C C . VAL A 1 329 ? -15.311 1.211 30.918 1.00 98.12 329 VAL A C 1
ATOM 2440 O O . VAL A 1 329 ? -16.369 1.821 30.789 1.00 98.12 329 VAL A O 1
ATOM 2443 N N . GLN A 1 330 ? -14.216 1.819 31.366 1.00 97.75 330 GLN A N 1
ATOM 2444 C CA . GLN A 1 330 ? -14.174 3.264 31.594 1.00 97.75 330 GLN A CA 1
ATOM 2445 C C . GLN A 1 330 ? -13.893 3.972 30.269 1.00 97.75 330 GLN A C 1
ATOM 2447 O O . GLN A 1 330 ? -12.974 3.588 29.553 1.00 97.75 330 GLN A O 1
ATOM 2452 N N . VAL A 1 331 ? -14.664 5.003 29.923 1.00 97.44 331 VAL A N 1
ATOM 2453 C CA . VAL A 1 331 ? -14.482 5.739 28.664 1.00 97.44 331 VAL A CA 1
ATOM 2454 C C . VAL A 1 331 ? -14.305 7.222 28.953 1.00 97.44 331 VAL A C 1
ATOM 2456 O O . VAL A 1 331 ? -15.159 7.849 29.574 1.00 97.44 331 VAL A O 1
ATOM 2459 N N . HIS A 1 332 ? -13.203 7.778 28.464 1.00 96.56 332 HIS A N 1
ATOM 2460 C CA . HIS A 1 332 ? -12.849 9.187 28.551 1.00 96.56 332 HIS A CA 1
ATOM 2461 C C . HIS A 1 332 ? -12.889 9.778 27.139 1.00 96.56 332 HIS A C 1
ATOM 2463 O O . HIS A 1 332 ? -11.936 9.625 26.378 1.00 96.56 332 HIS A O 1
ATOM 2469 N N . THR A 1 333 ? -14.001 10.410 26.766 1.00 95.44 333 THR A N 1
ATOM 2470 C CA . THR A 1 333 ? -14.116 11.196 25.526 1.00 95.44 333 THR A CA 1
ATOM 2471 C C . THR A 1 333 ? -13.634 12.628 25.751 1.00 95.44 333 THR A C 1
ATOM 2473 O O . THR A 1 333 ? -13.492 13.068 26.892 1.00 95.44 333 THR A O 1
ATOM 2476 N N . ALA A 1 334 ? -13.379 13.362 24.667 1.00 94.88 334 ALA A N 1
ATOM 2477 C CA . ALA A 1 334 ? -12.787 14.699 24.682 1.00 94.88 334 ALA A CA 1
ATOM 2478 C C . ALA A 1 334 ? -11.488 14.763 25.515 1.00 94.88 334 ALA A C 1
ATOM 2480 O O . ALA A 1 334 ? -11.150 15.794 26.097 1.00 94.88 334 ALA A O 1
ATOM 2481 N N . ALA A 1 335 ? -10.758 13.646 25.579 1.00 95.38 335 ALA A N 1
ATOM 2482 C CA . ALA A 1 335 ? -9.586 13.470 26.421 1.00 95.38 335 ALA A CA 1
ATOM 2483 C C . ALA A 1 335 ? -8.391 12.999 25.591 1.00 95.38 335 ALA A C 1
ATOM 2485 O O . ALA A 1 335 ? -8.515 12.232 24.638 1.00 95.38 335 ALA A O 1
ATOM 2486 N N . ARG A 1 336 ? -7.196 13.458 25.956 1.00 95.81 336 ARG A N 1
ATOM 2487 C CA . ARG A 1 336 ? -5.936 13.066 25.314 1.00 95.81 336 ARG A CA 1
ATOM 2488 C C . ARG A 1 336 ? -4.995 12.497 26.355 1.00 95.81 336 ARG A C 1
ATOM 2490 O O . ARG A 1 336 ? -5.028 12.929 27.501 1.00 95.81 336 ARG A O 1
ATOM 2497 N N . ILE A 1 337 ? -4.132 11.575 25.946 1.00 97.38 337 ILE A N 1
ATOM 2498 C CA . ILE A 1 337 ? -2.956 11.218 26.740 1.00 97.38 337 ILE A CA 1
ATOM 2499 C C . ILE A 1 337 ? -1.871 12.256 26.439 1.00 97.38 337 ILE A C 1
ATOM 2501 O O . ILE A 1 337 ? -1.507 12.451 25.281 1.00 97.38 337 ILE A O 1
ATOM 2505 N N . GLU A 1 338 ? -1.375 12.927 27.472 1.00 97.50 338 GLU A N 1
ATOM 2506 C CA . GLU A 1 338 ? -0.324 13.941 27.366 1.00 97.50 338 GLU A CA 1
ATOM 2507 C C . GLU A 1 338 ? 1.074 13.374 27.597 1.00 97.50 338 GLU A C 1
ATOM 2509 O O . GLU A 1 338 ? 2.031 13.843 26.988 1.00 97.50 338 GLU A O 1
ATOM 2514 N N . SER A 1 339 ? 1.210 12.388 28.485 1.00 97.94 339 SER A N 1
ATOM 2515 C CA . SER A 1 339 ? 2.469 11.681 28.731 1.00 97.94 339 SER A CA 1
ATOM 2516 C C . SER A 1 339 ? 2.227 10.267 29.247 1.00 97.94 339 SER A C 1
ATOM 2518 O O . SER A 1 339 ? 1.193 9.966 29.850 1.00 97.94 339 SER A O 1
ATOM 2520 N N . ILE A 1 340 ? 3.215 9.408 29.009 1.00 97.94 340 ILE A N 1
ATOM 2521 C CA . ILE A 1 340 ? 3.318 8.052 29.538 1.00 97.94 340 ILE A CA 1
ATOM 2522 C C . ILE A 1 340 ? 4.681 7.951 30.225 1.00 97.94 340 ILE A C 1
ATOM 2524 O O . ILE A 1 340 ? 5.722 8.015 29.579 1.00 97.94 340 ILE A O 1
ATOM 2528 N N . GLU A 1 341 ? 4.691 7.823 31.544 1.00 96.50 341 GLU A N 1
ATOM 2529 C CA . GLU A 1 341 ? 5.918 7.839 32.340 1.00 96.50 341 GLU A CA 1
ATOM 2530 C C . GLU A 1 341 ? 6.196 6.445 32.906 1.00 96.50 341 GLU A C 1
ATOM 2532 O O . GLU A 1 341 ? 5.383 5.887 33.643 1.00 96.50 341 GLU A O 1
ATOM 2537 N N . SER A 1 342 ? 7.353 5.877 32.572 1.00 93.50 342 SER A N 1
ATOM 2538 C CA . SER A 1 342 ? 7.895 4.673 33.213 1.00 93.50 342 SER A CA 1
ATOM 2539 C C . SER A 1 342 ? 8.786 5.054 34.394 1.00 93.50 342 SER A C 1
ATOM 2541 O O . SER A 1 342 ? 9.513 6.042 34.308 1.00 93.50 342 SER A O 1
ATOM 2543 N N . ASN A 1 343 ? 8.781 4.259 35.467 1.00 89.75 343 ASN A N 1
ATOM 2544 C CA . ASN A 1 343 ? 9.703 4.443 36.586 1.00 89.75 343 ASN A CA 1
ATOM 2545 C C . ASN A 1 343 ? 11.072 3.811 36.260 1.00 89.75 343 ASN A C 1
ATOM 2547 O O . ASN A 1 343 ? 11.155 2.586 36.196 1.00 89.75 343 ASN A O 1
ATOM 2551 N N . PRO A 1 344 ? 12.159 4.591 36.094 1.00 85.00 344 PRO A N 1
ATOM 2552 C CA . PRO A 1 344 ? 13.469 4.031 35.756 1.00 85.00 344 PRO A CA 1
ATOM 2553 C C . PRO A 1 344 ? 14.071 3.171 36.876 1.00 85.00 344 PRO A C 1
ATOM 2555 O O . PRO A 1 344 ? 14.897 2.307 36.600 1.00 85.00 344 PRO A O 1
ATOM 2558 N N . ALA A 1 345 ? 13.675 3.407 38.133 1.00 88.94 345 ALA A N 1
ATOM 2559 C CA . ALA A 1 345 ? 14.168 2.661 39.292 1.00 88.94 345 ALA A CA 1
ATOM 2560 C C . ALA A 1 345 ? 13.441 1.320 39.499 1.00 88.94 345 ALA A C 1
ATOM 2562 O O . ALA A 1 345 ? 13.955 0.448 40.193 1.00 88.94 345 ALA A O 1
ATOM 2563 N N . ASP A 1 346 ? 12.258 1.153 38.901 1.00 89.25 346 ASP A N 1
ATOM 2564 C CA . ASP A 1 346 ? 11.469 -0.074 38.964 1.00 89.25 346 ASP A CA 1
ATOM 2565 C C . ASP A 1 346 ? 10.682 -0.255 37.660 1.00 89.25 346 ASP A C 1
ATOM 2567 O O . ASP A 1 346 ? 9.564 0.234 37.501 1.00 89.25 346 ASP A O 1
ATOM 2571 N N . MET A 1 347 ? 11.270 -0.995 36.721 1.00 82.31 347 MET A N 1
ATOM 2572 C CA . MET A 1 347 ? 10.647 -1.309 35.429 1.00 82.31 347 MET A CA 1
ATOM 2573 C C . MET A 1 347 ? 9.444 -2.267 35.551 1.00 82.31 347 MET A C 1
ATOM 2575 O O . MET A 1 347 ? 8.710 -2.477 34.575 1.00 82.31 347 MET A O 1
ATOM 2579 N N . ALA A 1 348 ? 9.233 -2.875 36.725 1.00 84.75 348 ALA A N 1
ATOM 2580 C CA . ALA A 1 348 ? 8.036 -3.654 37.018 1.00 84.75 348 ALA A CA 1
ATOM 2581 C C . ALA A 1 348 ? 6.868 -2.768 37.476 1.00 84.75 348 ALA A C 1
ATOM 2583 O O . ALA A 1 348 ? 5.716 -3.196 37.351 1.00 84.75 348 ALA A O 1
ATOM 2584 N N . ALA A 1 349 ? 7.147 -1.544 37.941 1.00 93.19 349 ALA A N 1
ATOM 2585 C CA . ALA A 1 349 ? 6.123 -0.602 38.354 1.00 93.19 349 ALA A CA 1
ATOM 2586 C C . ALA A 1 349 ? 5.196 -0.213 37.183 1.00 93.19 349 ALA A C 1
ATOM 2588 O O . ALA A 1 349 ? 5.615 -0.184 36.019 1.00 93.19 349 ALA A O 1
ATOM 2589 N N . PRO A 1 350 ? 3.931 0.126 37.475 1.00 95.31 350 PRO A N 1
ATOM 2590 C CA . PRO A 1 350 ? 2.967 0.520 36.453 1.00 95.31 350 PRO A CA 1
ATOM 2591 C C . PRO A 1 350 ? 3.377 1.836 35.793 1.00 95.31 350 PRO A C 1
ATOM 2593 O O . PRO A 1 350 ? 3.892 2.741 36.453 1.00 95.31 350 PRO A O 1
ATOM 2596 N N . LEU A 1 351 ? 3.078 1.972 34.504 1.00 97.62 351 LEU A N 1
ATOM 2597 C CA . LEU A 1 351 ? 3.196 3.237 33.790 1.00 97.62 351 LEU A CA 1
ATOM 2598 C C . LEU A 1 351 ? 2.254 4.269 34.413 1.00 97.62 351 LEU A C 1
ATOM 2600 O O . LEU A 1 351 ? 1.106 3.957 34.728 1.00 97.62 351 LEU A O 1
ATOM 2604 N N . ALA A 1 352 ? 2.708 5.510 34.537 1.00 97.38 352 ALA A N 1
ATOM 2605 C CA . ALA A 1 352 ? 1.859 6.622 34.925 1.00 97.38 352 ALA A CA 1
ATOM 2606 C C . ALA A 1 352 ? 1.426 7.408 33.683 1.00 97.38 352 ALA A C 1
ATOM 2608 O O . ALA A 1 352 ? 2.237 8.062 33.030 1.00 97.38 352 ALA A O 1
ATOM 2609 N N . VAL A 1 353 ? 0.139 7.336 33.353 1.00 98.12 353 VAL A N 1
ATOM 2610 C CA . VAL A 1 353 ? -0.441 7.962 32.161 1.00 98.12 353 VAL A CA 1
ATOM 2611 C C . VAL A 1 353 ? -1.180 9.231 32.565 1.00 98.12 353 VAL A C 1
ATOM 2613 O O . VAL A 1 353 ? -2.143 9.169 33.331 1.00 98.12 353 VAL A O 1
ATOM 2616 N N . ARG A 1 354 ? -0.736 10.389 32.064 1.00 98.12 354 ARG A N 1
ATOM 2617 C CA . ARG A 1 354 ? -1.386 11.681 32.326 1.00 98.12 354 ARG A CA 1
ATOM 2618 C C . ARG A 1 354 ? -2.376 12.009 31.218 1.00 98.12 354 ARG A C 1
ATOM 2620 O O . ARG A 1 354 ? -2.016 11.993 30.041 1.00 98.12 354 ARG A O 1
ATOM 2627 N N . LEU A 1 355 ? -3.608 12.326 31.598 1.00 97.56 355 LEU A N 1
ATOM 2628 C CA . LEU A 1 355 ? -4.648 12.780 30.683 1.00 97.56 355 LEU A CA 1
ATOM 2629 C C . LEU A 1 355 ? -4.727 14.309 30.646 1.00 97.56 355 LEU A C 1
ATOM 2631 O O . LEU A 1 355 ? -4.420 14.974 31.632 1.00 97.56 355 LEU A O 1
ATOM 2635 N N . SER A 1 356 ? -5.256 14.858 29.554 1.00 96.62 356 SER A N 1
ATOM 2636 C CA . SER A 1 356 ? -5.524 16.297 29.401 1.00 96.62 356 SER A CA 1
ATOM 2637 C C . SER A 1 356 ? -6.572 16.847 30.375 1.00 96.62 356 SER A C 1
ATOM 2639 O O . SER A 1 356 ? -6.732 18.055 30.497 1.00 96.62 356 SER A O 1
ATOM 2641 N N . SER A 1 357 ? -7.299 15.973 31.075 1.00 93.00 357 SER A N 1
ATOM 2642 C CA . SER A 1 357 ? -8.191 16.339 32.182 1.00 93.00 357 SER A CA 1
ATOM 2643 C C . SER A 1 357 ? -7.449 16.600 33.500 1.00 93.00 357 SER A C 1
ATOM 2645 O O . SER A 1 357 ? -8.082 16.948 34.492 1.00 93.00 357 SER A O 1
ATOM 2647 N N . GLY A 1 358 ? -6.131 16.374 33.546 1.00 92.75 358 GLY A N 1
ATOM 2648 C CA . GLY A 1 358 ? -5.315 16.413 34.762 1.00 92.75 358 GLY A CA 1
ATOM 2649 C C . GLY A 1 358 ? -5.293 15.096 35.547 1.00 92.75 358 GLY A C 1
ATOM 2650 O O . GLY A 1 358 ? -4.513 14.959 36.487 1.00 92.75 358 GLY A O 1
ATOM 2651 N N . GLN A 1 359 ? -6.105 14.101 35.167 1.00 95.31 359 GLN A N 1
ATOM 2652 C CA . GLN A 1 359 ? -6.082 12.779 35.797 1.00 95.31 359 GLN A CA 1
ATOM 2653 C C . GLN A 1 359 ? -4.775 12.036 35.493 1.00 95.31 359 GLN A C 1
ATOM 2655 O O . GLN A 1 359 ? -4.263 12.077 34.372 1.00 95.31 359 GLN A O 1
ATOM 2660 N N . ARG A 1 360 ? -4.268 11.300 36.488 1.00 96.88 360 ARG A N 1
ATOM 2661 C CA . ARG A 1 360 ? -3.115 10.403 36.351 1.00 96.88 360 ARG A CA 1
ATOM 2662 C C . ARG A 1 360 ? -3.562 8.973 36.625 1.00 96.88 360 ARG A C 1
ATOM 2664 O O . ARG A 1 360 ? -3.984 8.663 37.736 1.00 96.88 360 ARG A O 1
ATOM 2671 N N . LEU A 1 361 ? -3.483 8.119 35.612 1.00 97.19 361 LEU A N 1
ATOM 2672 C CA . LEU A 1 361 ? -3.953 6.738 35.664 1.00 97.19 361 LEU A CA 1
ATOM 2673 C C . LEU A 1 361 ? -2.760 5.770 35.652 1.00 97.19 361 LEU A C 1
ATOM 2675 O O . LEU A 1 361 ? -1.882 5.911 34.798 1.00 97.19 361 LEU A O 1
ATOM 2679 N N . PRO A 1 362 ? -2.700 4.786 36.566 1.00 97.50 362 PRO A N 1
ATOM 2680 C CA . PRO A 1 362 ? -1.693 3.738 36.500 1.00 97.50 362 PRO A CA 1
ATOM 2681 C C . PRO A 1 362 ? -2.075 2.679 35.453 1.00 97.50 362 PRO A C 1
ATOM 2683 O O . PRO A 1 362 ? -3.219 2.226 35.422 1.00 97.50 362 PRO A O 1
ATOM 2686 N N . ALA A 1 363 ? -1.117 2.250 34.633 1.00 98.25 363 ALA A N 1
ATOM 2687 C CA . ALA A 1 363 ? -1.326 1.267 33.573 1.00 98.25 363 ALA A CA 1
ATOM 2688 C C . ALA A 1 363 ? -0.229 0.197 33.563 1.00 98.25 363 ALA A C 1
ATOM 2690 O O . ALA A 1 363 ? 0.960 0.496 33.500 1.00 98.25 363 ALA A O 1
ATOM 2691 N N . ASP A 1 364 ? -0.634 -1.067 33.568 1.00 98.00 364 ASP A N 1
ATOM 2692 C CA . ASP A 1 364 ? 0.266 -2.208 33.382 1.00 98.00 364 ASP A CA 1
ATOM 2693 C C . ASP A 1 364 ? 0.559 -2.451 31.889 1.00 98.00 364 ASP A C 1
ATOM 2695 O O . ASP A 1 364 ? 1.566 -3.074 31.545 1.00 98.00 364 ASP A O 1
ATOM 2699 N N . LEU A 1 365 ? -0.314 -1.932 31.017 1.00 98.06 365 LEU A N 1
ATOM 2700 C CA . LEU A 1 365 ? -0.253 -1.996 29.558 1.00 98.06 365 LEU A CA 1
ATOM 2701 C C . LEU A 1 365 ? -0.961 -0.773 28.947 1.00 98.06 365 LEU A C 1
ATOM 2703 O O . LEU A 1 365 ? -2.067 -0.419 29.362 1.00 98.06 365 LEU A O 1
ATOM 2707 N N . VAL A 1 366 ? -0.365 -0.167 27.918 1.00 98.19 366 VAL A N 1
ATOM 2708 C CA . VAL A 1 366 ? -1.028 0.839 27.073 1.00 98.19 366 VAL A CA 1
ATOM 2709 C C . VAL A 1 366 ? -1.133 0.316 25.643 1.00 98.19 366 VAL A C 1
ATOM 2711 O O . VAL A 1 366 ? -0.149 -0.168 25.088 1.00 98.19 366 VAL A O 1
ATOM 2714 N N . ILE A 1 367 ? -2.309 0.430 25.026 1.00 97.50 367 ILE A N 1
ATOM 2715 C CA . ILE A 1 367 ? -2.535 0.045 23.629 1.00 97.50 367 ILE A CA 1
ATOM 2716 C C . ILE A 1 367 ? -2.800 1.289 22.785 1.00 97.50 367 ILE A C 1
ATOM 2718 O O . ILE A 1 367 ? -3.778 1.999 23.004 1.00 97.50 367 ILE A O 1
ATOM 2722 N N . SER A 1 368 ? -1.944 1.546 21.799 1.00 96.19 368 SER A N 1
ATOM 2723 C CA . SER A 1 368 ? -2.111 2.632 20.835 1.00 96.19 368 SER A CA 1
ATOM 2724 C C . SER A 1 368 ? -2.927 2.165 19.629 1.00 96.19 368 SER A C 1
ATOM 2726 O O . SER A 1 368 ? -2.428 1.440 18.767 1.00 96.19 368 SER A O 1
ATOM 2728 N N . ALA A 1 369 ? -4.182 2.607 19.555 1.00 94.12 369 ALA A N 1
ATOM 2729 C CA . ALA A 1 369 ? -5.098 2.395 18.435 1.00 94.12 369 ALA A CA 1
ATOM 2730 C C . ALA A 1 369 ? -5.447 3.731 17.742 1.00 94.12 369 ALA A C 1
ATOM 2732 O O . ALA A 1 369 ? -6.591 3.982 17.361 1.00 94.12 369 ALA A O 1
ATOM 2733 N N . ALA A 1 370 ? -4.446 4.596 17.548 1.00 91.00 370 ALA A N 1
ATOM 2734 C CA . ALA A 1 370 ? -4.596 5.957 17.016 1.00 91.00 370 ALA A CA 1
ATOM 2735 C C . ALA A 1 370 ? -4.808 6.042 15.483 1.00 91.00 370 ALA A C 1
ATOM 2737 O O . ALA A 1 370 ? -4.690 7.113 14.884 1.00 91.00 370 ALA A O 1
ATOM 2738 N N . GLY A 1 371 ? -5.128 4.921 14.835 1.00 90.12 371 GLY A N 1
ATOM 2739 C CA . GLY A 1 371 ? -5.295 4.810 13.387 1.00 90.12 371 GLY A CA 1
ATOM 2740 C C . GLY A 1 371 ? -4.052 4.288 12.672 1.00 90.12 371 GLY A C 1
ATOM 2741 O O . GLY A 1 371 ? -3.107 3.801 13.291 1.00 90.12 371 GLY A O 1
ATOM 2742 N N . VAL A 1 372 ? -4.079 4.357 11.344 1.00 92.62 372 VAL A N 1
ATOM 2743 C CA . VAL A 1 372 ? -3.064 3.769 10.463 1.00 92.62 372 VAL A CA 1
ATOM 2744 C C . VAL A 1 372 ? -2.713 4.722 9.328 1.00 92.62 372 VAL A C 1
ATOM 2746 O O . VAL A 1 372 ? -3.473 5.645 9.024 1.00 92.62 372 VAL A O 1
ATOM 2749 N N . LYS A 1 373 ? -1.556 4.503 8.707 1.00 93.44 373 LYS A N 1
ATOM 2750 C CA . LYS A 1 373 ? -1.096 5.218 7.514 1.00 93.44 373 LYS A CA 1
ATOM 2751 C C . LYS A 1 373 ? -0.601 4.219 6.466 1.00 93.44 373 LYS A C 1
ATOM 2753 O O . LYS A 1 373 ? 0.103 3.284 6.857 1.00 93.44 373 LYS A O 1
ATOM 2758 N N . PRO A 1 374 ? -0.885 4.430 5.171 1.00 96.25 374 PRO A N 1
ATOM 2759 C CA . PRO A 1 374 ? -0.299 3.646 4.086 1.00 96.25 374 PRO A CA 1
ATOM 2760 C C . PRO A 1 374 ? 1.217 3.515 4.216 1.00 96.25 374 PRO A C 1
ATOM 2762 O O . PRO A 1 374 ? 1.922 4.495 4.463 1.00 96.25 374 PRO A O 1
ATOM 2765 N N . LYS A 1 375 ? 1.740 2.297 4.054 1.00 94.94 375 LYS A N 1
ATOM 2766 C CA . LYS A 1 375 ? 3.181 2.036 4.115 1.00 94.94 375 LYS A CA 1
ATOM 2767 C C . LYS A 1 375 ? 3.799 2.290 2.740 1.00 94.94 375 LYS A C 1
ATOM 2769 O O . LYS A 1 375 ? 4.065 1.346 2.001 1.00 94.94 375 LYS A O 1
ATOM 2774 N N . ILE A 1 376 ? 3.991 3.563 2.398 1.00 93.75 376 ILE A N 1
ATOM 2775 C CA . ILE A 1 376 ? 4.408 3.998 1.051 1.00 93.75 376 ILE A CA 1
ATOM 2776 C C . ILE A 1 376 ? 5.710 4.807 1.025 1.00 93.75 376 ILE A C 1
ATOM 2778 O O . ILE A 1 376 ? 6.185 5.131 -0.052 1.00 93.75 376 ILE A O 1
ATOM 2782 N N . ASP A 1 377 ? 6.320 5.099 2.175 1.00 86.94 377 ASP A N 1
ATOM 2783 C CA . ASP A 1 377 ? 7.516 5.958 2.280 1.00 86.94 377 ASP A CA 1
ATOM 2784 C C . ASP A 1 377 ? 8.687 5.477 1.411 1.00 86.94 377 ASP A C 1
ATOM 2786 O O . ASP A 1 377 ? 9.404 6.276 0.828 1.00 86.94 377 ASP A O 1
ATOM 2790 N N . PHE A 1 378 ? 8.846 4.160 1.251 1.00 80.75 378 PHE A N 1
ATOM 2791 C CA . PHE A 1 378 ? 9.894 3.572 0.408 1.00 80.75 378 PHE A CA 1
ATOM 2792 C C . PHE A 1 378 ? 9.727 3.884 -1.094 1.00 80.75 378 PHE A C 1
ATOM 2794 O O . PHE A 1 378 ? 10.630 3.625 -1.887 1.00 80.75 378 PHE A O 1
ATOM 2801 N N . LEU A 1 379 ? 8.564 4.405 -1.495 1.00 80.19 379 LEU A N 1
ATOM 2802 C CA . LEU A 1 379 ? 8.273 4.859 -2.853 1.00 80.19 379 LEU A CA 1
ATOM 2803 C C . LEU A 1 379 ? 8.646 6.325 -3.063 1.00 80.19 379 LEU A C 1
ATOM 2805 O O . LEU A 1 379 ? 8.427 6.842 -4.160 1.00 80.19 379 LEU A O 1
ATOM 2809 N N . GLU A 1 380 ? 9.198 7.008 -2.063 1.00 75.38 380 GLU A N 1
ATOM 2810 C CA . GLU A 1 380 ? 9.755 8.336 -2.261 1.00 75.38 380 GLU A CA 1
ATOM 2811 C C . GLU A 1 380 ? 10.842 8.281 -3.349 1.00 75.38 380 GLU A C 1
ATOM 2813 O O . GLU A 1 380 ? 11.651 7.355 -3.415 1.00 75.38 380 GLU A O 1
ATOM 2818 N N . ASN A 1 381 ? 10.824 9.239 -4.277 1.00 64.25 381 ASN A N 1
ATOM 2819 C CA . ASN A 1 381 ? 11.743 9.339 -5.424 1.00 64.25 381 ASN A CA 1
ATOM 2820 C C . ASN A 1 381 ? 11.685 8.209 -6.481 1.00 64.25 381 ASN A C 1
ATOM 2822 O O . ASN A 1 381 ? 12.096 8.438 -7.613 1.00 64.25 381 ASN A O 1
ATOM 2826 N N . SER A 1 382 ? 11.072 7.061 -6.190 1.00 68.75 382 SER A N 1
ATOM 2827 C CA . SER A 1 382 ? 9.854 6.626 -6.883 1.00 68.75 382 SER A CA 1
ATOM 2828 C C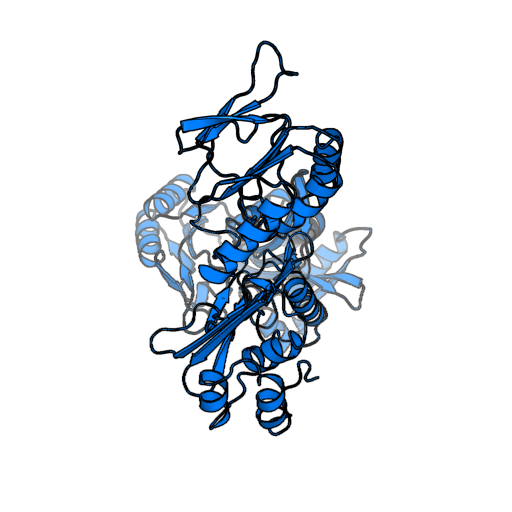 . SER A 1 382 ? 9.673 6.866 -8.386 1.00 68.75 382 SER A C 1
ATOM 2830 O O . SER A 1 382 ? 9.795 5.995 -9.243 1.00 68.75 382 SER A O 1
ATOM 2832 N N . GLY A 1 383 ? 9.076 8.020 -8.665 1.00 76.19 383 GLY A N 1
ATOM 2833 C CA . GLY A 1 383 ? 8.245 8.208 -9.849 1.00 76.19 383 GLY A CA 1
ATOM 2834 C C . GLY A 1 383 ? 6.841 7.593 -9.732 1.00 76.19 383 GLY A C 1
ATOM 2835 O O . GLY A 1 383 ? 5.977 8.005 -10.502 1.00 76.19 383 GLY A O 1
ATOM 2836 N N . VAL A 1 384 ? 6.562 6.682 -8.779 1.00 83.94 384 VAL A N 1
ATOM 2837 C CA . VAL A 1 384 ? 5.181 6.260 -8.469 1.00 83.94 384 VAL A CA 1
ATOM 2838 C C . VAL A 1 384 ? 4.458 7.425 -7.803 1.00 83.94 384 VAL A C 1
ATOM 2840 O O . VAL A 1 384 ? 4.916 7.957 -6.791 1.00 83.94 384 VAL A O 1
ATOM 2843 N N . GLN A 1 385 ? 3.322 7.822 -8.365 1.00 88.06 385 GLN A N 1
ATOM 2844 C CA . GLN A 1 385 ? 2.509 8.895 -7.817 1.00 88.06 385 GLN A CA 1
ATOM 2845 C C . GLN A 1 385 ? 1.837 8.431 -6.523 1.00 88.06 385 GLN A C 1
ATOM 2847 O O . GLN A 1 385 ? 0.993 7.535 -6.523 1.00 88.06 385 GLN A O 1
ATOM 2852 N N . CYS A 1 386 ? 2.210 9.080 -5.425 1.00 91.25 386 CYS A N 1
ATOM 2853 C CA . CYS A 1 386 ? 1.621 8.878 -4.111 1.00 91.25 386 CYS A CA 1
ATOM 2854 C C . CYS A 1 386 ? 0.922 10.169 -3.668 1.00 91.25 386 CYS A C 1
ATOM 2856 O O . CYS A 1 386 ? 1.492 11.253 -3.808 1.00 91.25 386 CYS A O 1
ATOM 2858 N N . LEU A 1 387 ? -0.305 10.051 -3.162 1.00 89.81 387 LEU A N 1
ATOM 2859 C CA . LEU A 1 387 ? -1.050 11.135 -2.518 1.00 89.81 387 LEU A CA 1
ATOM 2860 C C . LEU A 1 387 ? -1.235 10.784 -1.036 1.00 89.81 387 LEU A C 1
ATOM 2862 O O . LEU A 1 387 ? -0.283 10.875 -0.264 1.00 89.81 387 LEU A O 1
ATOM 2866 N N . GLN A 1 388 ? -2.426 10.338 -0.635 1.00 92.56 388 GLN A N 1
ATOM 2867 C CA . GLN A 1 388 ? -2.631 9.705 0.665 1.00 92.56 388 GLN A CA 1
ATOM 2868 C C . GLN A 1 388 ? -2.154 8.243 0.630 1.00 92.56 388 GLN A C 1
ATOM 2870 O O . GLN A 1 388 ? -1.590 7.762 1.611 1.00 92.56 388 GLN A O 1
ATOM 2875 N N . GLY A 1 389 ? -2.367 7.558 -0.496 1.00 95.88 389 GLY A N 1
ATOM 2876 C CA . GLY A 1 389 ? -1.851 6.228 -0.822 1.00 95.88 389 GLY A CA 1
ATOM 2877 C C . GLY A 1 389 ? -1.165 6.206 -2.191 1.00 95.88 389 GLY A C 1
ATOM 2878 O O . GLY A 1 389 ? -0.912 7.248 -2.797 1.00 95.88 389 GLY A O 1
ATOM 2879 N N . VAL A 1 390 ? -0.874 5.011 -2.701 1.00 97.31 390 VAL A N 1
ATOM 2880 C CA . VAL A 1 390 ? -0.410 4.799 -4.077 1.00 97.31 390 VAL A CA 1
ATOM 2881 C C . VAL A 1 390 ? -1.579 5.026 -5.028 1.00 97.31 390 VAL A C 1
ATOM 2883 O O . VAL A 1 390 ? -2.524 4.237 -5.030 1.00 97.31 390 VAL A O 1
ATOM 2886 N N . LEU A 1 391 ? -1.526 6.089 -5.831 1.00 96.94 391 LEU A N 1
ATOM 2887 C CA . LEU A 1 391 ? -2.620 6.443 -6.732 1.00 96.94 391 LEU A CA 1
ATOM 2888 C C . LEU A 1 391 ? -2.727 5.433 -7.880 1.00 96.94 391 LEU A C 1
ATOM 2890 O O . LEU A 1 391 ? -1.743 5.149 -8.568 1.00 96.94 391 LEU A O 1
ATOM 2894 N N . THR A 1 392 ? -3.939 4.929 -8.106 1.00 97.00 392 THR A N 1
ATOM 2895 C CA . THR A 1 392 ? -4.233 3.939 -9.149 1.00 97.00 392 THR A CA 1
ATOM 2896 C C . THR A 1 392 ? -5.376 4.361 -10.068 1.00 97.00 392 THR A C 1
ATOM 2898 O O . THR A 1 392 ? -6.275 5.111 -9.680 1.00 97.00 392 THR A O 1
ATOM 2901 N N . ASP A 1 393 ? -5.342 3.868 -11.307 1.00 95.38 393 ASP A N 1
ATOM 2902 C CA . ASP A 1 393 ? -6.471 3.915 -12.233 1.00 95.38 393 ASP A CA 1
ATOM 2903 C C . ASP A 1 393 ? -7.512 2.819 -11.910 1.00 95.38 393 ASP A C 1
ATOM 2905 O O . ASP A 1 393 ? -7.338 1.987 -11.019 1.00 95.38 393 ASP A O 1
ATOM 2909 N N . ALA A 1 394 ? -8.611 2.773 -12.669 1.00 95.56 394 ALA A N 1
ATOM 2910 C CA . ALA A 1 394 ? -9.649 1.754 -12.486 1.00 95.56 394 ALA A CA 1
ATOM 2911 C C . ALA A 1 394 ? -9.171 0.314 -12.771 1.00 95.56 394 ALA A C 1
ATOM 2913 O O . ALA A 1 394 ? -9.911 -0.621 -12.505 1.00 95.56 394 ALA A O 1
ATOM 2914 N N . ARG A 1 395 ? -7.975 0.101 -13.328 1.00 96.50 395 ARG A N 1
ATOM 2915 C CA . ARG A 1 395 ? -7.357 -1.222 -13.531 1.00 96.50 395 ARG A CA 1
ATOM 2916 C C . ARG A 1 395 ? -6.359 -1.554 -12.417 1.00 96.50 395 ARG A C 1
ATOM 2918 O O . ARG A 1 395 ? -5.614 -2.523 -12.537 1.00 96.50 395 ARG A O 1
ATOM 2925 N N . MET A 1 396 ? -6.340 -0.752 -11.351 1.00 97.69 396 MET A N 1
ATOM 2926 C CA . MET A 1 396 ? -5.378 -0.798 -10.248 1.00 97.69 396 MET A CA 1
ATOM 2927 C C . MET A 1 396 ? -3.929 -0.512 -10.664 1.00 97.69 396 MET A C 1
ATOM 2929 O O . MET A 1 396 ? -2.998 -0.820 -9.918 1.00 97.69 396 MET A O 1
ATOM 2933 N N . GLN A 1 397 ? -3.716 0.076 -11.845 1.00 96.88 397 GLN A N 1
ATOM 2934 C CA . GLN A 1 397 ? -2.390 0.407 -12.354 1.00 96.88 397 GLN A CA 1
ATOM 2935 C C . GLN A 1 397 ? -1.995 1.812 -11.905 1.00 96.88 397 GLN A C 1
ATOM 2937 O O . GLN A 1 397 ? -2.803 2.739 -11.923 1.00 96.88 397 GLN A O 1
ATOM 2942 N N . THR A 1 398 ? -0.744 1.972 -11.493 1.00 95.38 398 THR A N 1
ATOM 2943 C CA . THR A 1 398 ? -0.177 3.275 -11.132 1.00 95.38 398 THR A CA 1
ATOM 2944 C C . THR A 1 398 ? 0.077 4.128 -12.379 1.00 95.38 398 THR A C 1
ATOM 2946 O O . THR A 1 398 ? -0.104 3.689 -13.516 1.00 95.38 398 THR A O 1
ATOM 2949 N N . ASN A 1 399 ? 0.590 5.343 -12.189 1.00 87.12 399 ASN A N 1
ATOM 2950 C CA . ASN A 1 399 ? 1.109 6.163 -13.287 1.00 87.12 399 ASN A CA 1
ATOM 2951 C C . ASN A 1 399 ? 2.316 5.529 -14.015 1.00 87.12 399 ASN A C 1
ATOM 2953 O O . ASN A 1 399 ? 2.731 6.029 -15.061 1.00 87.12 399 ASN A O 1
ATOM 2957 N N . MET A 1 400 ? 2.901 4.455 -13.474 1.00 82.69 400 MET A N 1
ATOM 2958 C CA . MET A 1 400 ? 3.966 3.701 -14.121 1.00 82.69 400 MET A CA 1
ATOM 2959 C C . MET A 1 400 ? 3.437 2.397 -14.737 1.00 82.69 400 MET A C 1
ATOM 2961 O O . MET A 1 400 ? 2.984 1.516 -14.001 1.00 82.69 400 MET A O 1
ATOM 2965 N N . PRO A 1 401 ? 3.556 2.223 -16.071 1.00 81.88 401 PRO A N 1
ATOM 2966 C CA . PRO A 1 401 ? 3.098 1.014 -16.740 1.00 81.88 401 PRO A CA 1
ATOM 2967 C C . PRO A 1 401 ? 3.725 -0.268 -16.177 1.00 81.88 401 PRO A C 1
ATOM 2969 O O . PRO A 1 401 ? 4.941 -0.339 -15.976 1.00 81.88 401 PRO A O 1
ATOM 2972 N N . GLY A 1 402 ? 2.893 -1.284 -15.940 1.00 83.50 402 GLY A N 1
ATOM 2973 C CA . GLY A 1 402 ? 3.308 -2.565 -15.358 1.00 83.50 402 GLY A CA 1
ATOM 2974 C C . GLY A 1 402 ? 3.540 -2.534 -13.841 1.00 83.50 402 GLY A C 1
ATOM 2975 O O . GLY A 1 402 ? 4.062 -3.500 -13.290 1.00 83.50 402 GLY A O 1
ATOM 2976 N N . ILE A 1 403 ? 3.173 -1.448 -13.156 1.00 92.25 403 ILE A N 1
ATOM 2977 C CA . ILE A 1 403 ? 3.195 -1.359 -11.692 1.00 92.25 403 ILE A CA 1
ATOM 2978 C C . ILE A 1 403 ? 1.776 -1.102 -11.200 1.00 92.25 403 ILE A C 1
ATOM 2980 O O . ILE A 1 403 ? 1.140 -0.129 -11.603 1.00 92.25 403 ILE A O 1
ATOM 2984 N N . TYR A 1 404 ? 1.309 -1.970 -10.315 1.00 97.69 404 TYR A N 1
ATOM 2985 C CA . TYR A 1 404 ? -0.028 -1.989 -9.740 1.00 97.69 404 TYR A CA 1
ATOM 2986 C C . TYR A 1 404 ? 0.047 -1.761 -8.232 1.00 97.69 404 TYR A C 1
ATOM 2988 O O . TYR A 1 404 ? 1.100 -1.973 -7.628 1.00 97.69 404 TYR A O 1
ATOM 2996 N N . ALA A 1 405 ? -1.062 -1.370 -7.610 1.00 97.94 405 ALA A N 1
ATOM 2997 C CA . ALA A 1 405 ? -1.177 -1.336 -6.154 1.00 97.94 405 ALA A CA 1
ATOM 2998 C C . ALA A 1 405 ? -2.540 -1.854 -5.692 1.00 97.94 405 ALA A C 1
ATOM 3000 O O . ALA A 1 405 ? -3.540 -1.646 -6.373 1.00 97.94 405 ALA A O 1
ATOM 3001 N N . ALA A 1 406 ? -2.583 -2.523 -4.540 1.00 98.00 406 ALA A N 1
ATOM 3002 C CA . ALA A 1 406 ? -3.820 -3.038 -3.950 1.00 98.00 406 ALA A CA 1
ATOM 3003 C C . ALA A 1 406 ? -3.733 -3.117 -2.417 1.00 98.00 406 ALA A C 1
ATOM 3005 O O . ALA A 1 406 ? -2.645 -3.207 -1.847 1.00 98.00 406 ALA A O 1
ATOM 3006 N N . GLY A 1 407 ? -4.889 -3.127 -1.753 1.00 97.12 407 GLY A N 1
ATOM 3007 C CA . GLY A 1 407 ? -5.001 -3.160 -0.297 1.00 97.12 407 GLY A CA 1
ATOM 3008 C C . GLY A 1 407 ? -4.861 -1.778 0.334 1.00 97.12 407 GLY A C 1
ATOM 3009 O O . GLY A 1 407 ? -4.990 -0.756 -0.334 1.00 97.12 407 GLY A O 1
ATOM 3010 N N . ASP A 1 408 ? -4.563 -1.734 1.632 1.00 96.38 408 ASP A N 1
ATOM 3011 C CA . ASP A 1 408 ? -4.573 -0.488 2.413 1.00 96.38 408 ASP A CA 1
ATOM 3012 C C . ASP A 1 408 ? -3.580 0.581 1.929 1.00 96.38 408 ASP A C 1
ATOM 3014 O O . ASP A 1 408 ? -3.695 1.741 2.321 1.00 96.38 408 ASP A O 1
ATOM 3018 N N . CYS A 1 409 ? -2.585 0.212 1.115 1.00 97.06 409 CYS A N 1
ATOM 3019 C CA . CYS A 1 409 ? -1.669 1.178 0.519 1.00 97.06 409 CYS A CA 1
ATOM 3020 C C . CYS A 1 409 ? -2.235 1.855 -0.732 1.00 97.06 409 CYS A C 1
ATOM 3022 O O . CYS A 1 409 ? -1.698 2.883 -1.135 1.00 97.06 409 CYS A O 1
ATOM 3024 N N . ALA A 1 410 ? -3.261 1.287 -1.369 1.00 97.50 410 ALA A N 1
ATOM 3025 C CA . ALA A 1 410 ? -3.797 1.776 -2.629 1.00 97.50 410 ALA A CA 1
ATOM 3026 C C . ALA A 1 410 ? -4.807 2.908 -2.414 1.00 97.50 410 ALA A C 1
ATOM 3028 O O . ALA A 1 410 ? -5.720 2.831 -1.590 1.00 97.50 410 ALA A O 1
ATOM 3029 N N . GLU A 1 411 ? -4.655 3.952 -3.216 1.00 96.50 411 GLU A N 1
ATOM 3030 C CA . GLU A 1 411 ? -5.614 5.031 -3.359 1.00 96.50 411 GLU A CA 1
ATOM 3031 C C . GLU A 1 411 ? -6.341 4.864 -4.696 1.00 96.50 411 GLU A C 1
ATOM 3033 O O . GLU A 1 411 ? -5.727 4.876 -5.769 1.00 96.50 411 GLU A O 1
ATOM 3038 N N . ALA A 1 412 ? -7.657 4.670 -4.626 1.00 94.69 412 ALA A N 1
ATOM 3039 C CA . ALA A 1 412 ? -8.497 4.348 -5.774 1.00 94.69 412 ALA A CA 1
ATOM 3040 C C . ALA A 1 412 ? -9.784 5.182 -5.766 1.00 94.69 412 ALA A C 1
ATOM 3042 O O . ALA A 1 412 ? -10.202 5.704 -4.730 1.00 94.69 412 ALA A O 1
ATOM 3043 N N . PHE A 1 413 ? -10.397 5.336 -6.941 1.00 90.25 413 PHE A N 1
ATOM 3044 C CA . PHE A 1 413 ? -11.559 6.201 -7.121 1.00 90.25 413 PHE A CA 1
ATOM 3045 C C . PHE A 1 413 ? -12.792 5.674 -6.377 1.00 90.25 413 PHE A C 1
ATOM 3047 O O . PHE A 1 413 ? -13.207 4.527 -6.560 1.00 90.25 413 PHE A O 1
ATOM 3054 N N . ASP A 1 414 ? -13.404 6.535 -5.570 1.00 85.75 414 ASP A N 1
ATOM 3055 C CA . ASP A 1 414 ? -14.685 6.293 -4.922 1.00 85.75 414 ASP A CA 1
ATOM 3056 C C . ASP A 1 414 ? -15.802 6.981 -5.712 1.00 85.75 414 ASP A C 1
ATOM 3058 O O . ASP A 1 414 ? -15.807 8.201 -5.900 1.00 85.75 414 ASP A O 1
ATOM 3062 N N . VAL A 1 415 ? -16.771 6.191 -6.176 1.00 76.00 415 VAL A N 1
ATOM 3063 C CA . VAL A 1 415 ? -17.889 6.694 -6.986 1.00 76.00 415 VAL A CA 1
ATOM 3064 C C . VAL A 1 415 ? -18.847 7.545 -6.159 1.00 76.00 415 VAL A C 1
ATOM 3066 O O . VAL A 1 415 ? -19.433 8.487 -6.699 1.00 76.00 415 VAL A O 1
ATOM 3069 N N . VAL A 1 416 ? -19.017 7.230 -4.872 1.00 74.31 416 VAL A N 1
ATOM 3070 C CA . VAL A 1 416 ? -19.937 7.922 -3.961 1.00 74.31 416 VAL A CA 1
ATOM 3071 C C . VAL A 1 416 ? -19.445 9.344 -3.706 1.00 74.31 416 VAL A C 1
ATOM 3073 O O . VAL A 1 416 ? -20.213 10.287 -3.875 1.00 74.31 416 VAL A O 1
ATOM 3076 N N . TYR A 1 417 ? -18.162 9.499 -3.385 1.00 75.94 417 TYR A N 1
ATOM 3077 C CA . TYR A 1 417 ? -17.518 10.770 -3.063 1.00 75.94 417 TYR A CA 1
ATOM 3078 C C . TYR A 1 417 ? -16.964 11.520 -4.281 1.00 75.94 417 TYR A C 1
ATOM 3080 O O . TYR A 1 417 ? -16.631 12.698 -4.157 1.00 75.94 417 TYR A O 1
ATOM 3088 N N . GLY A 1 418 ? -16.838 10.862 -5.437 1.00 81.06 418 GLY A N 1
ATOM 3089 C CA . GLY A 1 418 ? -16.333 11.477 -6.667 1.00 81.06 418 GLY A CA 1
ATOM 3090 C C . GLY A 1 418 ? -14.850 11.853 -6.610 1.00 81.06 418 GLY A C 1
ATOM 3091 O O . GLY A 1 418 ? -14.419 12.753 -7.327 1.00 81.06 418 GLY A O 1
ATOM 3092 N N . LYS A 1 419 ? -14.068 11.196 -5.748 1.00 87.69 419 LYS A N 1
ATOM 3093 C CA . LYS A 1 419 ? -12.630 11.442 -5.563 1.00 87.69 419 LYS A CA 1
ATOM 3094 C C . LYS A 1 419 ? -11.898 10.147 -5.229 1.00 87.69 419 LYS A C 1
ATOM 3096 O O . LYS A 1 419 ? -12.515 9.186 -4.774 1.00 87.69 419 LYS A O 1
ATOM 3101 N N . SER A 1 420 ? -10.585 10.130 -5.420 1.00 90.94 420 SER A N 1
ATOM 3102 C CA . SER A 1 420 ? -9.753 9.019 -4.961 1.00 90.94 420 SER A CA 1
ATOM 3103 C C . SER A 1 420 ? -9.576 9.061 -3.446 1.00 90.94 420 SER A C 1
ATOM 3105 O O . SER A 1 420 ? -9.443 10.138 -2.861 1.00 90.94 420 SER A O 1
ATOM 3107 N N . ILE A 1 421 ? -9.628 7.893 -2.807 1.00 92.00 421 ILE A N 1
ATOM 3108 C CA . ILE A 1 421 ? -9.464 7.740 -1.359 1.00 92.00 421 ILE A CA 1
ATOM 3109 C C . ILE A 1 421 ? -8.682 6.468 -1.038 1.00 92.00 421 ILE A C 1
ATOM 3111 O O . ILE A 1 421 ? -8.687 5.499 -1.801 1.00 92.00 421 ILE A O 1
ATOM 3115 N N . VAL A 1 422 ? -8.060 6.455 0.138 1.00 93.06 422 VAL A N 1
ATOM 3116 C CA . VAL A 1 422 ? -7.557 5.228 0.758 1.00 93.06 422 VAL A CA 1
ATOM 3117 C C . VAL A 1 422 ? -8.672 4.627 1.602 1.00 93.06 422 VAL A C 1
ATOM 3119 O O . VAL A 1 422 ? -9.129 5.245 2.565 1.00 93.06 422 VAL A O 1
ATOM 3122 N N . SER A 1 423 ? -9.094 3.415 1.252 1.00 90.12 423 SER A N 1
ATOM 3123 C CA . SER A 1 423 ? -10.092 2.664 2.012 1.00 90.12 423 SER A CA 1
ATOM 3124 C C . SER A 1 423 ? -9.503 1.348 2.509 1.00 90.12 423 SER A C 1
ATOM 3126 O O . SER A 1 423 ? -9.526 0.336 1.809 1.00 90.12 423 SER A O 1
ATOM 3128 N N . ALA A 1 424 ? -8.953 1.397 3.722 1.00 89.56 424 ALA A N 1
ATOM 3129 C CA . ALA A 1 424 ? -8.264 0.292 4.384 1.00 89.56 424 ALA A CA 1
ATOM 3130 C C . ALA A 1 424 ? -9.257 -0.695 5.023 1.00 89.56 424 ALA A C 1
ATOM 3132 O O . ALA A 1 424 ? -9.393 -0.760 6.246 1.00 89.56 424 ALA A O 1
ATOM 3133 N N . ILE A 1 425 ? -10.007 -1.413 4.182 1.00 88.88 425 ILE A N 1
ATOM 3134 C CA . ILE A 1 425 ? -10.938 -2.467 4.602 1.00 88.88 425 ILE A CA 1
ATOM 3135 C C . ILE A 1 425 ? -10.760 -3.721 3.745 1.00 88.88 425 ILE A C 1
ATOM 3137 O O . ILE A 1 425 ? -10.467 -3.652 2.549 1.00 88.88 425 ILE A O 1
ATOM 3141 N N . GLN A 1 426 ? -11.005 -4.880 4.356 1.00 91.00 426 GLN A N 1
ATOM 3142 C CA . GLN A 1 426 ? -10.783 -6.185 3.733 1.00 91.00 426 GLN A CA 1
ATOM 3143 C C . GLN A 1 426 ? -11.545 -6.395 2.406 1.00 91.00 426 GLN A C 1
ATOM 3145 O O . GLN A 1 426 ? -10.908 -6.866 1.464 1.00 91.00 426 GLN A O 1
ATOM 3150 N N . PRO A 1 427 ? -12.827 -5.999 2.246 1.00 89.25 427 PRO A N 1
ATOM 3151 C CA . PRO A 1 427 ? -13.524 -6.156 0.967 1.00 89.25 427 PRO A CA 1
ATOM 3152 C C . PRO A 1 427 ? -12.857 -5.392 -0.184 1.00 89.25 427 PRO A C 1
ATOM 3154 O O . PRO A 1 427 ? -12.650 -5.949 -1.258 1.00 89.25 427 PRO A O 1
ATOM 3157 N N . ASN A 1 428 ? -12.431 -4.147 0.061 1.00 92.88 428 ASN A N 1
ATOM 3158 C CA . ASN A 1 428 ? -11.737 -3.358 -0.957 1.00 92.88 428 ASN A CA 1
ATOM 3159 C C . ASN A 1 428 ? -10.376 -3.962 -1.293 1.00 92.88 428 ASN A C 1
ATOM 3161 O O . ASN A 1 428 ? -10.018 -4.005 -2.463 1.00 92.88 428 ASN A O 1
ATOM 3165 N N . ALA A 1 429 ? -9.636 -4.466 -0.301 1.00 95.25 429 ALA A N 1
ATOM 3166 C CA . ALA A 1 429 ? -8.366 -5.137 -0.554 1.00 95.25 429 ALA A CA 1
ATOM 3167 C C . ALA A 1 429 ? -8.537 -6.362 -1.470 1.00 95.25 429 ALA A C 1
ATOM 3169 O O . ALA A 1 429 ? -7.734 -6.552 -2.382 1.00 95.25 429 ALA A O 1
ATOM 3170 N N . VAL A 1 430 ? -9.596 -7.155 -1.268 1.00 94.88 430 VAL A N 1
ATOM 3171 C CA . VAL A 1 430 ? -9.918 -8.322 -2.106 1.00 94.88 430 VAL A CA 1
ATOM 3172 C C . VAL A 1 430 ? -10.275 -7.900 -3.532 1.00 94.88 430 VAL A C 1
ATOM 3174 O O . VAL A 1 430 ? -9.677 -8.411 -4.480 1.00 94.88 430 VAL A O 1
ATOM 3177 N N . ASP A 1 431 ? -11.188 -6.942 -3.698 1.00 94.44 431 ASP A N 1
ATOM 3178 C CA . ASP A 1 431 ? -11.624 -6.480 -5.023 1.00 94.44 431 ASP A CA 1
ATOM 3179 C C . ASP A 1 431 ? -10.472 -5.831 -5.803 1.00 94.44 431 ASP A C 1
ATOM 3181 O O . ASP A 1 431 ? -10.259 -6.116 -6.984 1.00 94.44 431 ASP A O 1
ATOM 3185 N N . GLN A 1 432 ? -9.678 -4.994 -5.133 1.00 97.50 432 GLN A N 1
ATOM 3186 C CA . GLN A 1 432 ? -8.485 -4.378 -5.710 1.00 97.50 432 GLN A CA 1
ATOM 3187 C C . GLN A 1 432 ? -7.449 -5.432 -6.110 1.00 97.50 432 GLN A C 1
ATOM 3189 O O . GLN A 1 432 ? -6.910 -5.364 -7.213 1.00 97.50 432 GLN A O 1
ATOM 3194 N N . ALA A 1 433 ? -7.183 -6.421 -5.251 1.00 96.81 433 ALA A N 1
ATOM 3195 C CA . ALA A 1 433 ? -6.237 -7.490 -5.553 1.00 96.81 433 ALA A CA 1
ATOM 3196 C C . ALA A 1 433 ? -6.699 -8.328 -6.749 1.00 96.81 433 ALA A C 1
ATOM 3198 O O . ALA A 1 433 ? -5.891 -8.626 -7.626 1.00 96.81 433 ALA A O 1
ATOM 3199 N N . TYR A 1 434 ? -7.993 -8.651 -6.832 1.00 97.06 434 TYR A N 1
ATOM 3200 C CA . TYR A 1 434 ? -8.565 -9.360 -7.974 1.00 97.06 434 TYR A CA 1
ATOM 3201 C C . TYR A 1 434 ? -8.388 -8.569 -9.276 1.00 97.06 434 TYR A C 1
ATOM 3203 O O . TYR A 1 434 ? -7.870 -9.097 -10.261 1.00 97.06 434 TYR A O 1
ATOM 3211 N N . VAL A 1 435 ? -8.763 -7.285 -9.283 1.00 97.62 435 VAL A N 1
ATOM 3212 C CA . VAL A 1 435 ? -8.631 -6.428 -10.472 1.00 97.62 435 VAL A CA 1
ATOM 3213 C C . VAL A 1 435 ? -7.165 -6.268 -10.874 1.00 97.62 435 VAL A C 1
ATOM 3215 O O . VAL A 1 435 ? -6.849 -6.395 -12.058 1.00 97.62 435 VAL A O 1
ATOM 3218 N N . ALA A 1 436 ? -6.263 -6.028 -9.918 1.00 97.00 436 ALA A N 1
ATOM 3219 C CA . ALA A 1 436 ? -4.833 -5.942 -10.187 1.00 97.00 436 ALA A CA 1
ATOM 3220 C C . ALA A 1 436 ? -4.314 -7.254 -10.792 1.00 97.00 436 ALA A C 1
ATOM 3222 O O . ALA A 1 436 ? -3.738 -7.232 -11.875 1.00 97.00 436 ALA A O 1
ATOM 3223 N N . ALA A 1 437 ? -4.595 -8.398 -10.162 1.00 96.00 437 ALA A N 1
ATOM 3224 C CA . ALA A 1 437 ? -4.140 -9.710 -10.618 1.00 96.00 437 ALA A CA 1
ATOM 3225 C C . ALA A 1 437 ? -4.621 -10.044 -12.038 1.00 96.00 437 ALA A C 1
ATOM 3227 O O . ALA A 1 437 ? -3.835 -10.522 -12.856 1.00 96.00 437 ALA A O 1
ATOM 3228 N N . MET A 1 438 ? -5.883 -9.747 -12.362 1.00 96.75 438 MET A N 1
ATOM 3229 C CA . MET A 1 438 ? -6.421 -9.957 -13.708 1.00 96.75 438 MET A CA 1
ATOM 3230 C C . MET A 1 438 ? -5.660 -9.131 -14.748 1.00 96.75 438 MET A C 1
ATOM 3232 O O . MET A 1 438 ? -5.190 -9.690 -15.740 1.00 96.75 438 MET A O 1
ATOM 3236 N N . ASN A 1 439 ? -5.450 -7.836 -14.493 1.00 95.31 439 ASN A N 1
ATOM 3237 C CA . ASN A 1 439 ? -4.725 -6.967 -15.424 1.00 95.31 439 ASN A CA 1
ATOM 3238 C C . ASN A 1 439 ? -3.235 -7.332 -15.529 1.00 95.31 439 ASN A C 1
ATOM 3240 O O . ASN A 1 439 ? -2.678 -7.312 -16.626 1.00 95.31 439 ASN A O 1
ATOM 3244 N N . MET A 1 440 ? -2.600 -7.732 -14.423 1.00 91.75 440 MET A N 1
ATOM 3245 C CA . MET A 1 440 ? -1.233 -8.267 -14.422 1.00 91.75 440 MET A CA 1
ATOM 3246 C C . MET A 1 440 ? -1.121 -9.538 -15.279 1.00 91.75 440 MET A C 1
ATOM 3248 O O . MET A 1 440 ? -0.126 -9.725 -15.974 1.00 91.75 440 MET A O 1
ATOM 3252 N N . ALA A 1 441 ? -2.159 -10.380 -15.289 1.00 90.75 441 ALA A N 1
ATOM 3253 C CA . ALA A 1 441 ? -2.253 -11.581 -16.119 1.00 90.75 441 ALA A CA 1
ATOM 3254 C C . ALA A 1 441 ? -2.707 -11.309 -17.571 1.00 90.75 441 ALA A C 1
ATOM 3256 O O . ALA A 1 441 ? -2.983 -12.252 -18.313 1.00 90.75 441 ALA A O 1
ATOM 3257 N N . GLY A 1 442 ? -2.822 -10.042 -17.985 1.00 85.81 442 GLY A N 1
ATOM 3258 C CA . GLY A 1 442 ? -3.266 -9.658 -19.329 1.00 85.81 442 GLY A CA 1
ATOM 3259 C C . GLY A 1 442 ? -4.770 -9.815 -19.574 1.00 85.81 442 GLY A C 1
ATOM 3260 O O . GLY A 1 442 ? -5.214 -9.723 -20.716 1.00 85.81 442 GLY A O 1
ATOM 3261 N N . LYS A 1 443 ? -5.570 -10.042 -18.525 1.00 89.50 443 LYS A N 1
ATOM 3262 C CA . LYS A 1 443 ? -7.033 -10.116 -18.607 1.00 89.50 443 LYS A CA 1
ATOM 3263 C C . LYS A 1 443 ? -7.644 -8.770 -18.203 1.00 89.50 443 LYS A C 1
ATOM 3265 O O . LYS A 1 443 ? -7.376 -8.293 -17.101 1.00 89.50 443 LYS A O 1
ATOM 3270 N N . PRO A 1 444 ? -8.476 -8.143 -19.050 1.00 90.06 444 PRO A N 1
ATOM 3271 C CA . PRO A 1 444 ? -9.053 -6.848 -18.723 1.00 90.06 444 PRO A CA 1
ATOM 3272 C C . PRO A 1 444 ? -9.988 -6.969 -17.514 1.00 90.06 444 PRO A C 1
ATOM 3274 O O . PRO A 1 444 ? -10.929 -7.756 -17.519 1.00 90.06 444 PRO A O 1
ATOM 3277 N N . ALA A 1 445 ? -9.744 -6.162 -16.485 1.00 94.81 445 ALA A N 1
ATOM 3278 C CA . ALA A 1 445 ? -10.636 -6.023 -15.338 1.00 94.81 445 ALA A CA 1
ATOM 3279 C C . ALA A 1 445 ? -10.676 -4.566 -14.877 1.00 94.81 445 ALA A C 1
ATOM 3281 O O . ALA A 1 445 ? -9.694 -3.833 -15.017 1.00 94.81 445 ALA A O 1
ATOM 3282 N N . ARG A 1 446 ? -11.809 -4.128 -14.322 1.00 94.81 446 ARG A N 1
ATOM 3283 C CA . ARG A 1 446 ? -11.968 -2.762 -13.814 1.00 94.81 446 ARG A CA 1
ATOM 3284 C C . ARG A 1 446 ? -12.619 -2.763 -12.439 1.00 94.81 446 ARG A C 1
ATOM 3286 O O . ARG A 1 446 ? -13.690 -3.339 -12.262 1.00 94.81 446 ARG A O 1
ATOM 3293 N N . LEU A 1 447 ? -12.003 -2.055 -11.502 1.00 93.19 447 LEU A N 1
ATOM 3294 C CA . LEU A 1 447 ? -12.607 -1.682 -10.239 1.00 93.19 447 LEU A CA 1
ATOM 3295 C C . LEU A 1 447 ? -13.734 -0.691 -10.531 1.00 93.19 447 LEU A C 1
ATOM 3297 O O . LEU A 1 447 ? -13.540 0.320 -11.210 1.00 93.19 447 LEU A O 1
ATOM 3301 N N . ARG A 1 448 ? -14.931 -0.994 -10.032 1.00 84.56 448 ARG A N 1
ATOM 3302 C CA . ARG A 1 448 ? -16.109 -0.133 -10.216 1.00 84.56 448 ARG A CA 1
ATOM 3303 C C . ARG A 1 448 ? -16.075 1.092 -9.317 1.00 84.56 448 ARG A C 1
ATOM 3305 O O . ARG A 1 448 ? -16.613 2.129 -9.680 1.00 84.56 448 ARG A O 1
ATOM 3312 N N . GLY A 1 449 ? -15.432 0.947 -8.173 1.00 83.19 449 GLY A N 1
ATOM 3313 C CA . GLY A 1 449 ? -15.217 1.963 -7.165 1.00 83.19 449 GLY A CA 1
ATOM 3314 C C . GLY A 1 449 ? -14.765 1.277 -5.887 1.00 83.19 449 GLY A C 1
ATOM 3315 O O . GLY A 1 449 ? -14.981 0.075 -5.720 1.00 83.19 449 GLY A O 1
ATOM 3316 N N . VAL A 1 450 ? -14.134 2.026 -4.995 1.00 84.94 450 VAL A N 1
ATOM 3317 C CA . VAL A 1 450 ? -13.987 1.570 -3.612 1.00 84.94 450 VAL A CA 1
ATOM 3318 C C . VAL A 1 450 ? -15.290 1.781 -2.862 1.00 84.94 450 VAL A C 1
ATOM 3320 O O . VAL A 1 450 ? -16.063 2.688 -3.172 1.00 84.94 450 VAL A O 1
ATOM 3323 N N . THR A 1 451 ? -15.528 0.927 -1.877 1.00 75.75 451 THR A N 1
ATOM 3324 C CA . THR A 1 451 ? -16.748 0.977 -1.085 1.00 75.75 451 THR A CA 1
ATOM 3325 C C . THR A 1 451 ? -16.442 1.485 0.321 1.00 75.75 451 THR A C 1
ATOM 3327 O O . THR A 1 451 ? -15.471 1.054 0.946 1.00 75.75 451 THR A O 1
ATOM 3330 N N . GLN A 1 452 ? -17.266 2.397 0.836 1.00 81.94 452 GLN A N 1
ATOM 3331 C CA . GLN A 1 452 ? -17.226 2.847 2.229 1.00 81.94 452 GLN A CA 1
ATOM 3332 C C . GLN A 1 452 ? -18.304 2.113 3.023 1.00 81.94 452 GLN A C 1
ATOM 3334 O O . GLN A 1 452 ? -19.416 2.617 3.190 1.00 81.94 452 GLN A O 1
ATOM 3339 N N . ILE A 1 453 ? -17.965 0.906 3.474 1.00 85.69 453 ILE A N 1
ATOM 3340 C CA . ILE A 1 453 ? -18.783 0.113 4.390 1.00 85.69 453 ILE A CA 1
ATOM 3341 C C . ILE A 1 453 ? -17.968 -0.119 5.643 1.00 85.69 453 ILE A C 1
ATOM 3343 O O . ILE A 1 453 ? -16.862 -0.653 5.573 1.00 85.69 453 ILE A O 1
ATOM 3347 N N . ASN A 1 454 ? -18.561 0.185 6.786 1.00 88.50 454 ASN A N 1
ATOM 3348 C CA . ASN A 1 454 ? -18.026 -0.249 8.058 1.00 88.50 454 ASN A CA 1
ATOM 3349 C C . ASN A 1 454 ? -19.110 -1.015 8.803 1.00 88.50 454 ASN A C 1
ATOM 3351 O O . ASN A 1 454 ? -20.221 -0.517 8.961 1.00 88.50 454 ASN A O 1
ATOM 3355 N N . VAL A 1 455 ? -18.777 -2.215 9.268 1.00 90.12 455 VAL A N 1
ATOM 3356 C CA . VAL A 1 455 ? -19.591 -2.989 10.207 1.00 90.12 455 VAL A CA 1
ATOM 3357 C C . VAL A 1 455 ? -18.686 -3.343 11.371 1.00 90.12 455 VAL A C 1
ATOM 3359 O O . VAL A 1 455 ? -17.581 -3.844 11.168 1.00 90.12 455 VAL A O 1
ATOM 3362 N N . LEU A 1 456 ? -19.135 -3.026 12.576 1.00 91.25 456 LEU A N 1
ATOM 3363 C CA . LEU A 1 456 ? -18.340 -3.110 13.786 1.00 91.25 456 LEU A CA 1
ATOM 3364 C C . LEU A 1 456 ? -19.164 -3.751 14.895 1.00 91.25 456 LEU A C 1
ATOM 3366 O O . LEU A 1 456 ? -20.261 -3.281 15.196 1.00 91.25 456 LEU A O 1
ATOM 3370 N N . ASP A 1 457 ? -18.602 -4.782 15.515 1.00 92.94 457 ASP A N 1
ATOM 3371 C CA . ASP A 1 457 ? -19.077 -5.309 16.787 1.00 92.94 457 ASP A CA 1
ATOM 3372 C C . ASP A 1 457 ? -18.315 -4.621 17.926 1.00 92.94 457 ASP A C 1
ATOM 3374 O O . ASP A 1 457 ? -17.085 -4.681 17.990 1.00 92.94 457 ASP A O 1
ATOM 3378 N N . THR A 1 458 ? -19.053 -3.955 18.814 1.00 95.06 458 THR A N 1
ATOM 3379 C CA . THR A 1 458 ? -18.509 -3.374 20.041 1.00 95.06 458 THR A CA 1
ATOM 3380 C C . THR A 1 458 ? -19.163 -4.042 21.251 1.00 95.06 458 THR A C 1
ATOM 3382 O O . THR A 1 458 ? -20.227 -3.627 21.720 1.00 95.06 458 THR A O 1
ATOM 3385 N N . LEU A 1 459 ? -18.522 -5.088 21.783 1.00 94.56 459 LEU A N 1
ATOM 3386 C CA . LEU A 1 459 ? -19.008 -5.873 22.929 1.00 94.56 459 LEU A CA 1
ATOM 3387 C C . LEU A 1 459 ? -20.447 -6.392 22.744 1.00 94.56 459 LEU A C 1
ATOM 3389 O O . LEU A 1 459 ? -21.293 -6.235 23.633 1.00 94.56 459 LEU A O 1
ATOM 3393 N N . GLY A 1 460 ? -20.744 -6.960 21.580 1.00 93.00 460 GLY A N 1
ATOM 3394 C CA . GLY A 1 460 ? -22.045 -7.501 21.198 1.00 93.00 460 GLY A CA 1
ATOM 3395 C C . GLY A 1 460 ? -23.041 -6.470 20.663 1.00 93.00 460 GLY A C 1
ATOM 3396 O O . GLY A 1 460 ? -24.175 -6.838 20.364 1.00 93.00 460 GLY A O 1
ATOM 3397 N N . LEU A 1 461 ? -22.665 -5.188 20.552 1.00 95.12 461 LEU A N 1
ATOM 3398 C CA . LEU A 1 461 ? -23.490 -4.178 19.886 1.00 95.12 461 LEU A CA 1
ATOM 3399 C C . LEU A 1 461 ? -22.969 -3.943 18.481 1.00 95.12 461 LEU A C 1
ATOM 3401 O O . LEU A 1 461 ? -21.922 -3.325 18.285 1.00 95.12 461 LEU A O 1
ATOM 3405 N N . ILE A 1 462 ? -23.733 -4.427 17.508 1.00 94.56 462 ILE A N 1
ATOM 3406 C CA . ILE A 1 462 ? -23.396 -4.257 16.102 1.00 94.56 462 ILE A CA 1
ATOM 3407 C C . ILE A 1 462 ? -23.802 -2.858 15.656 1.00 94.56 462 ILE A C 1
ATOM 3409 O O . ILE A 1 462 ? -24.929 -2.409 15.879 1.00 94.56 462 ILE A O 1
ATOM 3413 N N . SER A 1 463 ? -22.866 -2.183 15.007 1.00 94.44 463 SER A N 1
ATOM 3414 C CA . SER A 1 463 ? -23.048 -0.872 14.409 1.00 94.44 463 SER A CA 1
ATOM 3415 C C . SER A 1 463 ? -22.543 -0.887 12.973 1.00 94.44 463 SER A C 1
ATOM 3417 O O . SER A 1 463 ? -21.601 -1.612 12.645 1.00 94.44 463 SER A O 1
ATOM 3419 N N . CYS A 1 464 ? -23.176 -0.117 12.093 1.00 94.06 464 CYS A N 1
ATOM 3420 C CA . CYS A 1 464 ? -22.737 -0.015 10.709 1.00 94.06 464 CYS A CA 1
ATOM 3421 C C . CYS A 1 464 ? -22.862 1.402 10.156 1.00 94.06 464 CYS A C 1
ATOM 3423 O O . CYS A 1 464 ? -23.698 2.180 10.612 1.00 94.06 464 CYS A O 1
ATOM 3425 N N . SER A 1 465 ? -22.028 1.734 9.174 1.00 93.31 465 SER A N 1
ATOM 3426 C CA . SER A 1 465 ? -22.132 2.975 8.411 1.00 93.31 465 SER A CA 1
ATOM 3427 C C . SER A 1 465 ? -21.815 2.754 6.936 1.00 93.31 465 SER A C 1
ATOM 3429 O O . SER A 1 465 ? -20.960 1.939 6.574 1.00 93.31 465 SER A O 1
ATOM 3431 N N . PHE A 1 466 ? -22.528 3.495 6.092 1.00 91.75 466 PHE A N 1
ATOM 3432 C CA . PHE A 1 466 ? -22.474 3.405 4.639 1.00 91.75 466 PHE A CA 1
ATOM 3433 C C . PHE A 1 466 ? -22.404 4.797 4.018 1.00 91.75 466 PHE A C 1
ATOM 3435 O O . PHE A 1 466 ? -23.165 5.688 4.401 1.00 91.75 466 PHE A O 1
ATOM 3442 N N . GLY A 1 467 ? -21.537 4.960 3.016 1.00 90.44 467 GLY A N 1
ATOM 3443 C CA . GLY A 1 467 ? -21.492 6.156 2.171 1.00 90.44 467 GLY A CA 1
ATOM 3444 C C . GLY A 1 467 ? -21.263 7.456 2.950 1.00 90.44 467 GLY A C 1
ATOM 3445 O O . GLY A 1 467 ? -20.403 7.527 3.830 1.00 90.44 467 GLY A O 1
ATOM 3446 N N . GLN A 1 468 ? -22.015 8.497 2.597 1.00 91.12 468 GLN A N 1
ATOM 3447 C CA . GLN A 1 468 ? -22.007 9.815 3.242 1.00 91.12 468 GLN A CA 1
ATOM 3448 C C . GLN A 1 468 ? -22.979 9.829 4.426 1.00 91.12 468 GLN A C 1
ATOM 3450 O O . GLN A 1 468 ? -24.000 10.514 4.405 1.00 91.12 468 GLN A O 1
ATOM 3455 N N . TRP A 1 469 ? -22.685 9.021 5.446 1.00 93.00 469 TRP A N 1
ATOM 3456 C CA . TRP A 1 469 ? -23.543 8.821 6.623 1.00 93.00 469 TRP A CA 1
ATOM 3457 C C . TRP A 1 469 ? -23.813 10.114 7.411 1.00 93.00 469 TRP A C 1
ATOM 3459 O O . TRP A 1 469 ? -24.844 10.234 8.059 1.00 93.00 469 TRP A O 1
ATOM 3469 N N . GLN A 1 470 ? -22.922 11.101 7.311 1.00 92.81 470 GLN A N 1
ATOM 3470 C CA . GLN A 1 470 ? -23.074 12.440 7.884 1.00 92.81 470 GLN A CA 1
ATOM 3471 C C . GLN A 1 470 ? -23.987 13.376 7.067 1.00 92.81 470 GLN A C 1
ATOM 3473 O O . GLN A 1 470 ? -24.214 14.515 7.468 1.00 92.81 470 GLN A O 1
ATOM 3478 N N . GLY A 1 471 ? -24.465 12.930 5.904 1.00 93.06 471 GLY A N 1
ATOM 3479 C CA . GLY A 1 471 ? -25.230 13.738 4.961 1.00 93.06 471 GLY A CA 1
ATOM 3480 C C . GLY A 1 471 ? -24.363 14.615 4.053 1.00 93.06 471 GLY A C 1
ATOM 3481 O O . GLY A 1 471 ? -23.130 14.583 4.083 1.00 93.06 471 GLY A O 1
ATOM 3482 N N . VAL A 1 472 ? -25.035 15.392 3.203 1.00 93.06 472 VAL A N 1
ATOM 3483 C CA . VAL A 1 472 ? -24.423 16.331 2.250 1.00 93.06 472 VAL A CA 1
ATOM 3484 C C . VAL A 1 472 ? -25.045 17.721 2.377 1.00 93.06 472 VAL A C 1
ATOM 3486 O O . VAL A 1 472 ? -26.198 17.827 2.800 1.00 93.06 472 VAL A O 1
ATOM 3489 N N . PRO A 1 473 ? -24.341 18.797 1.976 1.00 93.56 473 PRO A N 1
ATOM 3490 C CA . PRO A 1 473 ? -24.930 20.132 1.917 1.00 93.56 473 PRO A CA 1
ATOM 3491 C C . PRO A 1 473 ? -26.216 20.154 1.077 1.00 93.56 473 PRO A C 1
ATOM 3493 O O . PRO A 1 473 ? -26.229 19.679 -0.058 1.00 93.56 473 PRO A O 1
ATOM 3496 N N . GLY A 1 474 ? -27.301 20.690 1.645 1.00 93.12 474 GLY A N 1
ATOM 3497 C CA . GLY A 1 474 ? -28.626 20.715 1.007 1.00 93.12 474 GLY A CA 1
ATOM 3498 C C . GLY A 1 474 ? -29.350 19.361 0.956 1.00 93.12 474 GLY A C 1
ATOM 3499 O O . GLY A 1 474 ? -30.410 19.265 0.341 1.00 93.12 474 GLY A O 1
ATOM 3500 N N . GLY A 1 475 ? -28.790 18.317 1.575 1.00 95.12 475 GLY A N 1
ATOM 3501 C CA . GLY A 1 475 ? -29.441 17.022 1.745 1.00 95.12 475 GLY A CA 1
ATOM 3502 C C . GLY A 1 475 ? -30.535 17.039 2.814 1.00 95.12 475 GLY A C 1
ATOM 3503 O O . GLY A 1 475 ? -30.656 17.980 3.597 1.00 95.12 475 GLY A O 1
ATOM 3504 N N . GLN A 1 476 ? -31.330 15.972 2.848 1.00 97.38 476 GLN A N 1
ATOM 3505 C CA . GLN A 1 476 ? -32.328 15.720 3.892 1.00 97.38 476 GLN A CA 1
ATOM 3506 C C . GLN A 1 476 ? -31.972 14.432 4.626 1.00 97.38 476 GLN A C 1
ATOM 3508 O O . GLN A 1 476 ? -31.416 13.517 4.022 1.00 97.38 476 GLN A O 1
ATOM 3513 N N . GLY A 1 477 ? -32.320 14.338 5.904 1.00 96.50 477 GLY A N 1
ATOM 3514 C CA . GLY A 1 477 ? -32.069 13.145 6.698 1.00 96.50 477 GLY A CA 1
ATOM 3515 C C . GLY A 1 477 ? -33.152 12.918 7.740 1.00 96.50 477 GLY A C 1
ATOM 3516 O O . GLY A 1 477 ? -33.910 13.828 8.074 1.00 96.50 477 GLY A O 1
ATOM 3517 N N . VAL A 1 478 ? -33.219 11.688 8.231 1.00 96.94 478 VAL A N 1
ATOM 3518 C CA . VAL A 1 478 ? -34.145 11.259 9.281 1.00 96.94 478 VAL A CA 1
ATOM 3519 C C . VAL A 1 478 ? -33.413 10.323 10.226 1.00 96.94 478 VAL A C 1
ATOM 3521 O O . VAL A 1 478 ? -32.616 9.489 9.791 1.00 96.94 478 VAL A O 1
ATOM 3524 N N . GLU A 1 479 ? -33.702 10.447 11.518 1.00 95.62 479 GLU A N 1
ATOM 3525 C CA . GLU A 1 479 ? -33.172 9.560 12.545 1.00 95.62 479 GLU A CA 1
ATOM 3526 C C . GLU A 1 479 ? -34.299 9.003 13.408 1.00 95.62 479 GLU A C 1
ATOM 3528 O O . GLU A 1 479 ? -35.222 9.719 13.795 1.00 95.62 479 GLU A O 1
ATOM 3533 N N . ARG A 1 480 ? -34.201 7.720 13.759 1.00 95.50 480 ARG A N 1
ATOM 3534 C CA . ARG A 1 480 ? -35.088 7.063 14.720 1.00 95.50 480 ARG A CA 1
ATOM 3535 C C . ARG A 1 480 ? -34.247 6.367 15.774 1.00 95.50 480 ARG A C 1
ATOM 3537 O O . ARG A 1 480 ? -33.379 5.562 15.449 1.00 95.50 480 ARG A O 1
ATOM 3544 N N . THR A 1 481 ? -34.519 6.679 17.038 1.00 96.50 481 THR A N 1
ATOM 3545 C CA . THR A 1 481 ? -33.747 6.173 18.177 1.00 96.50 481 THR A CA 1
ATOM 3546 C C . THR A 1 481 ? -34.667 5.555 19.217 1.00 96.50 481 THR A C 1
ATOM 3548 O O . THR A 1 481 ? -35.590 6.208 19.694 1.00 96.50 481 THR A O 1
ATOM 3551 N N . ASP A 1 482 ? -34.361 4.326 19.613 1.00 95.62 482 ASP A N 1
ATOM 3552 C CA . ASP A 1 482 ? -34.891 3.655 20.794 1.00 95.62 482 ASP A CA 1
ATOM 3553 C C . ASP A 1 482 ? -33.712 3.335 21.722 1.00 95.62 482 ASP A C 1
ATOM 3555 O O . ASP A 1 482 ? -32.963 2.373 21.526 1.00 95.62 482 ASP A O 1
ATOM 3559 N N . ARG A 1 483 ? -33.514 4.194 22.728 1.00 94.62 483 ARG A N 1
ATOM 3560 C CA . ARG A 1 483 ? -32.398 4.057 23.673 1.00 94.62 483 ARG A CA 1
ATOM 3561 C C . ARG A 1 483 ? -32.551 2.841 24.581 1.00 94.62 483 ARG A C 1
ATOM 3563 O O . ARG A 1 483 ? -31.538 2.252 24.937 1.00 94.62 483 ARG A O 1
ATOM 3570 N N . ALA A 1 484 ? -33.779 2.459 24.931 1.00 93.75 484 ALA A N 1
ATOM 3571 C CA . ALA A 1 484 ? -34.025 1.323 25.815 1.00 93.75 484 ALA A CA 1
ATOM 3572 C C . ALA A 1 484 ? -33.637 0.004 25.134 1.00 93.75 484 ALA A C 1
ATOM 3574 O O . ALA A 1 484 ? -33.027 -0.861 25.759 1.00 93.75 484 ALA A O 1
ATOM 3575 N N . ALA A 1 485 ? -33.920 -0.116 23.834 1.00 94.25 485 ALA A N 1
ATOM 3576 C CA . ALA A 1 485 ? -33.535 -1.272 23.029 1.00 94.25 485 ALA A CA 1
ATOM 3577 C C . ALA A 1 485 ? -32.119 -1.177 22.421 1.00 94.25 485 ALA A C 1
ATOM 3579 O O . ALA A 1 485 ? -31.726 -2.075 21.679 1.00 94.25 485 ALA A O 1
ATOM 3580 N N . PHE A 1 486 ? -31.363 -0.102 22.685 1.00 95.44 486 PHE A N 1
ATOM 3581 C CA . PHE A 1 486 ? -30.088 0.205 22.017 1.00 95.44 486 PHE A CA 1
ATOM 3582 C C . PHE A 1 486 ? -30.175 0.186 20.478 1.00 95.44 486 PHE A C 1
ATOM 3584 O O . PHE A 1 486 ? -29.248 -0.248 19.795 1.00 95.44 486 PHE A O 1
ATOM 3591 N N . ARG A 1 487 ? -31.283 0.683 19.913 1.00 95.69 487 ARG A N 1
ATOM 3592 C CA . ARG A 1 487 ? -31.509 0.747 18.463 1.00 95.69 487 ARG A CA 1
ATOM 3593 C C . ARG A 1 487 ? -31.461 2.181 17.960 1.00 95.69 487 ARG A C 1
ATOM 3595 O O . ARG A 1 487 ? -32.120 3.065 18.500 1.00 95.69 487 ARG A O 1
ATOM 3602 N N . HIS A 1 488 ? -30.706 2.408 16.896 1.00 95.81 488 HIS A N 1
ATOM 3603 C CA . HIS A 1 488 ? -30.656 3.693 16.208 1.00 95.81 488 HIS A CA 1
ATOM 3604 C C . HIS A 1 488 ? -30.525 3.467 14.705 1.00 95.81 488 HIS A C 1
ATOM 3606 O O . HIS A 1 488 ? -29.770 2.592 14.281 1.00 95.81 488 HIS A O 1
ATOM 3612 N N . LEU A 1 489 ? -31.241 4.258 13.913 1.00 95.81 489 LEU A N 1
ATOM 3613 C CA . LEU A 1 489 ? -31.170 4.266 12.456 1.00 95.81 489 LEU A CA 1
ATOM 3614 C C . LEU A 1 489 ? -31.168 5.712 11.965 1.00 95.81 489 LEU A C 1
ATOM 3616 O O . LEU A 1 489 ? -32.057 6.478 12.330 1.00 95.81 489 LEU A O 1
ATOM 3620 N N . SER A 1 490 ? -30.202 6.052 11.117 1.00 96.31 490 SER A N 1
ATOM 3621 C CA . SER A 1 490 ? -30.093 7.338 10.428 1.00 96.31 490 SER A CA 1
ATOM 3622 C C . SER A 1 490 ? -30.000 7.100 8.926 1.00 96.31 490 SER A C 1
ATOM 3624 O O . SER A 1 490 ? -29.202 6.270 8.480 1.00 96.31 490 SER A O 1
ATOM 3626 N N . LEU A 1 491 ? -30.819 7.811 8.151 1.00 96.62 491 LEU A N 1
ATOM 3627 C CA . LEU A 1 491 ? -30.835 7.769 6.687 1.00 96.62 491 LEU A CA 1
ATOM 3628 C C . LEU A 1 491 ? -30.569 9.171 6.138 1.00 96.62 491 LEU A C 1
ATOM 3630 O O . LEU A 1 491 ? -31.181 10.134 6.598 1.00 96.62 491 LEU A O 1
ATOM 3634 N N . GLN A 1 492 ? -29.696 9.276 5.136 1.00 96.94 492 GLN A N 1
ATOM 3635 C CA . GLN A 1 492 ? -29.294 10.541 4.518 1.00 96.94 492 GLN A CA 1
ATOM 3636 C C . GLN A 1 492 ? -29.546 10.526 3.009 1.00 96.94 492 GLN A C 1
ATOM 3638 O O . GLN A 1 492 ? -29.181 9.575 2.311 1.00 96.94 492 GLN A O 1
ATOM 3643 N N . PHE A 1 493 ? -30.128 11.606 2.491 1.00 96.69 493 PHE A N 1
ATOM 3644 C CA . PHE A 1 493 ? -30.613 11.719 1.117 1.00 96.69 493 PHE A CA 1
ATOM 3645 C C . PHE A 1 493 ? -30.071 12.959 0.402 1.00 96.69 493 PHE A C 1
ATOM 3647 O O . PHE A 1 493 ? -29.982 14.045 0.977 1.00 96.69 493 PHE A O 1
ATOM 3654 N N . GLN A 1 494 ? -29.808 12.811 -0.897 1.00 95.25 494 GLN A N 1
ATOM 3655 C CA . GLN A 1 494 ? -29.556 13.907 -1.832 1.00 95.25 494 GLN A CA 1
ATOM 3656 C C . GLN A 1 494 ? -30.501 13.759 -3.026 1.00 95.25 494 GLN A C 1
ATOM 3658 O O . GLN A 1 494 ? -30.447 12.765 -3.750 1.00 95.25 494 GLN A O 1
ATOM 3663 N N . GLY A 1 495 ? -31.385 14.737 -3.240 1.00 94.00 495 GLY A N 1
ATOM 3664 C CA . GLY A 1 495 ? -32.453 14.583 -4.230 1.00 94.00 495 GLY A CA 1
ATOM 3665 C C . GLY A 1 495 ? -33.369 13.419 -3.847 1.00 94.00 495 GLY A C 1
ATOM 3666 O O . GLY A 1 495 ? -33.886 13.413 -2.733 1.00 94.00 495 GLY A O 1
ATOM 3667 N N . ASP A 1 496 ? -33.559 12.451 -4.744 1.00 93.44 496 ASP A N 1
ATOM 3668 C CA . ASP A 1 496 ? -34.362 11.236 -4.541 1.00 93.44 496 ASP A CA 1
ATOM 3669 C C . ASP A 1 496 ? -33.523 9.975 -4.251 1.00 93.44 496 ASP A C 1
ATOM 3671 O O . ASP A 1 496 ? -34.056 8.866 -4.273 1.00 93.44 496 ASP A O 1
ATOM 3675 N N . VAL A 1 497 ? -32.223 10.128 -3.977 1.00 93.44 497 VAL A N 1
ATOM 3676 C CA . VAL A 1 497 ? -31.285 9.021 -3.738 1.00 93.44 497 VAL A CA 1
ATOM 3677 C C . VAL A 1 497 ? -30.784 9.045 -2.297 1.00 93.44 497 VAL A C 1
ATOM 3679 O O . VAL A 1 497 ? -30.470 10.103 -1.750 1.00 93.44 497 VAL A O 1
ATOM 3682 N N . MET A 1 498 ? -30.665 7.865 -1.688 1.00 93.81 498 MET A N 1
ATOM 3683 C CA . MET A 1 498 ? -29.993 7.696 -0.399 1.00 93.81 498 MET A CA 1
ATOM 3684 C C . MET A 1 498 ? -28.474 7.703 -0.601 1.00 93.81 498 MET A C 1
ATOM 3686 O O . MET A 1 498 ? -27.941 6.874 -1.335 1.00 93.81 498 MET A O 1
ATOM 3690 N N . VAL A 1 499 ? -27.778 8.645 0.032 1.00 92.44 499 VAL A N 1
ATOM 3691 C CA . VAL A 1 499 ? -26.323 8.840 -0.119 1.00 92.44 499 VAL A CA 1
ATOM 3692 C C . VAL A 1 499 ? -25.520 8.291 1.054 1.00 92.44 499 VAL A C 1
ATOM 3694 O O . VAL A 1 499 ? -24.316 8.061 0.925 1.00 92.44 499 VAL A O 1
ATOM 3697 N N . GLY A 1 500 ? -26.175 8.038 2.185 1.00 93.94 500 GLY A N 1
ATOM 3698 C CA . GLY A 1 500 ? -25.544 7.409 3.331 1.00 93.94 500 GLY A CA 1
ATOM 3699 C C . GLY A 1 500 ? -26.526 7.006 4.415 1.00 93.94 500 GLY A C 1
ATOM 3700 O O . GLY A 1 500 ? -27.699 7.375 4.398 1.00 93.94 500 GLY A O 1
ATOM 3701 N N . SER A 1 501 ? -26.026 6.218 5.357 1.00 94.75 501 SER A N 1
ATOM 3702 C CA . SER A 1 501 ? -26.787 5.767 6.520 1.00 94.75 501 SER A CA 1
ATOM 3703 C C . SER A 1 501 ? -25.847 5.275 7.609 1.00 94.75 501 SER A C 1
ATOM 3705 O O . SER A 1 501 ? -24.765 4.771 7.295 1.00 94.75 501 SER A O 1
ATOM 3707 N N . HIS A 1 502 ? -26.291 5.313 8.860 1.00 94.94 502 HIS A N 1
ATOM 3708 C CA . HIS A 1 502 ? -25.659 4.569 9.948 1.00 94.94 502 HIS A CA 1
ATOM 3709 C C . HIS A 1 502 ? -26.708 3.964 10.877 1.00 94.94 502 HIS A C 1
ATOM 3711 O O . HIS A 1 502 ? -27.820 4.477 11.002 1.00 94.94 502 HIS A O 1
ATOM 3717 N N . SER A 1 503 ? -26.366 2.855 11.526 1.00 95.31 503 SER A N 1
ATOM 3718 C CA . SER A 1 503 ? -27.254 2.198 12.483 1.00 95.31 503 SER A CA 1
ATOM 3719 C C . SER A 1 503 ? -26.502 1.537 13.632 1.00 95.31 503 SER A C 1
ATOM 3721 O O . SER A 1 503 ? -25.309 1.239 13.539 1.00 95.31 503 SER A O 1
ATOM 3723 N N . ILE A 1 504 ? -27.231 1.307 14.722 1.00 95.31 504 ILE A N 1
ATOM 3724 C CA . ILE A 1 504 ? -26.797 0.580 15.915 1.00 95.31 504 ILE A CA 1
ATOM 3725 C C . ILE A 1 504 ? -27.910 -0.385 16.326 1.00 95.31 504 ILE A C 1
ATOM 3727 O O . ILE A 1 504 ? -29.093 -0.044 16.239 1.00 95.31 504 ILE A O 1
ATOM 3731 N N . GLY A 1 505 ? -27.534 -1.591 16.759 1.00 91.88 505 GLY A N 1
ATOM 3732 C CA . GLY A 1 505 ? -28.445 -2.576 17.359 1.00 91.88 505 GLY A CA 1
ATOM 3733 C C . GLY A 1 505 ? -29.486 -3.152 16.397 1.00 91.88 505 GLY A C 1
ATOM 3734 O O . GLY A 1 505 ? -30.376 -3.888 16.817 1.00 91.88 505 GLY A O 1
ATOM 3735 N N . THR A 1 506 ? -29.375 -2.824 15.107 1.00 83.06 506 THR A N 1
ATOM 3736 C CA . THR A 1 506 ? -30.278 -3.269 14.044 1.00 83.06 506 THR A CA 1
ATOM 3737 C C . THR A 1 506 ? -29.447 -3.951 12.968 1.00 83.06 506 THR A C 1
ATOM 3739 O O . THR A 1 506 ? -28.797 -3.299 12.153 1.00 83.06 506 THR A O 1
ATOM 3742 N N . THR A 1 507 ? -29.423 -5.279 13.011 1.00 83.56 507 THR A N 1
ATOM 3743 C CA . THR A 1 507 ? -28.707 -6.126 12.042 1.00 83.56 507 THR A CA 1
ATOM 3744 C C . THR A 1 507 ? -29.604 -6.576 10.898 1.00 83.56 507 THR A C 1
ATOM 3746 O O . THR A 1 507 ? -29.136 -6.923 9.811 1.00 83.56 507 THR A O 1
ATOM 3749 N N . GLU A 1 508 ? -30.908 -6.527 11.141 1.00 79.88 508 GLU A N 1
ATOM 3750 C CA . GLU A 1 508 ? -31.950 -6.786 10.171 1.00 79.88 508 GLU A CA 1
ATOM 3751 C C . GLU A 1 508 ? -31.821 -5.753 9.044 1.00 79.88 508 GLU A C 1
ATOM 3753 O O . GLU A 1 508 ? -31.829 -4.545 9.268 1.00 79.88 508 GLU A O 1
ATOM 3758 N N . HIS A 1 509 ? -31.638 -6.243 7.817 1.00 85.25 509 HIS A N 1
ATOM 3759 C CA . HIS A 1 509 ? -31.600 -5.434 6.595 1.00 85.25 509 HIS A CA 1
ATOM 3760 C C . HIS A 1 509 ? -30.356 -4.547 6.364 1.00 85.25 509 HIS A C 1
ATOM 3762 O O . HIS A 1 509 ? -30.391 -3.681 5.490 1.00 85.25 509 HIS A O 1
ATOM 3768 N N . ILE A 1 510 ? -29.213 -4.810 7.013 1.00 88.19 510 ILE A N 1
ATOM 3769 C CA . ILE A 1 510 ? -27.929 -4.140 6.687 1.00 88.19 510 ILE A CA 1
ATOM 3770 C C . ILE A 1 510 ? -27.607 -4.216 5.179 1.00 88.19 510 ILE A C 1
ATOM 3772 O O . ILE A 1 510 ? -27.185 -3.234 4.569 1.00 88.19 510 ILE A O 1
ATOM 3776 N N . GLY A 1 511 ? -27.858 -5.369 4.546 1.00 87.75 511 GLY A N 1
ATOM 3777 C CA . GLY A 1 511 ? -27.660 -5.544 3.102 1.00 87.75 511 GLY A CA 1
ATOM 3778 C C . GLY A 1 511 ? -28.558 -4.649 2.236 1.00 87.75 511 GLY A C 1
ATOM 3779 O O . GLY A 1 511 ? -28.166 -4.278 1.132 1.00 87.75 511 GLY A O 1
ATOM 3780 N N . VAL A 1 512 ? -29.728 -4.254 2.744 1.00 91.00 512 VAL A N 1
ATOM 3781 C CA . VAL A 1 512 ? -30.627 -3.326 2.051 1.00 91.00 512 VAL A CA 1
ATOM 3782 C C . VAL A 1 512 ? -30.097 -1.899 2.110 1.00 91.00 512 VAL A C 1
ATOM 3784 O O . VAL A 1 512 ? -30.059 -1.238 1.075 1.00 91.00 512 VAL A O 1
ATOM 3787 N N . LEU A 1 513 ? -29.639 -1.441 3.281 1.00 91.31 513 LEU A N 1
ATOM 3788 C CA . LEU A 1 513 ? -28.996 -0.127 3.422 1.00 91.31 513 LEU A CA 1
ATOM 3789 C C . LEU A 1 513 ? -27.824 0.001 2.448 1.00 91.31 513 LEU A C 1
ATOM 3791 O O . LEU A 1 513 ? -27.755 0.946 1.661 1.00 91.31 513 LEU A O 1
ATOM 3795 N N . ARG A 1 514 ? -26.969 -1.026 2.429 1.00 88.25 514 ARG A N 1
ATOM 3796 C CA . ARG A 1 514 ? -25.877 -1.151 1.467 1.00 88.25 514 ARG A CA 1
ATOM 3797 C C . ARG A 1 514 ? -26.376 -1.030 0.023 1.00 88.25 514 ARG A C 1
ATOM 3799 O O . ARG A 1 514 ? -25.867 -0.210 -0.735 1.00 88.25 514 ARG A O 1
ATOM 3806 N N . GLY A 1 515 ? -27.374 -1.831 -0.354 1.00 88.19 515 GLY A N 1
ATOM 3807 C CA . GLY A 1 515 ? -27.910 -1.872 -1.715 1.00 88.19 515 GLY A CA 1
ATOM 3808 C C . GLY A 1 515 ? -28.531 -0.551 -2.178 1.00 88.19 515 GLY A C 1
ATOM 3809 O O . GLY A 1 515 ? -28.357 -0.179 -3.337 1.00 88.19 515 GLY A O 1
ATOM 3810 N N . LEU A 1 516 ? -29.215 0.175 -1.289 1.00 90.50 516 LEU A N 1
ATOM 3811 C CA . LEU A 1 516 ? -29.785 1.492 -1.589 1.00 90.50 516 LEU A CA 1
ATOM 3812 C C . LEU A 1 516 ? -28.695 2.547 -1.815 1.00 90.50 516 LEU A C 1
ATOM 3814 O O . LEU A 1 516 ? -28.761 3.276 -2.808 1.00 90.50 516 LEU A O 1
ATOM 3818 N N . VAL A 1 517 ? -27.686 2.589 -0.937 1.00 89.44 517 VAL A N 1
ATOM 3819 C CA . VAL A 1 517 ? -26.589 3.570 -0.993 1.00 89.44 517 VAL A CA 1
ATOM 3820 C C . VAL A 1 517 ? -25.653 3.301 -2.176 1.00 89.44 517 VAL A C 1
ATOM 3822 O O . VAL A 1 517 ? -25.429 4.183 -3.005 1.00 89.44 517 VAL A O 1
ATOM 3825 N N . GLU A 1 518 ? -25.131 2.078 -2.311 1.00 84.62 518 GLU A N 1
ATOM 3826 C CA . GLU A 1 518 ? -24.217 1.716 -3.409 1.00 84.62 518 GLU A CA 1
ATOM 3827 C C . GLU A 1 518 ? -24.922 1.688 -4.763 1.00 84.62 518 GLU A C 1
ATOM 3829 O O . GLU A 1 518 ? -24.358 2.107 -5.775 1.00 84.62 518 GLU A O 1
ATOM 3834 N N . GLY A 1 519 ? -26.170 1.213 -4.787 1.00 85.00 519 GLY A N 1
ATOM 3835 C CA . GLY A 1 519 ? -26.973 1.152 -6.002 1.00 85.00 519 GLY A CA 1
ATOM 3836 C C . GLY A 1 519 ? -27.413 2.524 -6.505 1.00 85.00 519 GLY A C 1
ATOM 3837 O O . GLY A 1 519 ? -27.850 2.619 -7.652 1.00 85.00 519 GLY A O 1
ATOM 3838 N N . ARG A 1 520 ? -27.297 3.577 -5.675 1.00 86.81 520 ARG A N 1
ATOM 3839 C CA . ARG A 1 520 ? -27.844 4.917 -5.938 1.00 86.81 520 ARG A CA 1
ATOM 3840 C C . ARG A 1 520 ? -29.293 4.840 -6.427 1.00 86.81 520 ARG A C 1
ATOM 3842 O O . ARG A 1 520 ? -29.666 5.461 -7.424 1.00 86.81 520 ARG A O 1
ATOM 3849 N N . VAL A 1 521 ? -30.085 4.014 -5.745 1.00 89.56 521 VAL A N 1
ATOM 3850 C CA . VAL A 1 521 ? -31.461 3.711 -6.146 1.00 89.56 521 VAL A CA 1
ATOM 3851 C C . VAL A 1 521 ? -32.296 4.983 -6.034 1.00 89.56 521 VAL A C 1
ATOM 3853 O O . VAL A 1 521 ? -32.344 5.608 -4.976 1.00 89.56 521 VAL A O 1
ATOM 3856 N N . ARG A 1 522 ? -32.964 5.357 -7.129 1.00 92.38 522 ARG A N 1
ATOM 3857 C CA . ARG A 1 522 ? -33.949 6.446 -7.127 1.00 92.38 522 ARG A CA 1
ATOM 3858 C C . ARG A 1 522 ? -35.213 5.997 -6.410 1.00 92.38 522 ARG A C 1
ATOM 3860 O O . ARG A 1 522 ? -35.865 5.054 -6.856 1.00 92.38 522 ARG A O 1
ATOM 3867 N N . LEU A 1 523 ? -35.540 6.661 -5.307 1.00 93.56 523 LEU A N 1
ATOM 3868 C CA . LEU A 1 523 ? -36.631 6.274 -4.412 1.00 93.56 523 LEU A CA 1
ATOM 3869 C C . LEU A 1 523 ? -37.976 6.898 -4.802 1.00 93.56 523 LEU A C 1
ATOM 3871 O O . LEU A 1 523 ? -39.023 6.357 -4.445 1.00 93.56 523 LEU A O 1
ATOM 3875 N N . GLY A 1 524 ? -37.980 8.020 -5.529 1.00 92.81 524 GLY A N 1
ATOM 3876 C CA . GLY A 1 524 ? -39.210 8.756 -5.837 1.00 92.81 524 GLY A CA 1
ATOM 3877 C C . GLY A 1 524 ? -40.039 9.013 -4.572 1.00 92.81 524 GLY A C 1
ATOM 3878 O O . GLY A 1 524 ? -39.506 9.466 -3.561 1.00 92.81 524 GLY A O 1
ATOM 3879 N N . VAL A 1 525 ? -41.322 8.634 -4.597 1.00 93.75 525 VAL A N 1
ATOM 3880 C CA . VAL A 1 525 ? -42.255 8.784 -3.458 1.00 93.75 525 VAL A CA 1
ATOM 3881 C C . VAL A 1 525 ? -41.828 8.030 -2.194 1.00 93.75 525 VAL A C 1
ATOM 3883 O O . VAL A 1 525 ? -42.283 8.352 -1.099 1.00 93.75 525 VAL A O 1
ATOM 3886 N N . TRP A 1 526 ? -40.968 7.012 -2.314 1.00 95.44 526 TRP A N 1
ATOM 3887 C CA . TRP A 1 526 ? -40.487 6.269 -1.150 1.00 95.44 526 TRP A CA 1
ATOM 3888 C C . TRP A 1 526 ? -39.531 7.073 -0.287 1.00 95.44 526 TRP A C 1
ATOM 3890 O O . TRP A 1 526 ? -39.416 6.771 0.896 1.00 95.44 526 TRP A O 1
ATOM 3900 N N . LYS A 1 527 ? -38.885 8.108 -0.833 1.00 95.81 527 LYS A N 1
ATOM 3901 C CA . LYS A 1 527 ? -38.071 9.008 -0.020 1.00 95.81 527 LYS A CA 1
ATOM 3902 C C . LYS A 1 527 ? -38.916 9.661 1.073 1.00 95.81 527 LYS A C 1
ATOM 3904 O O . LYS A 1 527 ? -38.544 9.581 2.238 1.00 95.81 527 LYS A O 1
ATOM 3909 N N . ASP A 1 528 ? -40.048 10.261 0.711 1.00 96.50 528 ASP A N 1
ATOM 3910 C CA . ASP A 1 528 ? -40.891 10.985 1.668 1.00 96.50 528 ASP A CA 1
ATOM 3911 C C . ASP A 1 528 ? -41.473 10.028 2.719 1.00 96.50 528 ASP A C 1
ATOM 3913 O O . ASP A 1 528 ? -41.438 10.315 3.912 1.00 96.50 528 ASP A O 1
ATOM 3917 N N . ARG A 1 529 ? -41.860 8.813 2.304 1.00 97.25 529 ARG A N 1
ATOM 3918 C CA . ARG A 1 529 ? -42.290 7.749 3.229 1.00 97.25 529 ARG A CA 1
ATOM 3919 C C . ARG A 1 529 ? -41.200 7.328 4.216 1.00 97.25 529 ARG A C 1
ATOM 3921 O O . ARG A 1 529 ? -41.517 6.995 5.351 1.00 97.25 529 ARG A O 1
ATOM 3928 N N . LEU A 1 530 ? -39.935 7.308 3.792 1.00 96.69 530 LEU A N 1
ATOM 3929 C CA . LEU A 1 530 ? -38.808 6.998 4.676 1.00 96.69 530 LEU A CA 1
ATOM 3930 C C . LEU A 1 530 ? -38.473 8.158 5.616 1.00 96.69 530 LEU A C 1
ATOM 3932 O O . LEU A 1 530 ? -38.045 7.898 6.734 1.00 96.69 530 LEU A O 1
ATOM 3936 N N . LEU A 1 531 ? -38.669 9.411 5.188 1.00 97.06 531 LEU A N 1
ATOM 3937 C CA . LEU A 1 531 ? -38.539 10.581 6.065 1.00 97.06 531 LEU A CA 1
ATOM 3938 C C . LEU A 1 531 ? -39.593 10.572 7.184 1.00 97.06 531 LEU A C 1
ATOM 3940 O O . LEU A 1 531 ? -39.304 11.035 8.283 1.00 97.06 531 LEU A O 1
ATOM 3944 N N . GLU A 1 532 ? -40.781 10.024 6.923 1.00 96.88 532 GLU A N 1
ATOM 3945 C CA . GLU A 1 532 ? -41.820 9.809 7.937 1.00 96.88 532 GLU A CA 1
ATOM 3946 C C . GLU A 1 532 ? -41.532 8.586 8.825 1.00 96.88 532 GLU A C 1
ATOM 3948 O O . GLU A 1 532 ? -41.621 8.675 10.050 1.00 96.88 532 GLU A O 1
ATOM 3953 N N . ASP A 1 533 ? -41.169 7.444 8.227 1.00 96.12 533 ASP A N 1
ATOM 3954 C CA . ASP A 1 533 ? -40.802 6.228 8.957 1.00 96.12 533 ASP A CA 1
ATOM 3955 C C . ASP A 1 533 ? -39.603 5.497 8.319 1.00 96.12 533 ASP A C 1
ATOM 3957 O O . ASP A 1 533 ? -39.767 4.708 7.377 1.00 96.12 533 ASP A O 1
ATOM 3961 N N . PRO A 1 534 ? -38.385 5.663 8.872 1.00 94.44 534 PRO A N 1
ATOM 3962 C CA . PRO A 1 534 ? -37.181 5.062 8.305 1.00 94.44 534 PRO A CA 1
ATOM 3963 C C . PRO A 1 534 ? -37.125 3.536 8.462 1.00 94.44 534 PRO A C 1
ATOM 3965 O O . PRO A 1 534 ? -36.278 2.891 7.845 1.00 94.44 534 PRO A O 1
ATOM 3968 N N . THR A 1 535 ? -38.013 2.922 9.255 1.00 92.56 535 THR A N 1
ATOM 3969 C CA . THR A 1 535 ? -38.030 1.457 9.441 1.00 92.56 535 THR A CA 1
ATOM 3970 C C . THR A 1 535 ? -38.580 0.705 8.230 1.00 92.56 535 THR A C 1
ATOM 3972 O O . THR A 1 535 ? -38.314 -0.484 8.066 1.00 92.56 535 THR A O 1
ATOM 3975 N N . ARG A 1 536 ? -39.248 1.406 7.305 1.00 94.44 536 ARG A N 1
ATOM 3976 C CA . ARG A 1 536 ? -39.839 0.845 6.077 1.00 94.44 536 ARG A CA 1
ATOM 3977 C C . ARG A 1 536 ? -38.830 0.634 4.939 1.00 94.44 536 ARG A C 1
ATOM 3979 O O . ARG A 1 536 ? -39.189 0.573 3.762 1.00 94.44 536 ARG A O 1
ATOM 3986 N N . LEU A 1 537 ? -37.546 0.512 5.275 1.00 91.88 537 LEU A N 1
ATOM 3987 C CA . LEU A 1 537 ? -36.433 0.469 4.323 1.00 91.88 537 LEU A CA 1
ATOM 3988 C C . LEU A 1 537 ? -36.479 -0.740 3.371 1.00 91.88 537 LEU A C 1
ATOM 3990 O O . LEU A 1 537 ? -36.114 -0.618 2.203 1.00 91.88 537 LEU A O 1
ATOM 3994 N N . MET A 1 538 ? -36.978 -1.889 3.840 1.00 92.06 538 MET A N 1
ATOM 3995 C CA . MET A 1 538 ? -37.139 -3.084 3.005 1.00 92.06 538 MET A CA 1
ATOM 3996 C C . MET A 1 538 ? -38.203 -2.872 1.922 1.00 92.06 538 MET A C 1
ATOM 3998 O O . MET A 1 538 ? -37.967 -3.202 0.762 1.00 92.06 538 MET A O 1
ATOM 4002 N N . GLU A 1 539 ? -39.347 -2.274 2.270 1.00 93.50 539 GLU A N 1
ATOM 4003 C CA . GLU A 1 539 ? -40.403 -1.964 1.299 1.00 93.50 539 GLU A CA 1
ATOM 4004 C C . GLU A 1 539 ? -39.890 -1.005 0.215 1.00 93.50 539 GLU A C 1
ATOM 4006 O O . GLU A 1 539 ? -40.089 -1.247 -0.978 1.00 93.50 539 GLU A O 1
ATOM 4011 N N . ALA A 1 540 ? -39.164 0.042 0.624 1.00 92.31 540 ALA A N 1
ATOM 4012 C CA . ALA A 1 540 ? -38.563 1.006 -0.291 1.00 92.31 540 ALA A CA 1
ATOM 4013 C C . ALA A 1 540 ? -37.545 0.353 -1.241 1.00 92.31 540 ALA A C 1
ATOM 4015 O O . ALA A 1 540 ? -37.528 0.653 -2.436 1.00 92.31 540 ALA A O 1
ATOM 4016 N N . TYR A 1 541 ? -36.723 -0.572 -0.739 1.00 90.31 541 TYR A N 1
ATOM 4017 C CA . TYR A 1 541 ? -35.773 -1.312 -1.567 1.00 90.31 541 TYR A CA 1
ATOM 4018 C C . TYR A 1 541 ? -36.450 -2.256 -2.552 1.00 90.31 541 TYR A C 1
ATOM 4020 O O . TYR A 1 541 ? -36.087 -2.254 -3.724 1.00 90.31 541 TYR A O 1
ATOM 4028 N N . LEU A 1 542 ? -37.449 -3.028 -2.122 1.00 89.25 542 LEU A N 1
ATOM 4029 C CA . LEU A 1 542 ? -38.184 -3.915 -3.025 1.00 89.25 542 LEU A CA 1
ATOM 4030 C C . LEU A 1 542 ? -38.875 -3.120 -4.139 1.00 89.25 542 LEU A C 1
ATOM 4032 O O . LEU A 1 542 ? -38.778 -3.496 -5.305 1.00 89.25 542 LEU A O 1
ATOM 4036 N N . ALA A 1 543 ? -39.487 -1.983 -3.804 1.00 87.44 543 ALA A N 1
ATOM 4037 C CA . ALA A 1 543 ? -40.148 -1.127 -4.781 1.00 87.44 543 ALA A CA 1
ATOM 4038 C C . ALA A 1 543 ? -39.172 -0.411 -5.735 1.00 87.44 543 ALA A C 1
ATOM 4040 O O . ALA A 1 543 ? -39.468 -0.267 -6.920 1.00 87.44 543 ALA A O 1
ATOM 4041 N N . GLY A 1 544 ? -38.019 0.048 -5.237 1.00 78.88 544 GLY A N 1
ATOM 4042 C CA . GLY A 1 544 ? -37.051 0.819 -6.022 1.00 78.88 544 GLY A CA 1
ATOM 4043 C C . GLY A 1 544 ? -36.035 -0.030 -6.793 1.00 78.88 544 GLY A C 1
ATOM 4044 O O . GLY A 1 544 ? -35.736 0.262 -7.949 1.00 78.88 544 GLY A O 1
ATOM 4045 N N . ALA A 1 545 ? -35.494 -1.082 -6.174 1.00 68.19 545 ALA A N 1
ATOM 4046 C CA . ALA A 1 545 ? -34.350 -1.833 -6.691 1.00 68.19 545 ALA A CA 1
ATOM 4047 C C . ALA A 1 545 ? -34.740 -2.995 -7.620 1.00 68.19 545 ALA A C 1
ATOM 4049 O O . ALA A 1 545 ? -34.056 -3.205 -8.623 1.00 68.19 545 ALA A O 1
ATOM 4050 N N . GLN A 1 546 ? -35.846 -3.716 -7.365 1.00 59.62 546 GLN A N 1
ATOM 4051 C CA . GLN A 1 546 ? -36.267 -4.820 -8.250 1.00 59.62 546 GLN A CA 1
ATOM 4052 C C . GLN A 1 546 ? -36.663 -4.324 -9.654 1.00 59.62 546 GLN A C 1
ATOM 4054 O O . GLN A 1 546 ? -36.406 -5.016 -10.641 1.00 59.62 546 GLN A O 1
ATOM 4059 N N . GLY A 1 547 ? -37.175 -3.093 -9.771 1.00 51.28 547 GLY A N 1
ATOM 4060 C CA . GLY A 1 547 ? -37.499 -2.455 -11.054 1.00 51.28 547 GLY A CA 1
ATOM 4061 C C . GLY A 1 547 ? -36.296 -1.937 -11.862 1.00 51.28 547 GLY A C 1
ATOM 4062 O O . GLY A 1 547 ? -36.470 -1.559 -13.017 1.00 51.28 547 GLY A O 1
ATOM 4063 N N . GLN A 1 548 ? -35.081 -1.912 -11.293 1.00 59.62 548 GLN A N 1
ATOM 4064 C CA . GLN A 1 548 ? -33.891 -1.272 -11.892 1.00 59.62 548 GLN A CA 1
ATOM 4065 C C . GLN A 1 548 ? -32.760 -2.265 -12.250 1.00 59.62 548 GLN A C 1
ATOM 4067 O O . GLN A 1 548 ? -31.644 -1.862 -12.591 1.00 59.62 548 GLN A O 1
ATOM 4072 N N . SER A 1 549 ? -33.035 -3.573 -12.191 1.00 44.88 549 SER A N 1
ATOM 4073 C CA . SER A 1 549 ? -32.073 -4.679 -12.326 1.00 44.88 549 SER A CA 1
ATOM 4074 C C . SER A 1 549 ? -31.318 -4.717 -13.672 1.00 44.88 549 SER A C 1
ATOM 4076 O O . SER A 1 549 ? -31.683 -5.455 -14.584 1.00 44.88 549 SER A O 1
ATOM 4078 N N . ARG A 1 550 ? -30.215 -3.963 -13.805 1.00 44.09 550 ARG A N 1
ATOM 4079 C CA . ARG A 1 550 ? -29.189 -4.184 -14.855 1.00 44.09 550 ARG A CA 1
ATOM 4080 C C . ARG A 1 550 ? -27.741 -3.849 -14.457 1.00 44.09 550 ARG A C 1
ATOM 4082 O O . ARG A 1 550 ? -26.878 -3.762 -15.325 1.00 44.09 550 ARG A O 1
ATOM 4089 N N . ARG A 1 551 ? -27.430 -3.668 -13.167 1.00 47.09 551 ARG A N 1
ATOM 4090 C CA . ARG A 1 551 ? -26.076 -3.281 -12.699 1.00 47.09 551 ARG A CA 1
ATOM 4091 C C . ARG A 1 551 ? -25.542 -4.137 -11.539 1.00 47.09 551 ARG A C 1
ATOM 4093 O O . ARG A 1 551 ? -24.972 -3.613 -10.589 1.00 47.09 551 ARG A O 1
ATOM 4100 N N . GLY A 1 552 ? -25.684 -5.461 -11.624 1.00 44.50 552 GLY A N 1
ATOM 4101 C CA . GLY A 1 552 ? -25.027 -6.398 -10.696 1.00 44.50 552 GLY A CA 1
ATOM 4102 C C . GLY A 1 552 ? -23.493 -6.320 -10.770 1.00 44.50 552 GLY A C 1
ATOM 4103 O O . GLY A 1 552 ? -22.945 -6.007 -11.828 1.00 44.50 552 GLY A O 1
ATOM 4104 N N . LEU A 1 553 ? -22.818 -6.556 -9.636 1.00 42.38 553 LEU A N 1
ATOM 4105 C CA . LEU A 1 553 ? -21.404 -6.268 -9.305 1.00 42.38 553 LEU A CA 1
ATOM 4106 C C . LEU A 1 553 ? -20.316 -6.940 -10.166 1.00 42.38 553 LEU A C 1
ATOM 4108 O O . LEU A 1 553 ? -19.158 -6.550 -10.070 1.00 42.38 553 LEU A O 1
ATOM 4112 N N . LEU A 1 554 ? -20.665 -7.841 -11.081 1.00 34.88 554 LEU A N 1
ATOM 4113 C CA . LEU A 1 554 ? -19.753 -8.377 -12.092 1.00 34.88 554 LEU A CA 1
ATOM 4114 C C . LEU A 1 554 ? -20.459 -8.337 -13.448 1.00 34.88 554 LEU A C 1
ATOM 4116 O O . LEU A 1 554 ? -21.554 -8.866 -13.606 1.00 34.88 554 LEU A O 1
ATOM 4120 N N . ALA A 1 555 ? -19.852 -7.644 -14.404 1.00 37.91 555 ALA A N 1
ATOM 4121 C CA . ALA A 1 555 ? -20.175 -7.767 -15.817 1.00 37.91 555 ALA A CA 1
ATOM 4122 C C . ALA A 1 555 ? -18.890 -8.320 -16.424 1.00 37.91 555 ALA A C 1
ATOM 4124 O O . ALA A 1 555 ? -17.826 -7.767 -16.133 1.00 37.91 555 ALA A O 1
ATOM 4125 N N . ALA A 1 556 ? -19.020 -9.462 -17.099 1.00 33.53 556 ALA A N 1
ATOM 4126 C CA . ALA A 1 556 ? -17.920 -10.209 -17.698 1.00 33.53 556 ALA A CA 1
ATOM 4127 C C . ALA A 1 556 ? -17.078 -9.347 -18.645 1.00 33.53 556 ALA A C 1
ATOM 4129 O O . ALA A 1 556 ? -17.662 -8.438 -19.284 1.00 33.53 556 ALA A O 1
#

Foldseek 3Di:
DKDWQVVQVVLLVVLVFAAFDKDKDQDLVRQLVRDVVSDDQKKKKAQTDSDPPCVVQVRIDMDRDSVRSSVSRVVQQQDQGDDPGQPPRRHHRRMIMITGDFQFPAWKKWKWAQDVVVRFIKIKIFSDFPDDVVVCCVPPVVRIDIDGDDPVPQDDLVNQLVNCVSRPQPPLQSNSSSSSNSSQRCSCVQQQWRMWIQGTFGQHPVRYTHGHGIITAWDADPVRGIHGDPFAEAAQAWDADQDPAACCPPPQRAEDDDPVRVVSCVVQLAAAFAEEEEALAQSSLVVQQVSVVRNYQAEYEELAQFHRVVFDDPVLRVLLVVVVVVSRYHYHYNKDFRHWDADPVDNQFFIWTAMPVRDTDTGSHYYYPVDIAAPCPVCVVPPQDADSAREAEQLQATVDPSYGYAAQRYFWAAPLVRGTDRDHDDVRRVLRVVSNVCVNVVHHDGHPHDWPWDWHDRNNKIKIKGAPQVEDVVKDKAKDDDSVQQWIKIWIDDDQATGMIMIINDPPCPVLRHCRNVVRFRQVVVVVVCNVPVVCSVVSSVVGPVVPPDDPPDDD

Radius of gyration: 31.08 Å; chains: 1; bounding box: 81×51×80 Å

pLDDT: mean 89.29, std 11.13, range [33.53, 98.62]

Sequence (556 aa):
MKIHEYQGKALLRGRGVPVPRGEAAYTVDEAEHAARELGGPVWVVKAQIHAGGRGKGGGVKLARSVGEVRTLAGQMLGMQLVTHQTGPGGQTVRRLLIEEGADIRQEYYAGLVIDRAAQCVVVMASSEGGMDIEDVAAHTPEKIHKVWVDPLGGLPEADALALCAKIGLPEASRAQGAAALQGLYRAFWDNDASLAEINPLIVQGDGSVKALDARTKTLALETGGRLGFDTLLIATGSRPALPPIPGIHAQRVHTCWTLNDARAIAQLAVPGARVIQLGAGFIGCIIMESLVRRRVQLSVVEMGDRMVPRMMGEVAGGMIRDWVQAKGVQVHTAARIESIESNPADMAAPLAVRLSSGQRLPADLVISAAGVKPKIDFLENSGVQCLQGVLTDARMQTNMPGIYAAGDCAEAFDVVYGKSIVSAIQPNAVDQAYVAAMNMAGKPARLRGVTQINVLDTLGLISCSFGQWQGVPGGQGVERTDRAAFRHLSLQFQGDVMVGSHSIGTTEHIGVLRGLVEGRVRLGVWKDRLLEDPTRLMEAYLAGAQGQSRRGLLAA

Secondary structure (DSSP, 8-state):
-PPPHHHHHHHHHTTT-----EEEESSHHHHHHHHHHH-SS-EEEEE--S-S-TTTTT-EEEESSHHHHHHHHHHHTT-EE--TTT-TT-EE---EEEEE---EEEEEEEEEEEETTTTEEEEEEES-TTS-HHHHHHH-GGGEEEEEEPTTT-S-HHHHHHHHHHTT--HHHHHHHHHHHHHHHHHHHHTT-SEEEEEEEEEETTS-EEE---EE-EEE-TTS-EEE-SSEEE---EEEPPP--TTTTSTTEEES-SHHHHHHHHHH--TT-EEEEE--SHHHHHHHHHHHHTT-EEEEE-SSSSSSTTT--HHHHHHHHHHHHTTT-EEE-S--EEEEE--TT-TTSPEEEEETTS-EEEESEEEE---EEES-GGGSSSSS-BSSSEE--TTSB-SSTTEEE-STTEEEEETTTTEEEE---HHHHHHHHHHHHHHHTT----------EEEEEETTEEEEEEESTT--TT-EEEEEEETTTTEEEEEEEETTEEEEEEEES--TTHHHHHHHHHHT-B-THHHHHHHH-GGGHHHHHHHHHGGG----S---